Protein AF-X4ZHP5-F1 (afdb_monomer)

Foldseek 3Di:
DQQLCLFQCCVLVNDPDPLQKDADPALLVFVLRIAGPGPVSALQVSLLVLLLVLLLLLLVLLVVLVVVLVVVVVVVVVVVVVVPPPDDDDDDDDDDDDDDDDDDDDDDDDDDDDDDDDDDDDDDDPDDDDPDDPPDDPPVSSLVSQLSNLSSLLNNLRSLHPLSVVLLVVLCVVLCVVPVSSPLSSLLSNLLSLLLSLVLVVVSVVDPPDNPPNPVSSVVSSVRSSVSSVVLSCQCSPPDDPSNVVSNVSSVVSVVSNVVSSVVSVPSSPPPCRLQNQLLVQLLVLLVVQLVVVAAFALAALQQLQFVLLRRPFADDDSDSQAQLSNQCNHGHPNRSVVVVVLLVVLLVLCSVQPSSSSSSSSSLVSSNGHGHNCPPCVSVCVSVVSSVVSVVNRVVVVVVVVVVVVVVPDDPDDDDDDDDDDDDDPDDDDDDDDDDDDDDDDDDDDDDDDDDDDDDDDDDDDDDDDDDDDDDDDDDDDDDDDDDDDDDPPPDVPPVVVVVVVVVVVVVVVVVVVVVVVVVVLLVVLLVQLVVLQVVLVVDPDLVSNLVSLVVSCVSPVQDLSSLLSNLVSDDLVVSLVSLVSNCVNSVLRLSSLLSNLVSCLVPNALVSNLVSLVSSCSSNVQDQVSLLVSLVSLQVSLVVCVVVVNLVSNLVSLVSSLVSLVVLQVVQVVSVVPPDNNPPVRHHDPSSVVSNVSSVVSNCVSVVVPDDDPDDPPPDPDDD

Mean predicted aligned error: 15.91 Å

Secondary structure (DSSP, 8-state):
-HHHHHHHHHHTTSS--TTSEEE-S-TTT-SSSEEE-GGGT-HHHHHHHHHHHHHHHHHHHHHHHHHHHHHHHHHHHHHHHTTSSS----------------------------------------------------HHHHHHHHTTHHHHHHHHHHTT-HHHHHHHHHHHHHHGGGGGGGHHHHHHHHHHHHHHHHHHHHHHHHS-S-SSSHHHHHHHHHHHHHHHHHHHHHHHHH--THHHHHHHHHHHHHHHHHHHHHHHHHHTT-SSS-HHHHHHHHHHHHHHHHHTTSTTT-S-TTHHHHHHHHH-SS----SS-S-HHHHHHHHHHHHHHHHHHHHHHHHHHHHHHH-GGGHHHHHHHHHHTTTT--S-SHHHHHHHHHHHHHHHHHHHHHHHHHHHHHHHHT--------------SS-SS----------------------------------------------------------------TTTHHHHHHHHHHHHHHHHHHHHHHHHHHHHHHHHHHHHHHHHHHHT-SSHHHHHHHHHHHHHH-TT-HHHHHHHGGGS-HHHHHHHHHHHHHH-TT-HHHHHHHHHHHHHHS-HHHHHHHHHHHHHHSTT-HHHHHHHHHHHHHHHHHHHHTT-HHHHHHHHHHHHHHHHHHHHHHHHHHHS-S--TT-----HHHHHHHHHHHHHHHHHTT--S---S---------

Radius of gyration: 41.98 Å; Cα contacts (8 Å, |Δi|>4): 783; chains: 1; bounding box: 131×73×132 Å

Solvent-accessible surface area (backbone atoms only — not comparable to full-atom values): 41228 Å² total; per-residue (Å²): 106,70,62,51,47,46,19,55,32,30,74,49,67,76,38,92,51,88,55,11,53,49,73,37,93,45,40,79,81,25,70,82,34,53,24,30,8,11,85,70,51,35,24,52,63,33,6,40,54,25,37,26,56,29,41,38,34,44,40,54,36,11,47,52,57,50,55,60,51,52,58,54,53,53,58,50,50,57,65,53,55,75,72,75,78,84,83,81,85,85,85,89,85,82,92,86,89,87,82,89,84,85,86,88,79,84,90,82,90,84,82,85,88,84,88,84,88,90,86,82,90,84,87,81,87,78,78,75,86,73,79,79,74,82,76,88,68,69,62,67,63,57,47,71,34,49,62,59,38,26,58,23,37,33,45,25,57,47,12,68,23,64,55,24,53,50,20,39,52,52,16,45,62,65,40,41,79,82,41,61,86,35,53,66,36,36,42,25,50,44,9,33,16,33,25,36,24,30,49,48,56,53,48,60,76,70,50,73,99,63,84,69,66,56,62,62,50,52,52,51,39,44,54,48,18,45,54,47,19,53,51,32,36,49,29,52,73,70,40,64,70,69,54,21,52,54,31,50,51,54,17,50,52,16,46,48,47,26,51,51,44,53,48,52,60,49,47,61,40,51,83,64,86,43,72,70,57,55,42,43,54,53,52,52,52,38,48,53,62,52,24,67,77,31,48,59,57,24,77,33,83,65,38,56,58,54,33,43,56,46,52,56,91,55,35,62,82,69,69,60,81,30,15,28,60,59,50,37,26,31,23,28,1,52,56,46,37,47,55,50,51,53,51,50,51,50,36,51,48,44,10,59,74,42,28,55,58,50,40,27,26,50,35,24,59,60,51,28,22,58,67,65,35,51,61,80,56,63,68,54,55,50,48,63,56,44,52,31,51,49,13,50,51,54,38,56,52,52,51,55,52,51,55,54,50,54,61,61,75,68,65,79,92,73,90,83,81,95,77,90,82,82,96,81,90,86,86,87,86,87,87,86,89,77,90,84,90,90,83,86,87,88,84,88,80,84,87,88,83,88,80,86,78,90,86,86,90,90,89,83,89,87,89,90,88,79,90,88,87,88,82,90,81,87,85,82,93,86,81,89,82,89,83,89,79,79,90,76,85,78,93,78,57,96,77,53,56,63,58,52,51,50,52,52,48,52,51,48,52,52,49,51,50,50,51,51,51,52,49,52,51,51,51,51,53,47,30,48,49,54,13,55,52,28,39,51,50,25,76,68,47,93,45,70,72,58,22,48,56,26,21,55,53,14,33,74,50,30,71,79,40,56,68,37,31,53,62,40,37,78,79,46,58,70,73,63,21,50,55,43,34,51,55,27,35,74,74,41,77,60,30,39,62,51,38,35,53,44,17,52,48,31,45,74,74,50,53,70,69,58,16,49,52,30,37,54,50,19,42,59,17,35,65,64,40,53,62,63,52,37,48,49,25,48,48,27,38,55,48,12,54,50,28,44,75,74,65,38,30,68,59,10,25,48,19,15,55,53,19,46,51,47,44,52,55,44,49,51,52,24,50,55,54,61,72,49,88,62,72,52,75,57,67,52,47,74,50,73,67,46,53,53,47,49,58,52,28,52,51,47,31,34,57,36,69,65,61,81,80,85,73,98,65,92,76,77,78,77,82,72,90,124

Organism: NCBI:txid1268072

Sequence (722 aa):
MVLCWSGLLAFFGALPIPYAVLHSASPEVSTSGARLGGLLQYPNAFGAAMAVFLLERLFAAAQGYTDSSTERFGRKSEAGGAVLSSRRGEGLARKARAGEGLPSGRTGSGRPGFSGRGGETLPTHLAPVGRGTPANRPLRGELLRLAPLFPYAAALLLSESRGAWLAAACAAAAALPLQRRLALPLLAAGAAPLAAAALLCRGLAALPAAPWPGLPLLAGLWAGALAAGLWLGRRAQYAAGRGRAAALVLAALGWTACGAAVLALASARGMGPSSTVAARGLMYRDALRFAAKAPWLGQGGETWRSAWLAIQSRPYVGSQVHSGYLDLLLNTGVIGTAAAAVSLAAAGWLISAHSRRLLSPFLVIVLHGAVDFDWSYSLFGLLLFWLPALARADAVTAYGHSCRRLSALTRPAAVFPAKLLPAKLLHAWRRSRTLSTTKPQPANHLRGKSLASNLLPMKYLPGKSFISKHRLGDSLPAEYLASEYLTVEHVSAGRKDGCHNLYLLVRKLAATGICVLMLALTLLSFRAYRSEALYRAASSALQAPEAISLLERSLAWNPLSPKSALALSTFVEPEEREEILAAGLRYSPINPALTWAMAEAVSEVGTPEEALYWLVRGQRLDVFNSVKRTEAASLMLVKGERYLAEGDAKNALRCAEMGEELLRQYVWLAGETAGNAGHNDRNFRFTAGARALYEQTEALKREASGLKGNGRGEGAYAFRRR

pLDDT: mean 75.21, std 25.74, range [23.16, 97.75]

Structure (mmCIF, N/CA/C/O backbone):
data_AF-X4ZHP5-F1
#
_entry.id   AF-X4ZHP5-F1
#
loop_
_atom_site.group_PDB
_atom_site.id
_atom_site.type_symbol
_atom_site.label_atom_id
_atom_site.label_alt_id
_atom_site.label_comp_id
_atom_site.label_asym_id
_atom_site.label_entity_id
_atom_site.label_seq_id
_atom_site.pdbx_PDB_ins_code
_atom_site.Cartn_x
_atom_site.Cartn_y
_atom_site.Cartn_z
_atom_site.occupancy
_atom_site.B_iso_or_equiv
_atom_site.auth_seq_id
_atom_site.auth_comp_id
_atom_site.auth_asym_id
_atom_site.auth_atom_id
_atom_site.pdbx_PDB_model_num
ATOM 1 N N . MET A 1 1 ? 12.453 10.658 -17.748 1.00 90.56 1 MET 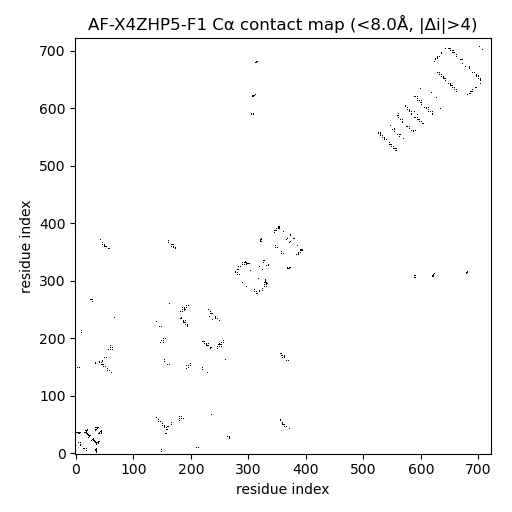A N 1
ATOM 2 C CA . MET A 1 1 ? 13.227 11.857 -17.359 1.00 90.56 1 MET A CA 1
ATOM 3 C C . MET A 1 1 ? 12.474 12.737 -16.370 1.00 90.56 1 MET A C 1
ATOM 5 O O . MET A 1 1 ? 12.991 12.863 -15.276 1.00 90.56 1 MET A O 1
ATOM 9 N N . VAL A 1 2 ? 11.276 13.269 -16.672 1.00 92.50 2 VAL A N 1
ATOM 10 C CA . VAL A 1 2 ? 10.516 14.164 -15.756 1.00 92.50 2 VAL A CA 1
ATOM 11 C C . VAL A 1 2 ? 10.452 13.650 -14.308 1.00 92.50 2 VAL A C 1
ATOM 13 O O . VAL A 1 2 ? 10.915 14.341 -13.410 1.00 92.50 2 VAL A O 1
ATOM 16 N N . LEU A 1 3 ? 9.992 12.409 -14.088 1.00 93.38 3 LEU A N 1
ATOM 17 C CA . LEU A 1 3 ? 9.949 11.800 -12.747 1.00 93.38 3 LEU A CA 1
ATOM 18 C C . LEU A 1 3 ? 11.321 11.825 -12.045 1.00 93.38 3 LEU A C 1
ATOM 20 O O . LEU A 1 3 ? 11.429 12.316 -10.929 1.00 93.38 3 LEU A O 1
ATOM 24 N N . CYS A 1 4 ? 12.383 11.378 -12.718 1.00 96.06 4 CYS A N 1
ATOM 25 C CA . CYS A 1 4 ? 13.747 11.377 -12.176 1.00 96.06 4 CYS A CA 1
ATOM 26 C C . CYS A 1 4 ? 14.229 12.778 -11.769 1.00 96.06 4 CYS A C 1
ATOM 28 O O . CYS A 1 4 ? 14.784 12.942 -10.684 1.00 96.06 4 CYS A O 1
ATOM 30 N N . TRP A 1 5 ? 14.002 13.785 -12.618 1.00 95.19 5 TRP A N 1
ATOM 31 C CA . TRP A 1 5 ? 14.404 15.163 -12.330 1.00 95.19 5 TRP A CA 1
ATOM 32 C C . TRP A 1 5 ? 13.574 15.798 -11.218 1.00 95.19 5 TRP A C 1
ATOM 34 O O . TRP A 1 5 ? 14.145 16.516 -10.408 1.00 95.19 5 TRP A O 1
ATOM 44 N N . SER A 1 6 ? 12.281 15.470 -11.103 1.00 94.62 6 SER A N 1
ATOM 45 C CA . SER A 1 6 ? 11.459 15.918 -9.969 1.00 94.62 6 SER A CA 1
ATOM 46 C C . SER A 1 6 ? 12.023 15.463 -8.622 1.00 94.62 6 SER A C 1
ATOM 48 O O . SER A 1 6 ? 11.935 16.186 -7.640 1.00 94.62 6 SER A O 1
ATOM 50 N N . GLY A 1 7 ? 12.657 14.288 -8.591 1.00 92.44 7 GLY A N 1
ATOM 51 C CA . GLY A 1 7 ? 13.444 13.863 -7.448 1.00 92.44 7 GLY A CA 1
ATOM 52 C C . GLY A 1 7 ? 14.733 14.675 -7.322 1.00 92.44 7 GLY A C 1
ATOM 53 O O . GLY A 1 7 ? 14.901 15.418 -6.360 1.00 92.44 7 GLY A O 1
ATOM 54 N N . LEU A 1 8 ? 15.662 14.507 -8.270 1.00 92.62 8 LEU A N 1
ATOM 55 C CA . LEU A 1 8 ? 17.032 15.025 -8.138 1.00 92.62 8 LEU A CA 1
ATOM 56 C C . LEU A 1 8 ? 17.076 16.543 -7.896 1.00 92.62 8 LEU A C 1
ATOM 58 O O . LEU A 1 8 ? 17.855 16.999 -7.066 1.00 92.62 8 LEU A O 1
ATOM 62 N N . LEU A 1 9 ? 16.223 17.322 -8.566 1.00 92.06 9 LEU A N 1
ATOM 63 C CA . LEU A 1 9 ? 16.163 18.774 -8.376 1.00 92.06 9 LEU A CA 1
ATOM 64 C C . LEU A 1 9 ? 15.587 19.163 -7.008 1.00 92.06 9 LEU A C 1
ATOM 66 O O . LEU A 1 9 ? 16.055 20.138 -6.430 1.00 92.06 9 LEU A O 1
ATOM 70 N N . ALA A 1 10 ? 14.636 18.400 -6.460 1.00 90.31 10 ALA A N 1
ATOM 71 C CA . ALA A 1 10 ? 14.120 18.637 -5.111 1.00 90.31 10 ALA A CA 1
ATOM 72 C C . ALA A 1 10 ? 15.152 18.282 -4.031 1.00 90.31 10 ALA A C 1
ATOM 74 O O . ALA A 1 10 ? 15.338 19.043 -3.087 1.00 90.31 10 ALA A O 1
ATOM 75 N N . PHE A 1 11 ? 15.887 17.178 -4.205 1.00 88.44 11 PHE A N 1
ATOM 76 C CA . PHE A 1 11 ? 16.965 16.770 -3.295 1.00 88.44 11 PHE A CA 1
ATOM 77 C C . PHE A 1 11 ? 18.112 17.788 -3.227 1.00 88.44 11 PHE A C 1
ATOM 79 O O . PHE A 1 11 ? 18.694 17.986 -2.167 1.00 88.44 11 PHE A O 1
ATOM 86 N N . PHE A 1 12 ? 18.404 18.472 -4.335 1.00 87.25 12 PHE A N 1
ATOM 87 C CA . PHE A 1 12 ? 19.397 19.550 -4.389 1.00 87.25 12 PHE A CA 1
ATOM 88 C C . PHE A 1 12 ? 18.813 20.961 -4.199 1.00 87.25 12 PHE A C 1
ATOM 90 O O . PHE A 1 12 ? 19.473 21.935 -4.550 1.00 87.25 12 PHE A O 1
ATOM 97 N N . GLY A 1 13 ? 17.578 21.096 -3.699 1.00 84.75 13 GLY A N 1
ATOM 98 C CA . GLY A 1 13 ? 16.948 22.395 -3.414 1.00 84.75 13 GLY A CA 1
ATOM 99 C C . GLY A 1 13 ? 16.632 23.273 -4.637 1.00 84.75 13 GLY A C 1
ATOM 100 O O . GLY A 1 13 ? 16.126 24.379 -4.481 1.00 84.75 13 GLY A O 1
ATOM 101 N N . ALA A 1 14 ? 16.886 22.790 -5.856 1.00 87.75 14 ALA A N 1
ATOM 102 C CA . ALA A 1 14 ? 16.690 23.522 -7.108 1.00 87.75 14 ALA A CA 1
ATOM 103 C C . ALA A 1 14 ? 15.215 23.650 -7.520 1.00 87.75 14 ALA A C 1
ATOM 105 O O . ALA A 1 14 ? 14.864 24.526 -8.308 1.00 87.75 14 ALA A O 1
ATOM 106 N N . LEU A 1 15 ? 14.363 22.739 -7.043 1.00 88.00 15 LEU A N 1
ATOM 107 C CA . LEU A 1 15 ? 12.932 22.725 -7.332 1.00 88.00 15 LEU A CA 1
ATOM 108 C C . LEU A 1 15 ? 12.157 22.282 -6.080 1.00 88.00 15 LEU A C 1
ATOM 110 O O . LEU A 1 15 ? 12.123 21.083 -5.797 1.00 88.00 15 LEU A O 1
ATOM 114 N N . PRO A 1 16 ? 11.537 23.201 -5.320 1.00 86.69 16 PRO A N 1
ATOM 115 C CA . PRO A 1 16 ? 10.804 22.845 -4.111 1.00 86.69 16 PRO A CA 1
ATOM 116 C C . PRO A 1 16 ? 9.522 22.080 -4.470 1.00 86.69 16 PRO A C 1
ATOM 118 O O . PRO A 1 16 ? 8.539 22.659 -4.926 1.00 86.69 16 PRO A O 1
ATOM 121 N N . ILE A 1 17 ? 9.531 20.762 -4.256 1.00 90.94 17 ILE A N 1
ATOM 122 C CA . ILE A 1 17 ? 8.350 19.900 -4.386 1.00 90.94 17 ILE A CA 1
ATOM 123 C C . ILE A 1 17 ? 8.018 19.332 -2.998 1.00 90.94 17 ILE A C 1
ATOM 125 O O . ILE A 1 17 ? 8.829 18.574 -2.454 1.00 90.94 17 ILE A O 1
ATOM 129 N N . PRO A 1 18 ? 6.841 19.646 -2.421 1.00 88.81 18 PRO A N 1
ATOM 130 C CA . PRO A 1 18 ? 6.417 19.094 -1.139 1.00 88.81 18 PRO A CA 1
ATOM 131 C C . PRO A 1 18 ? 6.483 17.563 -1.119 1.00 88.81 18 PRO A C 1
ATOM 133 O O . PRO A 1 18 ? 6.026 16.894 -2.051 1.00 88.81 18 PRO A O 1
ATOM 136 N N . TYR A 1 19 ? 7.067 17.017 -0.050 1.00 90.12 19 TYR A N 1
ATOM 137 C CA . TYR A 1 19 ? 7.230 15.576 0.201 1.00 90.12 19 TYR A CA 1
ATOM 138 C C . TYR A 1 19 ? 8.032 14.790 -0.862 1.00 90.12 19 TYR A C 1
ATOM 140 O O . TYR A 1 19 ? 8.076 13.562 -0.818 1.00 90.12 19 TYR A O 1
ATOM 148 N N . ALA A 1 20 ? 8.719 15.459 -1.798 1.00 92.12 20 ALA A N 1
ATOM 149 C CA . ALA A 1 20 ? 9.578 14.784 -2.779 1.00 92.12 20 ALA A CA 1
ATOM 150 C C . ALA A 1 20 ? 10.866 14.198 -2.174 1.00 92.12 20 ALA A C 1
ATOM 152 O O . ALA A 1 20 ? 11.500 13.336 -2.794 1.00 92.12 20 ALA A O 1
ATOM 153 N N . VAL A 1 21 ? 11.237 14.639 -0.970 1.00 91.88 21 VAL A N 1
ATOM 154 C CA . VAL A 1 21 ? 12.335 14.099 -0.166 1.00 91.88 21 VAL A CA 1
ATOM 155 C C . VAL A 1 21 ? 11.785 13.734 1.211 1.00 91.88 21 VAL A C 1
ATOM 157 O O . VAL A 1 21 ? 11.214 14.573 1.904 1.00 91.88 21 VAL A O 1
ATOM 160 N N . LEU A 1 22 ? 11.941 12.470 1.599 1.00 89.88 22 LEU A N 1
ATOM 161 C CA . LEU A 1 22 ? 11.606 11.971 2.928 1.00 89.88 22 LEU A CA 1
ATOM 162 C C . LEU A 1 22 ? 12.828 12.128 3.832 1.00 89.88 22 LEU A C 1
ATOM 164 O O . LEU A 1 22 ? 13.822 11.429 3.635 1.00 89.88 22 LEU A O 1
ATOM 168 N N . HIS A 1 23 ? 12.739 13.004 4.827 1.00 88.62 23 HIS A N 1
ATOM 169 C CA . HIS A 1 23 ? 13.774 13.173 5.844 1.00 88.62 23 HIS A CA 1
ATOM 170 C C . HIS A 1 23 ? 13.490 12.285 7.061 1.00 88.62 23 HIS A C 1
ATOM 172 O O . HIS A 1 23 ? 12.345 12.177 7.502 1.00 88.62 23 HIS A O 1
ATOM 178 N N . SER A 1 24 ? 14.517 11.635 7.608 1.00 83.81 24 SER A N 1
ATOM 179 C CA . SER A 1 24 ? 14.400 10.846 8.840 1.00 83.81 24 SER A CA 1
ATOM 180 C C . SER A 1 24 ? 15.748 10.702 9.534 1.00 83.81 24 SER A C 1
ATOM 182 O O . SER A 1 24 ? 16.726 10.325 8.899 1.00 83.81 24 SER A O 1
ATOM 184 N N . ALA A 1 25 ? 15.782 10.933 10.847 1.00 81.75 25 ALA A N 1
ATOM 185 C CA . ALA A 1 25 ? 16.965 10.691 11.675 1.00 81.75 25 ALA A CA 1
ATOM 186 C C . ALA A 1 25 ? 17.173 9.203 12.032 1.00 81.75 25 ALA A C 1
ATOM 188 O O . ALA A 1 25 ? 18.194 8.855 12.617 1.00 81.75 25 ALA A O 1
ATOM 189 N N . SER A 1 26 ? 16.217 8.317 11.713 1.00 79.81 26 SER A N 1
ATOM 190 C CA . SER A 1 26 ? 16.344 6.887 12.011 1.00 79.81 26 SER A CA 1
ATOM 191 C C . SER A 1 26 ? 17.167 6.167 10.933 1.00 79.81 26 SER A C 1
ATOM 193 O O . SER A 1 26 ? 16.724 6.133 9.777 1.00 79.81 26 SER A O 1
ATOM 195 N N . PRO A 1 27 ? 18.295 5.513 11.282 1.00 74.88 27 PRO A N 1
ATOM 196 C CA . PRO A 1 27 ? 19.101 4.755 10.324 1.00 74.88 27 PRO A CA 1
ATOM 197 C C . PRO A 1 27 ? 18.346 3.551 9.737 1.00 74.88 27 PRO A C 1
ATOM 199 O O . PRO A 1 27 ? 18.616 3.147 8.607 1.00 74.88 27 PRO A O 1
ATOM 202 N N . GLU A 1 28 ? 17.338 3.013 10.437 1.00 73.19 28 GLU A N 1
ATOM 203 C CA . GLU A 1 28 ? 16.449 1.972 9.894 1.00 73.19 28 GLU A CA 1
ATOM 204 C C . GLU A 1 28 ? 15.580 2.485 8.731 1.00 73.19 28 GLU A C 1
ATOM 206 O O . GLU A 1 28 ? 15.186 1.714 7.850 1.00 73.19 28 GLU A O 1
ATOM 211 N N . VAL A 1 29 ? 15.289 3.791 8.707 1.00 76.56 29 VAL A N 1
ATOM 212 C CA . VAL A 1 29 ? 14.413 4.436 7.718 1.00 76.56 29 VAL A CA 1
ATOM 213 C C . VAL A 1 29 ? 15.214 5.095 6.598 1.00 76.56 29 VAL A C 1
ATOM 215 O O . VAL A 1 29 ? 14.797 4.984 5.439 1.00 76.56 29 VAL A O 1
ATOM 218 N N . SER A 1 30 ? 16.346 5.744 6.910 1.00 83.75 30 SER A N 1
ATOM 219 C CA . SER A 1 30 ? 17.257 6.384 5.950 1.00 83.75 30 SER A CA 1
ATOM 220 C C . SER A 1 30 ? 18.718 6.384 6.412 1.00 83.75 30 SER A C 1
ATOM 222 O O . SER A 1 30 ? 19.006 6.752 7.541 1.00 83.75 30 SER A O 1
ATOM 224 N N . THR A 1 31 ? 19.652 6.027 5.523 1.00 81.44 31 THR A N 1
ATOM 225 C CA . THR A 1 31 ? 21.096 6.006 5.836 1.00 81.44 31 THR A CA 1
ATOM 226 C C . THR A 1 31 ? 21.773 7.359 5.677 1.00 81.44 31 THR A C 1
ATOM 228 O O . THR A 1 31 ? 22.663 7.691 6.448 1.00 81.44 31 THR A O 1
ATOM 231 N N . SER A 1 32 ? 21.347 8.148 4.692 1.00 77.94 32 SER A N 1
ATOM 232 C CA . SER A 1 32 ? 21.833 9.513 4.445 1.00 77.94 32 SER A CA 1
ATOM 233 C C . SER A 1 32 ? 20.983 10.593 5.128 1.00 77.94 32 SER A C 1
ATOM 235 O O . SER A 1 32 ? 21.207 11.782 4.923 1.00 77.94 32 SER A O 1
ATOM 237 N N . GLY A 1 33 ? 19.970 10.194 5.903 1.00 82.69 33 GLY A N 1
ATOM 238 C CA . GLY A 1 33 ? 18.992 11.089 6.524 1.00 82.69 33 GLY A CA 1
ATOM 239 C C . GLY A 1 33 ? 17.930 11.659 5.569 1.00 82.69 33 GLY A C 1
ATOM 240 O O . GLY A 1 33 ? 16.974 12.283 6.035 1.00 82.69 33 GLY A O 1
ATOM 241 N N . ALA A 1 34 ? 18.058 11.444 4.254 1.00 87.50 34 ALA A N 1
ATOM 242 C CA . ALA A 1 34 ? 17.159 11.961 3.224 1.00 87.50 34 ALA A CA 1
ATOM 243 C C . ALA A 1 34 ? 16.972 10.963 2.064 1.00 87.50 34 ALA A C 1
ATOM 245 O O . ALA A 1 34 ? 17.938 10.469 1.490 1.00 87.50 34 ALA A O 1
ATOM 246 N N . ARG A 1 35 ? 15.724 10.690 1.661 1.00 90.38 35 ARG A N 1
ATOM 247 C CA . ARG A 1 35 ? 15.398 9.727 0.589 1.00 90.38 35 ARG A CA 1
ATOM 248 C C . ARG A 1 35 ? 14.525 10.332 -0.489 1.00 90.38 35 ARG A C 1
ATOM 250 O O . ARG A 1 35 ? 13.497 10.934 -0.192 1.00 90.38 35 ARG A O 1
ATOM 257 N N . LEU A 1 36 ? 14.859 10.084 -1.748 1.00 93.06 36 LEU A N 1
ATOM 258 C CA . LEU A 1 36 ? 14.066 10.579 -2.873 1.00 93.06 36 LEU A CA 1
ATOM 259 C C . LEU A 1 36 ? 12.773 9.798 -3.110 1.00 93.06 36 LEU A C 1
ATOM 261 O O . LEU A 1 36 ? 12.821 8.610 -3.424 1.00 93.06 36 LEU A O 1
ATOM 265 N N . GLY A 1 37 ? 11.642 10.507 -3.060 1.00 92.50 37 GLY A N 1
ATOM 266 C CA . GLY A 1 37 ? 10.332 10.084 -3.571 1.00 92.50 37 GLY A CA 1
ATOM 267 C C . GLY A 1 37 ? 9.891 10.813 -4.853 1.00 92.50 37 GLY A C 1
ATOM 268 O O . GLY A 1 37 ? 9.064 10.287 -5.603 1.00 92.50 37 GLY A O 1
ATOM 269 N N . GLY A 1 38 ? 10.433 12.005 -5.138 1.00 94.31 38 GLY A N 1
ATOM 270 C CA . GLY A 1 38 ? 10.036 12.832 -6.288 1.00 94.31 38 GLY A CA 1
ATOM 271 C C . GLY A 1 38 ? 8.525 13.100 -6.327 1.00 94.31 38 GLY A C 1
ATOM 272 O O . GLY A 1 38 ? 7.859 13.104 -5.295 1.00 94.31 38 GLY A O 1
ATOM 273 N N . LEU A 1 39 ? 7.954 13.232 -7.528 1.00 94.19 39 LEU A N 1
ATOM 274 C CA . LEU A 1 39 ? 6.496 13.341 -7.727 1.00 94.19 39 LEU A CA 1
ATOM 275 C C . LEU A 1 39 ? 5.675 12.134 -7.232 1.00 94.19 39 LEU A C 1
ATOM 277 O O . LEU A 1 39 ? 4.457 12.244 -7.149 1.00 94.19 39 LEU A O 1
ATOM 281 N N . LEU A 1 40 ? 6.295 10.987 -6.926 1.00 92.25 40 LEU A N 1
ATOM 282 C CA . LEU A 1 40 ? 5.577 9.857 -6.321 1.00 92.25 40 LEU A CA 1
ATOM 283 C C . LEU A 1 40 ? 5.490 9.972 -4.793 1.00 92.25 40 LEU A C 1
ATOM 285 O O . LEU A 1 40 ? 4.730 9.219 -4.192 1.00 92.25 40 LEU A O 1
ATOM 289 N N . GLN A 1 41 ? 6.270 10.869 -4.172 1.00 93.38 41 GLN A N 1
ATOM 290 C CA . GLN A 1 41 ? 6.326 11.150 -2.725 1.00 93.38 41 GLN A CA 1
ATOM 291 C C . GLN A 1 41 ? 6.622 9.931 -1.821 1.00 93.38 41 GLN A C 1
ATOM 293 O O . GLN A 1 41 ? 6.692 10.049 -0.602 1.00 93.38 41 GLN A O 1
ATOM 298 N N . TYR A 1 42 ? 6.876 8.759 -2.411 1.00 90.88 42 TYR A N 1
ATOM 299 C CA . TYR A 1 42 ? 7.163 7.511 -1.716 1.00 90.88 42 TYR A CA 1
ATOM 300 C C . TYR A 1 42 ? 8.452 6.883 -2.268 1.00 90.88 42 TYR A C 1
ATOM 302 O O . TYR A 1 42 ? 8.460 6.392 -3.405 1.00 90.88 42 TYR A O 1
ATOM 310 N N . PRO A 1 43 ? 9.558 6.876 -1.494 1.00 92.12 43 PRO A N 1
ATOM 311 C CA . PRO A 1 43 ? 10.866 6.483 -2.012 1.00 92.12 43 PRO A CA 1
ATOM 312 C C . PRO A 1 43 ? 10.965 5.065 -2.576 1.00 92.12 43 PRO A C 1
ATOM 314 O O . PRO A 1 43 ? 11.730 4.830 -3.509 1.00 92.12 43 PRO A O 1
ATOM 317 N N . ASN A 1 44 ? 10.176 4.113 -2.073 1.00 91.19 44 ASN A N 1
ATOM 318 C CA . ASN A 1 44 ? 10.207 2.743 -2.585 1.00 91.19 44 ASN A CA 1
ATOM 319 C C . ASN A 1 44 ? 9.575 2.639 -3.984 1.00 91.19 44 ASN A C 1
ATOM 321 O O . ASN A 1 44 ? 10.189 2.063 -4.881 1.00 91.19 44 ASN A O 1
ATOM 325 N N . ALA A 1 45 ? 8.412 3.264 -4.213 1.00 92.44 45 ALA A N 1
ATOM 326 C CA . ALA A 1 45 ? 7.811 3.351 -5.548 1.00 92.44 45 ALA A CA 1
ATOM 327 C C . ALA A 1 45 ? 8.679 4.178 -6.512 1.00 92.44 45 ALA A C 1
ATOM 329 O O . ALA A 1 45 ? 8.851 3.808 -7.674 1.00 92.44 45 ALA A O 1
ATOM 330 N N . PHE A 1 46 ? 9.283 5.269 -6.034 1.00 95.00 46 PHE A N 1
ATOM 331 C CA . PHE A 1 46 ? 10.228 6.051 -6.828 1.00 95.00 46 PHE A CA 1
ATOM 332 C C . PHE A 1 46 ? 11.436 5.218 -7.271 1.00 95.00 46 PHE A C 1
ATOM 334 O O . PHE A 1 46 ? 11.733 5.168 -8.466 1.00 95.00 46 PHE A O 1
ATOM 341 N N . GLY A 1 47 ? 12.061 4.485 -6.345 1.00 94.94 47 GLY A N 1
ATOM 342 C CA . GLY A 1 47 ? 13.118 3.522 -6.645 1.00 94.94 47 GLY A CA 1
ATOM 343 C C . GLY A 1 47 ? 12.675 2.478 -7.672 1.00 94.94 47 GLY A C 1
ATOM 344 O O . GLY A 1 47 ? 13.340 2.308 -8.692 1.00 94.94 47 GLY A O 1
ATOM 345 N N . ALA A 1 48 ? 11.515 1.842 -7.481 1.00 95.06 48 ALA A N 1
ATOM 346 C CA . ALA A 1 48 ? 10.970 0.871 -8.434 1.00 95.06 48 ALA A CA 1
ATOM 347 C C . ALA A 1 48 ? 10.837 1.459 -9.852 1.00 95.06 48 ALA A C 1
ATOM 349 O O . ALA A 1 48 ? 11.289 0.851 -10.824 1.00 95.06 48 ALA A O 1
ATOM 350 N N . ALA A 1 49 ? 10.288 2.670 -9.982 1.00 96.25 49 ALA A N 1
ATOM 351 C CA . ALA A 1 49 ? 10.169 3.359 -11.265 1.00 96.25 49 ALA A CA 1
ATOM 352 C C . ALA A 1 49 ? 11.543 3.692 -11.881 1.00 96.25 49 ALA A C 1
ATOM 354 O O . ALA A 1 49 ? 11.739 3.500 -13.084 1.00 96.25 49 ALA A O 1
ATOM 355 N N . MET A 1 50 ? 12.519 4.143 -11.082 1.00 97.50 50 MET A N 1
ATOM 356 C CA . MET A 1 50 ? 13.881 4.395 -11.573 1.00 97.50 50 MET A CA 1
ATOM 357 C C . MET A 1 50 ? 14.564 3.105 -12.041 1.00 97.50 50 MET A C 1
ATOM 359 O O . MET A 1 50 ? 15.201 3.118 -13.091 1.00 97.50 50 MET A O 1
ATOM 363 N N . ALA A 1 51 ? 14.378 1.983 -11.340 1.00 97.00 51 ALA A N 1
ATOM 364 C CA . ALA A 1 51 ? 14.887 0.672 -11.745 1.00 97.00 51 ALA A CA 1
ATOM 365 C C . ALA A 1 51 ? 14.289 0.195 -13.084 1.00 97.00 51 ALA A C 1
ATOM 367 O O . ALA A 1 51 ? 15.033 -0.257 -13.958 1.00 97.00 51 ALA A O 1
ATOM 368 N N . VAL A 1 52 ? 12.976 0.365 -13.288 1.00 97.06 52 VAL A N 1
ATOM 369 C CA . VAL A 1 52 ? 12.301 0.087 -14.571 1.00 97.06 52 VAL A CA 1
ATOM 370 C C . VAL A 1 52 ? 12.925 0.913 -15.702 1.00 97.06 52 VAL A C 1
ATOM 372 O O . VAL A 1 52 ? 13.352 0.354 -16.715 1.00 97.06 52 VAL A O 1
ATOM 375 N N . PHE A 1 53 ? 13.031 2.236 -15.546 1.00 96.81 53 PHE A N 1
ATOM 376 C CA . PHE A 1 53 ? 13.570 3.093 -16.610 1.00 96.81 53 PHE A CA 1
ATOM 377 C C . PHE A 1 53 ? 15.078 2.905 -16.837 1.00 96.81 53 PHE A C 1
ATOM 379 O O . PHE A 1 53 ? 15.535 2.996 -17.980 1.00 96.81 53 PHE A O 1
ATOM 386 N N . LEU A 1 54 ? 15.848 2.613 -15.784 1.00 97.00 54 LEU A N 1
ATOM 387 C CA . LEU A 1 54 ? 17.273 2.295 -15.869 1.00 97.00 54 LEU A CA 1
ATOM 388 C C . LEU A 1 54 ? 17.496 1.030 -16.697 1.00 97.00 54 LEU A C 1
ATOM 390 O O . LEU A 1 54 ? 18.267 1.065 -17.654 1.00 97.00 54 LEU A O 1
ATOM 394 N N . LEU A 1 55 ? 16.804 -0.067 -16.374 1.00 96.06 55 LEU A N 1
ATOM 395 C CA . LEU A 1 55 ? 16.970 -1.335 -17.083 1.00 96.06 55 LEU A CA 1
ATOM 396 C C . LEU A 1 55 ? 16.460 -1.257 -18.525 1.00 96.06 55 LEU A C 1
ATOM 398 O O . LEU A 1 55 ? 17.141 -1.740 -19.429 1.00 96.06 55 LEU A O 1
ATOM 402 N N . GLU A 1 56 ? 15.337 -0.583 -18.784 1.00 95.12 56 GLU A N 1
ATOM 403 C CA . GLU A 1 56 ? 14.847 -0.398 -20.155 1.00 95.12 56 GLU A CA 1
ATOM 404 C C . GLU A 1 56 ? 15.862 0.362 -21.031 1.00 95.12 56 GLU A C 1
ATOM 406 O O . GLU A 1 56 ? 16.190 -0.092 -22.133 1.00 95.12 56 GLU A O 1
ATOM 411 N N . ARG A 1 57 ? 16.438 1.462 -20.525 1.00 94.62 57 ARG A N 1
ATOM 412 C CA . ARG A 1 57 ? 17.481 2.219 -21.240 1.00 94.62 57 ARG A CA 1
ATOM 413 C C . ARG A 1 57 ? 18.796 1.452 -21.354 1.00 94.62 57 ARG A C 1
ATOM 415 O O . ARG A 1 57 ? 19.428 1.506 -22.408 1.00 94.62 57 ARG A O 1
ATOM 422 N N . LEU A 1 58 ? 19.204 0.720 -20.317 1.00 94.19 58 LEU A N 1
ATOM 423 C CA . LEU A 1 58 ? 20.459 -0.035 -20.293 1.00 94.19 58 LEU A CA 1
ATOM 424 C C . LEU A 1 58 ? 20.448 -1.166 -21.332 1.00 94.19 58 LEU A C 1
ATOM 426 O O . LEU A 1 58 ? 21.393 -1.301 -22.113 1.00 94.19 58 LEU A O 1
ATOM 430 N N . PHE A 1 59 ? 19.349 -1.920 -21.416 1.00 93.25 59 PHE A N 1
ATOM 431 C CA . PHE A 1 59 ? 19.171 -2.947 -22.444 1.00 93.25 59 PHE A CA 1
ATOM 432 C C . PHE A 1 59 ? 19.025 -2.339 -23.852 1.00 93.25 59 PHE A C 1
ATOM 434 O O . PHE A 1 59 ? 19.584 -2.884 -24.808 1.00 93.25 59 PHE A O 1
ATOM 441 N N . ALA A 1 60 ? 18.378 -1.175 -24.000 1.00 91.06 60 ALA A N 1
ATOM 442 C CA . ALA A 1 60 ? 18.332 -0.453 -25.277 1.00 91.06 60 ALA A CA 1
ATOM 443 C C . ALA A 1 60 ? 19.721 0.044 -25.739 1.00 91.06 60 ALA A C 1
ATOM 445 O O . ALA A 1 60 ? 20.035 -0.012 -26.933 1.00 91.06 60 ALA A O 1
ATOM 446 N N . ALA A 1 61 ? 20.578 0.505 -24.821 1.00 90.69 61 ALA A N 1
ATOM 447 C CA . ALA A 1 61 ? 21.965 0.879 -25.112 1.00 90.69 61 ALA A CA 1
ATOM 448 C C . ALA A 1 61 ? 22.799 -0.341 -25.542 1.00 90.69 61 ALA A C 1
ATOM 450 O O . ALA A 1 61 ? 23.448 -0.311 -26.590 1.00 90.69 61 ALA A O 1
ATOM 451 N N . ALA A 1 62 ? 22.705 -1.442 -24.792 1.00 90.19 62 ALA A N 1
ATOM 452 C CA . ALA A 1 62 ? 23.395 -2.697 -25.084 1.00 90.19 62 ALA A CA 1
ATOM 453 C C . ALA A 1 62 ? 23.038 -3.285 -26.463 1.00 90.19 62 ALA A C 1
ATOM 455 O O . ALA A 1 62 ? 23.920 -3.750 -27.192 1.00 90.19 62 ALA A O 1
ATOM 456 N N . GLN A 1 63 ? 21.764 -3.221 -26.864 1.00 87.75 63 GLN A N 1
ATOM 457 C CA . GLN A 1 63 ? 21.354 -3.615 -28.214 1.00 87.75 63 GLN A CA 1
ATOM 458 C C . GLN A 1 63 ? 21.960 -2.716 -29.296 1.00 87.75 63 GLN A C 1
ATOM 460 O O . GLN A 1 63 ? 22.499 -3.235 -30.265 1.00 87.75 63 GLN A O 1
ATOM 465 N N . GLY A 1 64 ? 22.000 -1.392 -29.100 1.00 84.00 64 GLY A N 1
ATOM 466 C CA . GLY A 1 64 ? 22.593 -0.470 -30.082 1.00 84.00 64 GLY A CA 1
ATOM 467 C C . GLY A 1 64 ? 24.073 -0.751 -30.366 1.00 84.00 64 GLY A C 1
ATOM 468 O O . GLY A 1 64 ? 24.517 -0.681 -31.516 1.00 84.00 64 GLY A O 1
ATOM 469 N N . TYR A 1 65 ? 24.833 -1.148 -29.344 1.00 81.19 65 TYR A N 1
ATOM 470 C CA . TYR A 1 65 ? 26.209 -1.623 -29.522 1.00 81.19 65 TYR A CA 1
ATOM 471 C C . TYR A 1 65 ? 26.296 -2.962 -30.271 1.00 81.19 65 TYR A C 1
ATOM 473 O O . TYR A 1 65 ? 27.248 -3.190 -31.014 1.00 81.19 65 TYR A O 1
ATOM 481 N N . THR A 1 66 ? 25.294 -3.830 -30.126 1.00 80.25 66 THR A N 1
ATOM 482 C CA . THR A 1 66 ? 25.227 -5.114 -30.840 1.00 80.25 66 THR A CA 1
ATOM 483 C C . THR A 1 66 ? 24.891 -4.909 -32.320 1.00 80.25 66 THR A C 1
ATOM 485 O O . THR A 1 66 ? 25.624 -5.398 -33.179 1.00 80.25 66 THR A O 1
ATOM 488 N N . ASP A 1 67 ? 23.862 -4.120 -32.629 1.00 77.81 67 ASP A N 1
ATOM 489 C CA . ASP A 1 67 ? 23.389 -3.862 -33.999 1.00 77.81 67 ASP A CA 1
ATOM 490 C C . ASP A 1 67 ? 24.440 -3.114 -34.840 1.00 77.81 67 ASP A C 1
ATOM 492 O O . ASP A 1 67 ? 24.702 -3.430 -36.003 1.00 77.81 67 ASP A O 1
ATOM 496 N N . SER A 1 68 ? 25.122 -2.141 -34.228 1.00 71.19 68 SER A N 1
ATOM 497 C CA . SER A 1 68 ? 26.203 -1.402 -34.889 1.00 71.19 68 SER A CA 1
ATOM 498 C C . SER A 1 68 ? 27.426 -2.278 -35.199 1.00 71.19 68 SER A C 1
ATOM 500 O O . SER A 1 68 ? 28.130 -2.007 -36.183 1.00 71.19 68 SER A O 1
ATOM 502 N N . SER A 1 69 ? 27.662 -3.344 -34.424 1.00 64.12 69 SER A N 1
ATOM 503 C CA . SER A 1 69 ? 28.733 -4.316 -34.674 1.00 64.12 69 SER A CA 1
ATOM 504 C C . SER A 1 69 ? 28.425 -5.230 -35.871 1.00 64.12 69 SER A C 1
ATOM 506 O O . SER A 1 69 ? 29.295 -5.431 -36.725 1.00 64.12 69 SER A O 1
ATOM 508 N N . THR A 1 70 ? 27.184 -5.713 -35.998 1.00 62.28 70 THR A N 1
ATOM 509 C CA . THR A 1 70 ? 26.767 -6.662 -37.045 1.00 62.28 70 THR A CA 1
ATOM 510 C C . THR A 1 70 ? 26.680 -6.010 -38.421 1.00 62.28 70 THR A C 1
ATOM 512 O O . THR A 1 70 ? 27.242 -6.549 -39.376 1.00 62.28 70 THR A O 1
ATOM 515 N N . GLU A 1 71 ? 26.101 -4.810 -38.530 1.00 60.19 71 GLU A N 1
ATOM 516 C CA . GLU A 1 71 ? 26.097 -4.041 -39.789 1.00 60.19 71 GLU A CA 1
ATOM 517 C C . GLU A 1 71 ? 27.514 -3.820 -40.355 1.00 60.19 71 GLU A C 1
ATOM 519 O O . GLU A 1 71 ? 27.715 -3.812 -41.570 1.00 60.19 71 GLU A O 1
ATOM 524 N N . ARG A 1 72 ? 28.520 -3.642 -39.484 1.00 55.84 72 ARG A N 1
ATOM 525 C CA . ARG A 1 72 ? 29.910 -3.408 -39.911 1.00 55.84 72 ARG A CA 1
ATOM 526 C C . ARG A 1 72 ? 30.558 -4.669 -40.486 1.00 55.84 72 ARG A C 1
ATOM 528 O O . ARG A 1 72 ? 31.397 -4.559 -41.378 1.00 55.84 72 ARG A O 1
ATOM 535 N N . PHE A 1 73 ? 30.183 -5.844 -39.981 1.00 54.34 73 PHE A N 1
ATOM 536 C CA . PHE A 1 73 ? 30.677 -7.125 -40.484 1.00 54.34 73 PHE A CA 1
ATOM 537 C C . PHE A 1 73 ? 30.071 -7.447 -41.858 1.00 54.34 73 PHE A C 1
ATOM 539 O O . PHE A 1 73 ? 30.810 -7.794 -42.776 1.00 54.34 73 PHE A O 1
ATOM 546 N N . GLY A 1 74 ? 28.763 -7.209 -42.036 1.00 48.66 74 GLY A N 1
ATOM 547 C CA . GLY A 1 74 ? 28.090 -7.340 -43.336 1.00 48.66 74 GLY A CA 1
ATOM 548 C C . GLY A 1 74 ? 28.730 -6.465 -44.419 1.00 48.66 74 GLY A C 1
ATOM 549 O O . GLY A 1 74 ? 29.149 -6.973 -45.456 1.00 48.66 74 GLY A O 1
ATOM 550 N N . ARG A 1 75 ? 28.946 -5.175 -44.127 1.00 50.19 75 ARG A N 1
ATOM 551 C CA . ARG A 1 75 ? 29.549 -4.226 -45.084 1.00 50.19 75 ARG A CA 1
ATOM 552 C C . ARG A 1 75 ? 31.000 -4.559 -45.464 1.00 50.19 75 ARG A C 1
ATOM 554 O O . ARG A 1 75 ? 31.443 -4.213 -46.554 1.00 50.19 75 ARG A O 1
ATOM 561 N N . LYS A 1 76 ? 31.751 -5.235 -44.581 1.00 47.41 76 LYS A N 1
ATOM 562 C CA . LYS A 1 76 ? 33.081 -5.786 -44.906 1.00 47.41 76 LYS A CA 1
ATOM 563 C C . LYS A 1 76 ? 32.997 -7.026 -45.801 1.00 47.41 76 LYS A C 1
ATOM 565 O O . LYS A 1 76 ? 33.873 -7.203 -46.639 1.00 47.41 76 LYS A O 1
ATOM 570 N N . SER A 1 77 ? 31.966 -7.855 -45.634 1.00 41.44 77 SER A N 1
ATOM 571 C CA . SER A 1 77 ? 31.720 -9.032 -46.476 1.00 41.44 77 SER A CA 1
ATOM 572 C C . SER A 1 77 ? 31.373 -8.629 -47.913 1.00 41.44 77 SER A C 1
ATOM 574 O O . SER A 1 77 ? 31.953 -9.159 -48.854 1.00 41.44 77 SER A O 1
ATOM 576 N N . GLU A 1 78 ? 30.505 -7.628 -48.090 1.00 43.97 78 GLU A N 1
ATOM 577 C CA . GLU A 1 78 ? 30.148 -7.084 -49.413 1.00 43.97 78 GLU A CA 1
ATOM 578 C C . GLU A 1 78 ? 31.360 -6.451 -50.120 1.00 43.97 78 GLU A C 1
ATOM 580 O O . GLU A 1 78 ? 31.619 -6.741 -51.287 1.00 43.97 78 GLU A O 1
ATOM 585 N N . ALA A 1 79 ? 32.162 -5.659 -49.396 1.00 41.78 79 ALA A N 1
ATOM 586 C CA . ALA A 1 79 ? 33.387 -5.065 -49.936 1.00 41.78 79 ALA A CA 1
ATOM 587 C C . ALA A 1 79 ? 34.482 -6.102 -50.271 1.00 41.78 79 ALA A C 1
ATOM 589 O O . ALA A 1 79 ? 35.295 -5.858 -51.158 1.00 41.78 79 ALA A O 1
ATOM 590 N N . GLY A 1 80 ? 34.509 -7.251 -49.585 1.00 38.38 80 GLY A N 1
ATOM 591 C CA . GLY A 1 80 ? 35.410 -8.365 -49.902 1.00 38.38 80 GLY A CA 1
ATOM 592 C C . GLY A 1 80 ? 34.926 -9.226 -51.074 1.00 38.38 80 GLY A C 1
ATOM 593 O O . GLY A 1 80 ? 35.736 -9.673 -51.884 1.00 38.38 80 GLY A O 1
ATOM 594 N N . GLY A 1 81 ? 33.610 -9.425 -51.205 1.00 33.28 81 GLY A N 1
ATOM 595 C CA . GLY A 1 81 ? 33.008 -10.215 -52.285 1.00 33.28 81 GLY A CA 1
ATOM 596 C C . GLY A 1 81 ? 33.184 -9.594 -53.674 1.00 33.28 81 GLY A C 1
ATOM 597 O O . GLY A 1 81 ? 33.355 -10.319 -54.651 1.00 33.28 81 GLY A O 1
ATOM 598 N N . ALA A 1 82 ? 33.231 -8.261 -53.762 1.00 34.00 82 ALA A N 1
ATOM 599 C CA . ALA A 1 82 ? 33.423 -7.532 -55.019 1.00 34.00 82 ALA A CA 1
ATOM 600 C C . ALA A 1 82 ? 34.827 -7.687 -55.653 1.00 34.00 82 ALA A C 1
ATOM 602 O O . ALA A 1 82 ? 35.028 -7.256 -56.784 1.00 34.00 82 ALA A O 1
ATOM 603 N N . VAL A 1 83 ? 35.796 -8.292 -54.952 1.00 36.81 83 VAL A N 1
ATOM 604 C CA . VAL A 1 83 ? 37.190 -8.447 -55.423 1.00 36.81 83 VAL A CA 1
ATOM 605 C C . VAL A 1 83 ? 37.481 -9.865 -55.955 1.00 36.81 83 VAL A C 1
ATOM 607 O O . VAL A 1 83 ? 38.528 -10.096 -56.552 1.00 36.81 83 VAL A O 1
ATOM 610 N N . LEU A 1 84 ? 36.553 -10.821 -55.800 1.00 35.66 84 LEU A N 1
ATOM 611 C CA . LEU A 1 84 ? 36.768 -12.242 -56.136 1.00 35.66 84 LEU A CA 1
ATOM 612 C C . LEU A 1 84 ? 35.890 -12.794 -57.277 1.00 35.66 84 LEU A C 1
ATOM 614 O O . LEU A 1 84 ? 35.892 -13.999 -57.517 1.00 35.66 84 LEU A O 1
ATOM 618 N N . SER A 1 85 ? 35.177 -11.937 -58.017 1.00 31.28 85 SER A N 1
ATOM 619 C CA . SER A 1 85 ? 34.328 -12.340 -59.155 1.00 31.28 85 SER A CA 1
ATOM 620 C C . SER A 1 85 ? 34.897 -12.022 -60.547 1.00 31.28 85 SER A C 1
ATOM 622 O O . SER A 1 85 ? 34.255 -12.353 -61.540 1.00 31.28 85 SER A O 1
ATOM 624 N N . SER A 1 86 ? 36.101 -11.442 -60.657 1.00 33.84 86 SER A N 1
ATOM 625 C CA . SER A 1 86 ? 36.746 -11.144 -61.949 1.00 33.84 86 SER A CA 1
ATOM 626 C C . SER A 1 86 ? 38.128 -11.792 -62.083 1.00 33.84 86 SER A C 1
ATOM 628 O O . SER A 1 86 ? 39.157 -11.151 -61.870 1.00 33.84 86 SER A O 1
ATOM 630 N N . ARG A 1 87 ? 38.125 -13.093 -62.414 1.00 34.88 87 ARG A N 1
ATOM 631 C CA . ARG A 1 87 ? 39.103 -13.798 -63.277 1.00 34.88 87 ARG A CA 1
ATOM 632 C C . ARG A 1 87 ? 38.760 -15.292 -63.347 1.00 34.88 87 ARG A C 1
ATOM 634 O O . ARG A 1 87 ? 39.177 -16.083 -62.503 1.00 34.88 87 ARG A O 1
ATOM 641 N N . ARG A 1 88 ? 38.014 -15.686 -64.382 1.00 30.06 88 ARG A N 1
ATOM 642 C CA . ARG A 1 88 ? 37.892 -17.080 -64.835 1.00 30.06 88 ARG A CA 1
ATOM 643 C C . ARG A 1 88 ? 37.792 -17.105 -66.360 1.00 30.06 88 ARG A C 1
ATOM 645 O O . ARG A 1 88 ? 37.032 -16.325 -66.919 1.00 30.06 88 ARG A O 1
ATOM 652 N N . GLY A 1 89 ? 38.554 -18.013 -66.968 1.00 28.58 89 GLY A N 1
ATOM 653 C CA . GLY A 1 89 ? 38.813 -18.090 -68.409 1.00 28.58 89 GLY A CA 1
ATOM 654 C C . GLY A 1 89 ? 39.961 -17.167 -68.843 1.00 28.58 89 GLY A C 1
ATOM 655 O O . GLY A 1 89 ? 40.096 -16.069 -68.311 1.00 28.58 89 GLY A O 1
ATOM 656 N N . GLU A 1 90 ? 40.863 -17.556 -69.743 1.00 30.41 90 GLU A N 1
ATOM 657 C CA . GLU A 1 90 ? 41.131 -18.850 -70.405 1.00 30.41 90 GLU A CA 1
ATOM 658 C C . GLU A 1 90 ? 42.600 -18.814 -70.896 1.00 30.41 90 GLU A C 1
ATOM 660 O O . GLU A 1 90 ? 43.145 -17.722 -71.059 1.00 30.41 90 GLU A O 1
ATOM 665 N N . GLY A 1 91 ? 43.272 -19.954 -71.121 1.00 27.62 91 GLY A N 1
ATOM 666 C CA . GLY A 1 91 ? 44.626 -19.935 -71.716 1.00 27.62 91 GLY A CA 1
ATOM 667 C C . GLY A 1 91 ? 45.534 -21.126 -71.393 1.00 27.62 91 GLY A C 1
ATOM 668 O O . GLY A 1 91 ? 46.123 -21.205 -70.318 1.00 27.62 91 GLY A O 1
ATOM 669 N N . LEU A 1 92 ? 45.681 -22.033 -72.361 1.00 29.34 92 LEU A N 1
ATOM 670 C CA . LEU A 1 92 ? 46.622 -23.161 -72.360 1.00 29.34 92 LEU A CA 1
ATOM 671 C C . LEU A 1 92 ? 48.100 -22.722 -72.448 1.00 29.34 92 LEU A C 1
ATOM 673 O O . LEU A 1 92 ? 48.397 -21.832 -73.235 1.00 29.34 92 LEU A O 1
ATOM 677 N N . ALA A 1 93 ? 49.027 -23.451 -71.799 1.00 29.11 93 ALA A N 1
ATOM 678 C CA . ALA A 1 93 ? 50.359 -23.791 -72.353 1.00 29.11 93 ALA A CA 1
ATOM 679 C C . ALA A 1 93 ? 51.138 -24.825 -71.498 1.00 29.11 93 ALA A C 1
ATOM 681 O O . ALA A 1 93 ? 50.890 -25.000 -70.306 1.00 29.11 93 ALA A O 1
ATOM 682 N N . ARG A 1 94 ? 52.097 -25.527 -72.125 1.00 29.72 94 ARG A N 1
ATOM 683 C CA . ARG A 1 94 ? 52.901 -26.645 -71.578 1.00 29.72 94 ARG A CA 1
ATOM 684 C C . ARG A 1 94 ? 54.284 -26.219 -71.027 1.00 29.72 94 ARG A C 1
ATOM 686 O O . ARG A 1 94 ? 55.069 -25.631 -71.751 1.00 29.72 94 ARG A O 1
ATOM 693 N N . LYS A 1 95 ? 54.622 -26.712 -69.826 1.00 29.67 95 LYS A N 1
ATOM 694 C CA . LYS A 1 95 ? 55.779 -27.598 -69.498 1.00 29.67 95 LYS A CA 1
ATOM 695 C C . LYS A 1 95 ? 57.189 -27.334 -70.112 1.00 29.67 95 LYS A C 1
ATOM 697 O O . LYS A 1 95 ? 57.464 -27.843 -71.192 1.00 29.67 95 LYS A O 1
ATOM 702 N N . ALA A 1 96 ? 58.124 -26.796 -69.307 1.00 28.58 96 ALA A N 1
ATOM 703 C CA . ALA A 1 96 ? 59.569 -27.156 -69.176 1.00 28.58 96 ALA A CA 1
ATOM 704 C C . ALA A 1 96 ? 60.160 -26.359 -67.974 1.00 28.58 96 ALA A C 1
ATOM 706 O O . ALA A 1 96 ? 59.844 -25.183 -67.859 1.00 28.58 96 ALA A O 1
ATOM 707 N N . ARG A 1 97 ? 60.757 -26.904 -66.896 1.00 29.08 97 ARG A N 1
ATOM 708 C CA . ARG A 1 97 ? 61.999 -27.689 -66.632 1.00 29.08 97 ARG A CA 1
ATOM 709 C C . ARG A 1 97 ? 63.346 -26.909 -66.630 1.00 29.08 97 ARG A C 1
ATOM 711 O O . ARG A 1 97 ? 63.903 -26.682 -67.690 1.00 29.08 97 ARG A O 1
ATOM 718 N N . ALA A 1 98 ? 63.894 -26.767 -65.407 1.00 29.36 98 ALA A N 1
ATOM 719 C CA . ALA A 1 98 ? 65.312 -26.885 -64.981 1.00 29.36 98 ALA A CA 1
ATOM 720 C C . ALA A 1 98 ? 66.344 -25.742 -65.211 1.00 29.36 98 ALA A C 1
ATOM 722 O O . ALA A 1 98 ? 66.224 -24.962 -66.146 1.00 29.36 98 ALA A O 1
ATOM 723 N N . GLY A 1 99 ? 67.375 -25.718 -64.336 1.00 29.31 99 GLY A N 1
ATOM 724 C CA . GLY A 1 99 ? 68.515 -24.771 -64.274 1.00 29.31 99 GLY A CA 1
ATOM 725 C C . GLY A 1 99 ? 68.273 -23.639 -63.260 1.00 29.31 99 GLY A C 1
ATOM 726 O O . GLY A 1 99 ? 67.461 -22.765 -63.532 1.00 29.31 99 GLY A O 1
ATOM 727 N N . GLU A 1 100 ? 68.755 -23.637 -62.010 1.00 29.22 100 GLU A N 1
ATOM 728 C CA . GLU A 1 100 ? 70.139 -23.722 -61.484 1.00 29.22 100 GLU A CA 1
ATOM 729 C C . GLU A 1 100 ? 71.101 -22.641 -62.014 1.00 29.22 100 GLU A C 1
ATOM 731 O O . GLU A 1 100 ? 71.334 -22.532 -63.213 1.00 29.22 100 GLU A O 1
ATOM 736 N N . GLY A 1 101 ? 71.667 -21.851 -61.090 1.00 29.38 101 GLY A N 1
ATOM 737 C CA . GLY A 1 101 ? 72.605 -20.754 -61.359 1.00 29.38 101 GLY A CA 1
ATOM 738 C C . GLY A 1 101 ? 72.816 -19.880 -60.114 1.00 29.38 101 GLY A C 1
ATOM 739 O O . GLY A 1 101 ? 71.936 -19.108 -59.743 1.00 29.38 101 GLY A O 1
ATOM 740 N N . LEU A 1 102 ? 73.955 -20.057 -59.433 1.00 29.97 102 LEU A N 1
ATOM 741 C CA . LEU A 1 102 ? 74.322 -19.384 -58.171 1.00 29.97 102 LEU A CA 1
ATOM 742 C C . LEU A 1 102 ? 75.043 -18.016 -58.447 1.00 29.97 102 LEU A C 1
ATOM 744 O O . LEU A 1 102 ? 74.944 -17.538 -59.574 1.00 29.97 102 LEU A O 1
ATOM 748 N N . PRO A 1 103 ? 75.645 -17.276 -57.481 1.00 50.06 103 PRO A N 1
ATOM 749 C CA . PRO A 1 103 ? 75.318 -15.861 -57.274 1.00 50.06 103 PRO A CA 1
ATOM 750 C C . PRO A 1 103 ? 76.557 -14.933 -57.400 1.00 50.06 103 PRO A C 1
ATOM 752 O O . PRO A 1 103 ? 77.496 -15.251 -58.120 1.00 50.06 103 PRO A O 1
ATOM 755 N N . SER A 1 104 ? 76.597 -13.848 -56.603 1.00 29.02 104 SER A N 1
ATOM 756 C CA . SER A 1 104 ? 77.652 -12.812 -56.491 1.00 29.02 104 SER A CA 1
ATOM 757 C C . SER A 1 104 ? 77.493 -11.636 -57.472 1.00 29.02 104 SER A C 1
ATOM 759 O O . SER A 1 104 ? 77.198 -11.841 -58.639 1.00 29.02 104 SER A O 1
ATOM 761 N N . GLY A 1 105 ? 77.665 -10.371 -57.069 1.00 28.95 105 GLY A N 1
ATOM 762 C CA . GLY A 1 105 ? 77.919 -9.834 -55.725 1.00 28.95 105 GLY A CA 1
ATOM 763 C C . GLY A 1 105 ? 78.335 -8.352 -55.758 1.00 28.95 105 GLY A C 1
ATOM 764 O O . GLY A 1 105 ? 78.578 -7.817 -56.829 1.00 28.95 105 GLY A O 1
ATOM 765 N N . ARG A 1 106 ? 78.460 -7.731 -54.570 1.00 28.56 106 ARG A N 1
ATOM 766 C CA . ARG A 1 106 ? 79.190 -6.468 -54.269 1.00 28.56 106 ARG A CA 1
ATOM 767 C C . ARG A 1 106 ? 78.800 -5.180 -55.039 1.00 28.56 106 ARG A C 1
ATOM 769 O O . ARG A 1 106 ? 79.014 -5.043 -56.228 1.00 28.56 106 ARG A O 1
ATOM 776 N N . THR A 1 107 ? 78.122 -4.227 -54.385 1.00 28.39 107 THR A N 1
ATOM 777 C CA . THR A 1 107 ? 78.676 -3.058 -53.633 1.00 28.39 107 THR A CA 1
ATOM 778 C C . THR A 1 107 ? 79.364 -1.974 -54.475 1.00 28.39 107 THR A C 1
ATOM 780 O O . THR A 1 107 ? 80.367 -2.246 -55.120 1.00 28.39 107 THR A O 1
ATOM 783 N N . GLY A 1 108 ? 78.907 -0.724 -54.317 1.00 29.44 108 GLY A N 1
ATOM 784 C CA . GLY A 1 108 ? 79.538 0.497 -54.846 1.00 29.44 108 GLY A CA 1
ATOM 785 C C . GLY A 1 108 ? 78.474 1.511 -55.290 1.00 29.44 108 GLY A C 1
ATOM 786 O O . GLY A 1 108 ? 77.956 1.407 -56.390 1.00 29.44 108 GLY A O 1
ATOM 787 N N . SER A 1 109 ? 77.893 2.344 -54.419 1.00 30.05 109 SER A N 1
ATOM 788 C CA . SER A 1 109 ? 78.429 3.635 -53.939 1.00 30.05 109 SER A CA 1
ATOM 789 C C . SER A 1 109 ? 78.905 4.574 -55.062 1.00 30.05 109 SER A C 1
ATOM 791 O O . SER A 1 109 ? 80.036 4.463 -55.522 1.00 30.05 109 SER A O 1
ATOM 793 N N . GLY A 1 110 ? 78.059 5.536 -55.454 1.00 29.48 110 GLY A N 1
ATOM 794 C CA . GLY A 1 110 ? 78.403 6.553 -56.454 1.00 29.48 110 GLY A CA 1
ATOM 795 C C . GLY A 1 110 ? 77.295 7.588 -56.691 1.00 29.48 110 GLY A C 1
ATOM 796 O O . GLY A 1 110 ? 76.481 7.438 -57.593 1.00 29.48 110 GLY A O 1
ATOM 797 N N . ARG A 1 111 ? 77.274 8.656 -55.884 1.00 32.22 111 ARG A N 1
ATOM 798 C CA . ARG A 1 111 ? 76.778 9.992 -56.286 1.00 32.22 111 ARG A CA 1
ATOM 799 C C . ARG A 1 111 ? 78.031 10.839 -56.558 1.00 32.22 111 ARG A C 1
ATOM 801 O O . ARG A 1 111 ? 78.997 10.666 -55.815 1.00 32.22 111 ARG A O 1
ATOM 808 N N . PRO A 1 112 ? 78.062 11.680 -57.604 1.00 41.03 112 PRO A N 1
ATOM 809 C CA . PRO A 1 112 ? 77.315 12.947 -57.669 1.00 41.03 112 PRO A CA 1
ATOM 810 C C . PRO A 1 112 ? 76.401 13.012 -58.917 1.00 41.03 112 PRO A C 1
ATOM 812 O O . PRO A 1 112 ? 76.421 12.113 -59.742 1.00 41.03 112 PRO A O 1
ATOM 815 N N . GLY A 1 113 ? 75.522 13.994 -59.125 1.00 29.83 113 GLY A N 1
ATOM 816 C CA . GLY A 1 113 ? 75.410 15.302 -58.481 1.00 29.83 113 GLY A CA 1
ATOM 817 C C . GLY A 1 113 ? 75.829 16.431 -59.428 1.00 29.83 113 GLY A C 1
ATOM 818 O O . GLY A 1 113 ? 76.880 17.024 -59.222 1.00 29.83 113 GLY A O 1
ATOM 819 N N . PHE A 1 114 ? 75.004 16.746 -60.433 1.00 27.34 114 PHE A N 1
ATOM 820 C CA . PHE A 1 114 ? 75.070 18.037 -61.126 1.00 27.34 114 PHE A CA 1
ATOM 821 C C . PHE A 1 114 ? 73.688 18.512 -61.591 1.00 27.34 114 PHE A C 1
ATOM 823 O O . PHE A 1 114 ? 72.759 17.716 -61.737 1.00 27.34 114 PHE A O 1
ATOM 830 N N . SER A 1 115 ? 73.552 19.825 -61.750 1.00 27.95 115 SER A N 1
ATOM 831 C CA . SER A 1 115 ? 72.307 20.549 -62.008 1.00 27.95 115 SER A CA 1
ATOM 832 C C . SER A 1 115 ? 72.164 20.968 -63.477 1.00 27.95 115 SER A C 1
ATOM 834 O O . SER A 1 115 ? 73.146 21.201 -64.173 1.00 27.95 115 SER A O 1
ATOM 836 N N . GLY A 1 116 ? 70.920 21.121 -63.938 1.00 28.39 116 GLY A N 1
ATOM 837 C CA . GLY A 1 116 ? 70.587 21.660 -65.259 1.00 28.39 116 GLY A CA 1
ATOM 838 C C . GLY A 1 116 ? 69.090 21.960 -65.347 1.00 28.39 116 GLY A C 1
ATOM 839 O O . GLY A 1 116 ? 68.274 21.114 -64.992 1.00 28.39 116 GLY A O 1
ATOM 840 N N . ARG A 1 117 ? 68.722 23.187 -65.733 1.00 29.02 117 ARG A N 1
ATOM 841 C CA . ARG A 1 117 ? 67.325 23.662 -65.812 1.00 29.02 117 ARG A CA 1
ATOM 842 C C . ARG A 1 117 ? 66.693 23.367 -67.177 1.00 29.02 117 ARG A C 1
ATOM 844 O O . ARG A 1 117 ? 67.385 23.443 -68.183 1.00 29.02 117 ARG A O 1
ATOM 851 N N . GLY A 1 118 ? 65.360 23.277 -67.193 1.00 28.08 118 GLY A N 1
ATOM 852 C CA . GLY A 1 118 ? 64.527 23.675 -68.339 1.00 28.08 118 GLY A CA 1
ATOM 853 C C . GLY A 1 118 ? 63.644 22.562 -68.906 1.00 28.08 118 GLY A C 1
ATOM 854 O O . GLY A 1 118 ? 64.146 21.502 -69.255 1.00 28.08 118 GLY A O 1
ATOM 855 N N . GLY A 1 119 ? 62.337 22.823 -69.021 1.00 27.94 119 GLY A N 1
ATOM 856 C CA . GLY A 1 119 ? 61.361 21.918 -69.644 1.00 27.94 119 GLY A CA 1
ATOM 857 C C . GLY A 1 119 ? 60.045 21.852 -68.866 1.00 27.94 119 GLY A C 1
ATOM 858 O O . GLY A 1 119 ? 60.026 21.444 -67.707 1.00 27.94 119 GLY A O 1
ATOM 859 N N . GLU A 1 120 ? 58.953 22.290 -69.488 1.00 29.12 120 GLU A N 1
ATOM 860 C CA . GLU A 1 120 ? 57.645 22.478 -68.848 1.00 29.12 120 GLU A CA 1
ATOM 861 C C . GLU A 1 120 ? 56.717 21.248 -68.937 1.00 29.12 120 GLU A C 1
ATOM 863 O O . GLU A 1 120 ? 56.852 20.399 -69.812 1.00 29.12 120 GLU A O 1
ATOM 868 N N . THR A 1 121 ? 55.713 21.221 -68.046 1.00 28.70 121 THR A N 1
ATOM 869 C CA . THR A 1 121 ? 54.407 20.526 -68.175 1.00 28.70 121 THR A CA 1
ATOM 870 C C . THR A 1 121 ? 54.368 19.024 -68.518 1.00 28.70 121 THR A C 1
ATOM 872 O O . THR A 1 121 ? 54.468 18.650 -69.678 1.00 28.70 121 THR A O 1
ATOM 875 N N . LEU A 1 122 ? 54.028 18.172 -67.532 1.00 27.67 122 LEU A N 1
ATOM 876 C CA . LEU A 1 122 ? 52.684 17.560 -67.345 1.00 27.67 122 LEU A CA 1
ATOM 877 C C . LEU A 1 122 ? 52.733 16.472 -66.231 1.00 27.67 122 LEU A C 1
ATOM 879 O O . LEU A 1 122 ? 53.430 15.474 -66.404 1.00 27.67 122 LEU A O 1
ATOM 883 N N . PRO A 1 123 ? 52.011 16.586 -65.094 1.00 31.91 123 PRO A N 1
ATOM 884 C CA . PRO A 1 123 ? 52.000 15.536 -64.070 1.00 31.91 123 PRO A CA 1
ATOM 885 C C . PRO A 1 123 ? 50.861 14.517 -64.250 1.00 31.91 123 PRO A C 1
ATOM 887 O O . PRO A 1 123 ? 49.679 14.829 -64.102 1.00 31.91 123 PRO A O 1
ATOM 890 N N . THR A 1 124 ? 51.222 13.257 -64.493 1.00 30.11 124 THR A N 1
ATOM 891 C CA . THR A 1 124 ? 50.307 12.108 -64.467 1.00 30.11 124 THR A CA 1
ATOM 892 C C . THR A 1 124 ? 49.763 11.865 -63.054 1.00 30.11 124 THR A C 1
ATOM 894 O O . THR A 1 124 ? 50.515 11.614 -62.113 1.00 30.11 124 THR A O 1
ATOM 897 N N . HIS A 1 125 ? 48.436 11.883 -62.895 1.00 27.89 125 HIS A N 1
ATOM 898 C CA . HIS A 1 125 ? 47.775 11.603 -61.616 1.00 27.89 125 HIS A CA 1
ATOM 899 C C . HIS A 1 125 ? 47.903 10.123 -61.203 1.00 27.89 125 HIS A C 1
ATOM 901 O O . HIS A 1 125 ? 47.088 9.282 -61.581 1.00 27.89 125 HIS A O 1
ATOM 907 N N . LEU A 1 126 ? 48.866 9.817 -60.330 1.00 30.53 126 LEU A N 1
ATOM 908 C CA . LEU A 1 126 ? 48.828 8.629 -59.472 1.00 30.53 126 LEU A CA 1
ATOM 909 C C . LEU A 1 126 ? 48.145 8.995 -58.149 1.00 30.53 126 LEU A C 1
ATOM 911 O O . LEU A 1 126 ? 48.724 9.657 -57.290 1.00 30.53 126 LEU A O 1
ATOM 915 N N . ALA A 1 127 ? 46.883 8.589 -57.996 1.00 27.17 127 ALA A N 1
ATOM 916 C CA . ALA A 1 127 ? 46.112 8.866 -56.788 1.00 27.17 127 ALA A CA 1
ATOM 917 C C . ALA A 1 127 ? 46.661 8.072 -55.580 1.00 27.17 127 ALA A C 1
ATOM 919 O O . ALA A 1 127 ? 46.831 6.853 -55.679 1.00 27.17 127 ALA A O 1
ATOM 920 N N . PRO A 1 128 ? 46.908 8.712 -54.421 1.00 30.61 128 PRO A N 1
ATOM 921 C CA . PRO A 1 128 ? 47.367 8.008 -53.232 1.00 30.61 128 PRO A CA 1
ATOM 922 C C . PRO A 1 128 ? 46.255 7.132 -52.641 1.00 30.61 128 PRO A C 1
ATOM 924 O O . PRO A 1 128 ? 45.087 7.520 -52.590 1.00 30.61 128 PRO A O 1
ATOM 927 N N . VAL A 1 129 ? 46.643 5.959 -52.132 1.00 31.09 129 VAL A N 1
ATOM 928 C CA . VAL A 1 129 ? 45.753 5.009 -51.448 1.00 31.09 129 VAL A CA 1
ATOM 929 C C . VAL A 1 129 ? 45.048 5.698 -50.277 1.00 31.09 129 VAL A C 1
ATOM 931 O O . VAL A 1 129 ? 45.644 5.971 -49.233 1.00 31.09 129 VAL A O 1
ATOM 934 N N . GLY A 1 130 ? 43.754 5.969 -50.447 1.00 25.19 130 GLY A N 1
ATOM 935 C CA . GLY A 1 130 ? 42.947 6.639 -49.439 1.00 25.19 130 GLY A CA 1
ATOM 936 C C . GLY A 1 130 ? 42.841 5.813 -48.158 1.00 25.19 130 GLY A C 1
ATOM 937 O O . GLY A 1 130 ? 42.233 4.741 -48.145 1.00 25.19 130 GLY A O 1
ATOM 938 N N . ARG A 1 131 ? 43.358 6.345 -47.041 1.00 30.02 131 ARG A N 1
ATOM 939 C CA . ARG A 1 131 ? 42.946 5.894 -45.704 1.00 30.02 131 ARG A CA 1
ATOM 940 C C . ARG A 1 131 ? 41.439 6.103 -45.593 1.00 30.02 131 ARG A C 1
ATOM 942 O O . ARG A 1 131 ? 40.992 7.237 -45.453 1.00 30.02 131 ARG A O 1
ATOM 949 N N . GLY A 1 132 ? 40.672 5.014 -45.650 1.00 26.44 132 GLY A N 1
ATOM 950 C CA . GLY A 1 132 ? 39.217 5.061 -45.543 1.00 26.44 132 GLY A CA 1
ATOM 951 C C . GLY A 1 132 ? 38.785 5.811 -44.285 1.00 26.44 132 GLY A C 1
ATOM 952 O O . GLY A 1 132 ? 38.997 5.337 -43.165 1.00 26.44 132 GLY A O 1
ATOM 953 N N . THR A 1 133 ? 38.184 6.984 -44.473 1.00 26.73 133 THR A N 1
ATOM 954 C CA . THR A 1 133 ? 37.614 7.780 -43.391 1.00 26.73 133 THR A CA 1
ATOM 955 C C . THR A 1 133 ? 36.533 6.956 -42.681 1.00 26.73 133 THR A C 1
ATOM 957 O O . THR A 1 133 ? 35.696 6.327 -43.338 1.00 26.73 133 THR A O 1
ATOM 960 N N . PRO A 1 134 ? 36.526 6.893 -41.336 1.00 33.78 134 PRO A N 1
ATOM 961 C CA . PRO A 1 134 ? 35.483 6.177 -40.621 1.00 33.78 134 PRO A CA 1
ATOM 962 C C . PRO A 1 134 ? 34.158 6.915 -40.833 1.00 33.78 134 PRO A C 1
ATOM 964 O O . PRO A 1 134 ? 33.954 7.998 -40.293 1.00 33.78 134 PRO A O 1
ATOM 967 N N . ALA A 1 135 ? 33.272 6.326 -41.640 1.00 34.62 135 ALA A N 1
ATOM 968 C CA . ALA A 1 135 ? 31.988 6.920 -41.992 1.00 34.62 135 ALA A CA 1
ATOM 969 C C . ALA A 1 135 ? 31.224 7.397 -40.744 1.00 34.62 135 ALA A C 1
ATOM 971 O O . ALA A 1 135 ? 30.979 6.609 -39.824 1.00 34.62 135 ALA A O 1
ATOM 972 N N . ASN A 1 136 ? 30.837 8.677 -40.742 1.00 38.72 136 ASN A N 1
ATOM 973 C CA . ASN A 1 136 ? 30.091 9.325 -39.665 1.00 38.72 136 ASN A CA 1
ATOM 974 C C . ASN A 1 136 ? 28.773 8.581 -39.392 1.00 38.72 136 ASN A C 1
ATOM 976 O O . ASN A 1 136 ? 27.765 8.792 -40.066 1.00 38.72 136 ASN A O 1
ATOM 980 N N . ARG A 1 137 ? 28.764 7.716 -38.372 1.00 52.72 137 ARG A N 1
ATOM 981 C CA . ARG A 1 137 ? 27.531 7.204 -37.764 1.00 52.72 137 ARG A CA 1
ATOM 982 C C . ARG A 1 137 ? 27.006 8.223 -36.747 1.00 52.72 137 ARG A C 1
ATOM 984 O O . ARG A 1 137 ? 27.804 8.907 -36.105 1.00 52.72 137 ARG A O 1
ATOM 991 N N . PRO A 1 138 ? 25.679 8.345 -36.573 1.00 54.56 138 PRO A N 1
ATOM 992 C CA . PRO A 1 138 ? 25.098 9.429 -35.793 1.00 54.56 138 PRO A CA 1
ATOM 993 C C . PRO A 1 138 ? 25.365 9.253 -34.292 1.00 54.56 138 PRO A C 1
ATOM 995 O O . PRO A 1 138 ? 24.618 8.570 -33.594 1.00 54.56 138 PRO A O 1
ATOM 998 N N . LEU A 1 139 ? 26.378 9.967 -33.787 1.00 64.94 139 LEU A N 1
ATOM 999 C CA . LEU A 1 139 ? 26.700 10.144 -32.359 1.00 64.94 139 LEU A CA 1
ATOM 1000 C C . LEU A 1 139 ? 25.452 10.416 -31.497 1.00 64.94 139 LEU A C 1
ATOM 1002 O O . LEU A 1 139 ? 25.339 9.923 -30.376 1.00 64.94 139 LEU A O 1
ATOM 1006 N N . ARG A 1 140 ? 24.485 11.151 -32.066 1.00 73.19 140 ARG A N 1
ATOM 1007 C CA . ARG A 1 140 ? 23.170 11.455 -31.480 1.00 73.19 140 ARG A CA 1
ATOM 1008 C C . ARG A 1 140 ? 22.433 10.199 -30.982 1.00 73.19 140 ARG A C 1
ATOM 1010 O O . ARG A 1 140 ? 21.818 10.245 -29.923 1.00 73.19 140 ARG A O 1
ATOM 1017 N N . GLY A 1 141 ? 22.514 9.077 -31.701 1.00 77.75 141 GLY A N 1
ATOM 1018 C CA . GLY A 1 141 ? 21.815 7.836 -31.346 1.00 77.75 141 GLY A CA 1
ATOM 1019 C C . GLY A 1 141 ? 22.404 7.103 -30.136 1.00 77.75 141 GLY A C 1
ATOM 1020 O O . GLY A 1 141 ? 21.646 6.535 -29.351 1.00 77.75 141 GLY A O 1
ATOM 1021 N N . GLU A 1 142 ? 23.730 7.132 -29.957 1.00 81.69 142 GLU A N 1
ATOM 1022 C CA . GLU A 1 142 ? 24.398 6.584 -28.763 1.00 81.69 142 GLU A CA 1
ATOM 1023 C C . GLU A 1 142 ? 24.126 7.481 -27.543 1.00 81.69 142 GLU A C 1
ATOM 1025 O O . GLU A 1 142 ? 23.705 6.995 -26.491 1.00 81.69 142 GLU A O 1
ATOM 1030 N N . LEU A 1 143 ? 24.272 8.801 -27.715 1.00 84.94 143 LEU A N 1
ATOM 1031 C CA . LEU A 1 143 ? 24.015 9.810 -26.679 1.00 84.94 143 LEU A CA 1
ATOM 1032 C C . LEU A 1 143 ? 22.600 9.699 -26.092 1.00 84.94 143 LEU A C 1
ATOM 1034 O O . LEU A 1 143 ? 22.451 9.639 -24.874 1.00 84.94 143 LEU A O 1
ATOM 1038 N N . LEU A 1 144 ? 21.566 9.594 -26.935 1.00 86.69 144 LEU A N 1
ATOM 1039 C CA . LEU A 1 144 ? 20.168 9.471 -26.491 1.00 86.69 144 LEU A CA 1
ATOM 1040 C C . LEU A 1 144 ? 19.877 8.191 -25.682 1.00 86.69 144 LEU A C 1
ATOM 1042 O O . LEU A 1 144 ? 18.921 8.166 -24.904 1.00 86.69 144 LEU A O 1
ATOM 1046 N N . ARG A 1 145 ? 20.677 7.129 -25.850 1.00 88.88 145 ARG A N 1
ATOM 1047 C CA . ARG A 1 145 ? 20.535 5.874 -25.089 1.00 88.88 145 ARG A CA 1
ATOM 1048 C C . ARG A 1 145 ? 21.297 5.913 -23.762 1.00 88.88 145 ARG A C 1
ATOM 1050 O O . ARG A 1 145 ? 20.799 5.374 -22.780 1.00 88.88 145 ARG A O 1
ATOM 1057 N N . LEU A 1 146 ? 22.467 6.558 -23.725 1.00 91.31 146 LEU A N 1
ATOM 1058 C CA . LEU A 1 146 ? 23.319 6.632 -22.531 1.00 91.31 146 LEU A CA 1
ATOM 1059 C C . LEU A 1 146 ? 22.946 7.770 -21.571 1.00 91.31 146 LEU A C 1
ATOM 1061 O O . LEU A 1 146 ? 23.049 7.587 -20.360 1.00 91.31 146 LEU A O 1
ATOM 1065 N N . ALA A 1 147 ? 22.504 8.927 -22.076 1.00 93.56 147 ALA A N 1
ATOM 1066 C CA . ALA A 1 147 ? 22.232 10.108 -21.248 1.00 93.56 147 ALA A CA 1
ATOM 1067 C C . ALA A 1 147 ? 21.270 9.856 -20.070 1.00 93.56 147 ALA A C 1
ATOM 1069 O O . ALA A 1 147 ? 21.533 10.391 -18.995 1.00 93.56 147 ALA A O 1
ATOM 1070 N N . PRO A 1 148 ? 20.213 9.027 -20.187 1.00 95.62 148 PRO A N 1
ATOM 1071 C CA . PRO A 1 148 ? 19.336 8.734 -19.054 1.00 95.62 148 PRO A CA 1
ATOM 1072 C C . PRO A 1 148 ? 19.935 7.822 -17.972 1.00 95.62 148 PRO A C 1
ATOM 1074 O O . PRO A 1 148 ? 19.388 7.770 -16.873 1.00 95.62 148 PRO A O 1
ATOM 1077 N N . LEU A 1 149 ? 21.021 7.088 -18.252 1.00 95.81 149 LEU A N 1
ATOM 1078 C CA . LEU A 1 149 ? 21.511 6.031 -17.357 1.00 95.81 149 LEU A CA 1
ATOM 1079 C C . LEU A 1 149 ? 22.028 6.579 -16.023 1.00 95.81 149 LEU A C 1
ATOM 1081 O O . LEU A 1 149 ? 21.689 6.030 -14.980 1.00 95.81 149 LEU A O 1
ATOM 1085 N N . PHE A 1 150 ? 22.817 7.659 -16.043 1.00 96.50 150 PHE A N 1
ATOM 1086 C CA . PHE A 1 150 ? 23.362 8.241 -14.810 1.00 96.50 150 PHE A CA 1
ATOM 1087 C C . PHE A 1 150 ? 22.266 8.853 -13.923 1.00 96.50 150 PHE A C 1
ATOM 1089 O O . PHE A 1 150 ? 22.205 8.465 -12.758 1.00 96.50 150 PHE A O 1
ATOM 1096 N N . PRO A 1 151 ? 21.351 9.713 -14.428 1.00 96.69 151 PRO A N 1
ATOM 1097 C CA . PRO A 1 151 ? 20.267 10.244 -13.607 1.00 96.69 151 PRO A CA 1
ATOM 1098 C C . PRO A 1 151 ? 19.402 9.143 -12.983 1.00 96.69 151 PRO A C 1
ATOM 1100 O O . PRO A 1 151 ? 19.142 9.196 -11.784 1.00 96.69 151 PRO A O 1
ATOM 1103 N N . TYR A 1 152 ? 19.020 8.105 -13.742 1.00 97.56 152 TYR A N 1
ATOM 1104 C CA . TYR A 1 152 ? 18.234 6.997 -13.186 1.00 97.56 152 TYR A CA 1
ATOM 1105 C C . TYR A 1 152 ? 19.015 6.168 -12.155 1.00 97.56 152 TYR A C 1
ATOM 1107 O O . TYR A 1 152 ? 18.437 5.780 -11.145 1.00 97.56 152 TYR A O 1
ATOM 1115 N N . ALA A 1 153 ? 20.315 5.928 -12.357 1.00 96.62 153 ALA A N 1
ATOM 1116 C CA . ALA A 1 153 ? 21.162 5.246 -11.376 1.00 96.62 153 ALA A CA 1
ATOM 1117 C C . ALA A 1 153 ? 21.331 6.058 -10.078 1.00 96.62 153 ALA A C 1
ATOM 1119 O O . ALA A 1 153 ? 21.186 5.507 -8.988 1.00 96.62 153 ALA A O 1
ATOM 1120 N N . ALA A 1 154 ? 21.583 7.365 -10.188 1.00 95.38 154 ALA A N 1
ATOM 1121 C CA . ALA A 1 154 ? 21.700 8.278 -9.052 1.00 95.38 154 ALA A CA 1
ATOM 1122 C C . ALA A 1 154 ? 20.385 8.366 -8.263 1.00 95.38 154 ALA A C 1
ATOM 1124 O O . ALA A 1 154 ? 20.373 8.177 -7.048 1.00 95.38 154 ALA A O 1
ATOM 1125 N N . ALA A 1 155 ? 19.264 8.571 -8.958 1.00 96.00 155 ALA A N 1
ATOM 1126 C CA . ALA A 1 155 ? 17.936 8.619 -8.356 1.00 96.00 155 ALA A CA 1
ATOM 1127 C C . ALA A 1 155 ? 17.533 7.281 -7.705 1.00 96.00 155 ALA A C 1
ATOM 1129 O O . ALA A 1 155 ? 16.887 7.278 -6.660 1.00 96.00 155 ALA A O 1
ATOM 1130 N N . LEU A 1 156 ? 17.946 6.143 -8.279 1.00 95.75 156 LEU A N 1
ATOM 1131 C CA . LEU A 1 156 ? 17.730 4.819 -7.697 1.00 95.75 156 LEU A CA 1
ATOM 1132 C C . LEU A 1 156 ? 18.573 4.594 -6.428 1.00 95.75 156 LEU A C 1
ATOM 1134 O O . LEU A 1 156 ? 18.021 4.128 -5.432 1.00 95.75 156 LEU A O 1
ATOM 1138 N N . LEU A 1 157 ? 19.867 4.945 -6.417 1.00 93.19 157 LEU A N 1
ATOM 1139 C CA . LEU A 1 157 ? 20.700 4.858 -5.205 1.00 93.19 157 LEU A CA 1
ATOM 1140 C C . LEU A 1 157 ? 20.132 5.724 -4.074 1.00 93.19 157 LEU A C 1
ATOM 1142 O O . LEU A 1 157 ? 19.868 5.217 -2.988 1.00 93.19 157 LEU A O 1
ATOM 1146 N N . LEU A 1 158 ? 19.871 7.002 -4.355 1.00 92.38 158 LEU A N 1
ATOM 1147 C CA . LEU A 1 158 ? 19.425 7.986 -3.366 1.00 92.38 158 LEU A CA 1
ATOM 1148 C C . LEU A 1 158 ? 17.928 7.845 -2.978 1.00 92.38 158 LEU A C 1
ATOM 1150 O O . LEU A 1 158 ? 17.451 8.492 -2.048 1.00 92.38 158 LEU A O 1
ATOM 1154 N N . SER A 1 159 ? 17.162 6.964 -3.637 1.00 93.25 159 SER A N 1
ATOM 1155 C CA . SER A 1 159 ? 15.868 6.481 -3.105 1.00 93.25 159 SER A CA 1
ATOM 1156 C C . SER A 1 159 ? 16.044 5.571 -1.876 1.00 93.25 159 SER A C 1
ATOM 1158 O O . SER A 1 159 ? 15.113 5.362 -1.084 1.00 93.25 159 SER A O 1
ATOM 1160 N N . GLU A 1 160 ? 17.243 4.992 -1.738 1.00 90.69 160 GLU A N 1
ATOM 1161 C CA . GLU A 1 160 ? 17.626 3.976 -0.761 1.00 90.69 160 GLU A CA 1
ATOM 1162 C C . GLU A 1 160 ? 16.623 2.794 -0.692 1.00 90.69 160 GLU A C 1
ATOM 1164 O O . GLU A 1 160 ? 16.392 2.203 0.371 1.00 90.69 160 GLU A O 1
ATOM 1169 N N . SER A 1 161 ? 15.974 2.455 -1.816 1.00 90.56 161 SER A N 1
ATOM 1170 C CA . SER A 1 161 ? 15.057 1.312 -1.907 1.00 90.56 161 SER A CA 1
ATOM 1171 C C . SER A 1 161 ? 15.821 0.001 -2.120 1.00 90.56 161 SER A C 1
ATOM 1173 O O . SER A 1 161 ? 16.274 -0.320 -3.223 1.00 90.56 161 SER A O 1
ATOM 1175 N N . ARG A 1 162 ? 15.932 -0.791 -1.045 1.00 86.75 162 ARG A N 1
ATOM 1176 C CA . ARG A 1 162 ? 16.514 -2.147 -1.078 1.00 86.75 162 ARG A CA 1
ATOM 1177 C C . ARG A 1 162 ? 15.704 -3.082 -1.989 1.00 86.75 162 ARG A C 1
ATOM 1179 O O . ARG A 1 162 ? 16.292 -3.862 -2.734 1.00 86.75 162 ARG A O 1
ATOM 1186 N N . GLY A 1 163 ? 14.372 -2.953 -1.975 1.00 87.19 163 GLY A N 1
ATOM 1187 C CA . GLY A 1 163 ? 13.464 -3.705 -2.846 1.00 87.19 163 GLY A CA 1
ATOM 1188 C C . GLY A 1 163 ? 13.717 -3.434 -4.329 1.00 87.19 163 GLY A C 1
ATOM 1189 O O . GLY A 1 163 ? 13.790 -4.377 -5.115 1.00 87.19 163 GLY A O 1
ATOM 1190 N N . ALA A 1 164 ? 13.957 -2.174 -4.706 1.00 92.38 164 ALA A N 1
ATOM 1191 C CA . ALA A 1 164 ? 14.228 -1.800 -6.091 1.00 92.38 164 ALA A CA 1
ATOM 1192 C C . ALA A 1 164 ? 15.561 -2.345 -6.608 1.00 92.38 164 ALA A C 1
ATOM 1194 O O . ALA A 1 164 ? 15.606 -2.872 -7.720 1.00 92.38 164 ALA A O 1
ATOM 1195 N N . TRP A 1 165 ? 16.623 -2.290 -5.801 1.00 92.06 165 TRP A N 1
ATOM 1196 C CA . TRP A 1 165 ? 17.912 -2.885 -6.165 1.00 92.06 165 TRP A CA 1
ATOM 1197 C C . TRP A 1 165 ? 17.848 -4.407 -6.285 1.00 92.06 165 TRP A C 1
ATOM 1199 O O . TRP A 1 165 ? 18.348 -4.955 -7.269 1.00 92.06 165 TRP A O 1
ATOM 1209 N N . LEU A 1 166 ? 17.191 -5.089 -5.342 1.00 91.25 166 LEU A N 1
ATOM 1210 C CA . LEU A 1 166 ? 17.029 -6.542 -5.389 1.00 91.25 166 LEU A CA 1
ATOM 1211 C C . LE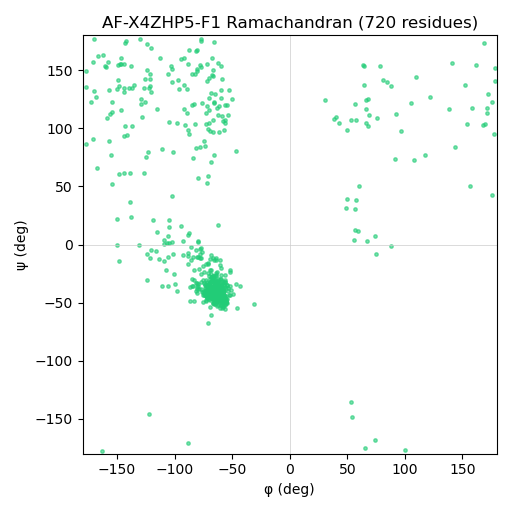U A 1 166 ? 16.183 -6.973 -6.597 1.00 91.25 166 LEU A C 1
ATOM 1213 O O . LEU A 1 166 ? 16.606 -7.833 -7.367 1.00 91.25 166 LEU A O 1
ATOM 1217 N N . ALA A 1 167 ? 15.036 -6.326 -6.824 1.00 93.62 167 ALA A N 1
ATOM 1218 C CA . ALA A 1 167 ? 14.181 -6.601 -7.977 1.00 93.62 167 ALA A CA 1
ATOM 1219 C C . ALA A 1 167 ? 14.902 -6.330 -9.307 1.00 93.62 167 ALA A C 1
ATOM 1221 O O . ALA A 1 167 ? 14.782 -7.133 -10.230 1.00 93.62 167 ALA A O 1
ATOM 1222 N N . ALA A 1 168 ? 15.697 -5.257 -9.405 1.00 94.75 168 ALA A N 1
ATOM 1223 C CA . ALA A 1 168 ? 16.515 -4.963 -10.582 1.00 94.75 168 ALA A CA 1
ATOM 1224 C C . ALA A 1 168 ? 17.591 -6.030 -10.833 1.00 94.75 168 ALA A C 1
ATOM 1226 O O . ALA A 1 168 ? 17.758 -6.476 -11.971 1.00 94.75 168 ALA A O 1
ATOM 1227 N N . ALA A 1 169 ? 18.294 -6.470 -9.785 1.00 92.88 169 ALA A N 1
ATOM 1228 C CA . ALA A 1 169 ? 19.307 -7.517 -9.882 1.00 92.88 169 ALA A CA 1
ATOM 1229 C C . ALA A 1 169 ? 18.694 -8.856 -10.324 1.00 92.88 169 ALA A C 1
ATOM 1231 O O . ALA A 1 169 ? 19.166 -9.458 -11.289 1.00 92.88 169 ALA A O 1
ATOM 1232 N N . CYS A 1 170 ? 17.598 -9.286 -9.691 1.00 94.31 170 CYS A N 1
ATOM 1233 C CA . CYS A 1 170 ? 16.875 -10.506 -10.053 1.00 94.31 170 CYS A CA 1
ATOM 1234 C C . CYS A 1 170 ? 16.289 -10.439 -11.476 1.00 94.31 170 CYS A C 1
ATOM 1236 O O . CYS A 1 170 ? 16.429 -11.393 -12.241 1.00 94.31 170 CYS A O 1
ATOM 1238 N N . ALA A 1 171 ? 15.694 -9.310 -11.870 1.00 94.94 171 ALA A N 1
ATOM 1239 C CA . ALA A 1 171 ? 15.151 -9.106 -13.214 1.00 94.94 171 ALA A CA 1
ATOM 1240 C C . ALA A 1 171 ? 16.236 -9.143 -14.306 1.00 94.94 171 ALA A C 1
ATOM 1242 O O . ALA A 1 171 ? 16.052 -9.776 -15.350 1.00 94.94 171 ALA A O 1
ATOM 1243 N N . ALA A 1 172 ? 17.391 -8.519 -14.057 1.00 91.38 172 ALA A N 1
ATOM 1244 C CA . ALA A 1 172 ? 18.537 -8.588 -14.957 1.00 91.38 172 ALA A CA 1
ATOM 1245 C C . ALA A 1 172 ? 19.105 -10.016 -15.037 1.00 91.38 172 ALA A C 1
ATOM 1247 O O . ALA A 1 172 ? 19.337 -10.515 -16.140 1.00 91.38 172 ALA A O 1
ATOM 1248 N N . ALA A 1 173 ? 19.266 -10.697 -13.898 1.00 91.62 173 ALA A N 1
ATOM 1249 C CA . ALA A 1 173 ? 19.745 -12.078 -13.828 1.00 91.62 173 ALA A CA 1
ATOM 1250 C C . ALA A 1 173 ? 18.817 -13.067 -14.557 1.00 91.62 173 ALA A C 1
ATOM 1252 O O . ALA A 1 173 ? 19.309 -13.971 -15.227 1.00 91.62 173 ALA A O 1
ATOM 1253 N N . ALA A 1 174 ? 17.497 -12.869 -14.505 1.00 90.81 174 ALA A N 1
ATOM 1254 C CA . ALA A 1 174 ? 16.526 -13.680 -15.242 1.00 90.81 174 ALA A CA 1
ATOM 1255 C C . ALA A 1 174 ? 16.537 -13.407 -16.763 1.00 90.81 174 ALA A C 1
ATOM 1257 O O . ALA A 1 174 ? 16.372 -14.328 -17.565 1.00 90.81 174 ALA A O 1
ATOM 1258 N N . ALA A 1 175 ? 16.759 -12.157 -17.187 1.00 88.06 175 ALA A N 1
ATOM 1259 C CA . ALA A 1 175 ? 16.779 -11.784 -18.606 1.00 88.06 175 ALA A CA 1
ATOM 1260 C C . ALA A 1 175 ? 18.103 -12.133 -19.323 1.00 88.06 175 ALA A C 1
ATOM 1262 O O . ALA A 1 175 ? 18.097 -12.487 -20.506 1.00 88.06 175 ALA A O 1
ATOM 1263 N N . LEU A 1 176 ? 19.242 -12.061 -18.625 1.00 86.62 176 LEU A N 1
ATOM 1264 C CA . LEU A 1 176 ? 20.584 -12.273 -19.190 1.00 86.62 176 LEU A CA 1
ATOM 1265 C C . LEU A 1 176 ? 20.780 -13.640 -19.891 1.00 86.62 176 LEU A C 1
ATOM 1267 O O . LEU A 1 176 ? 21.290 -13.644 -21.017 1.00 86.62 176 LEU A O 1
ATOM 1271 N N . PRO A 1 177 ? 20.353 -14.795 -19.333 1.00 88.62 177 PRO A N 1
ATOM 1272 C CA . PRO A 1 177 ? 20.461 -16.099 -19.994 1.00 88.62 177 PRO A CA 1
ATOM 1273 C C . PRO A 1 177 ? 19.732 -16.178 -21.340 1.00 88.62 177 PRO A C 1
ATOM 1275 O O . PRO A 1 177 ? 20.200 -16.874 -22.242 1.00 88.62 177 PRO A O 1
ATOM 1278 N N . LEU A 1 178 ? 18.631 -15.433 -21.498 1.00 86.19 178 LEU A N 1
ATOM 1279 C CA . LEU A 1 178 ? 17.834 -15.351 -22.729 1.00 86.19 178 LEU A CA 1
ATOM 1280 C C . LEU A 1 178 ? 18.440 -14.397 -23.774 1.00 86.19 178 LEU A C 1
ATOM 1282 O O . LEU A 1 178 ? 17.981 -14.370 -24.922 1.00 86.19 178 LEU A O 1
ATOM 1286 N N . GLN A 1 179 ? 19.447 -13.610 -23.379 1.00 86.25 179 GLN A N 1
ATOM 1287 C CA . GLN A 1 179 ? 20.070 -12.548 -24.169 1.00 86.25 179 GLN A CA 1
ATOM 1288 C C . GLN A 1 179 ? 21.605 -12.517 -24.022 1.00 86.25 179 GLN A C 1
ATOM 1290 O O . GLN A 1 179 ? 22.201 -11.444 -24.059 1.00 86.25 179 GLN A O 1
ATOM 1295 N N . ARG A 1 180 ? 22.272 -13.679 -23.908 1.00 84.50 180 ARG A N 1
ATOM 1296 C CA . ARG A 1 180 ? 23.726 -13.799 -23.615 1.00 84.50 180 ARG A CA 1
ATOM 1297 C C . ARG A 1 180 ? 24.638 -12.877 -24.443 1.00 84.50 180 ARG A C 1
ATOM 1299 O O . ARG A 1 180 ? 25.635 -12.380 -23.929 1.00 84.50 180 ARG A O 1
ATOM 1306 N N . ARG A 1 181 ? 24.283 -12.604 -25.707 1.00 85.25 181 ARG A N 1
ATOM 1307 C CA . ARG A 1 181 ? 25.015 -11.686 -26.609 1.00 85.25 181 ARG A CA 1
ATOM 1308 C C . ARG A 1 181 ? 25.105 -10.244 -26.079 1.00 85.25 181 ARG A C 1
ATOM 1310 O O . ARG A 1 181 ? 26.055 -9.544 -26.412 1.00 85.25 181 ARG A O 1
ATOM 1317 N N . LEU A 1 182 ? 24.157 -9.817 -25.242 1.00 86.12 182 LEU A N 1
ATOM 1318 C CA . LEU A 1 182 ? 24.112 -8.483 -24.643 1.00 86.12 182 LEU A CA 1
ATOM 1319 C C . LEU A 1 182 ? 24.972 -8.344 -23.380 1.00 86.12 182 LEU A C 1
ATOM 1321 O O . LEU A 1 182 ? 25.186 -7.217 -22.954 1.00 86.12 182 LEU A O 1
ATOM 1325 N N . ALA A 1 183 ? 25.501 -9.426 -22.792 1.00 85.31 183 ALA A N 1
ATOM 1326 C CA . ALA A 1 183 ? 26.206 -9.363 -21.505 1.00 85.31 183 ALA A CA 1
ATOM 1327 C C . ALA A 1 183 ? 27.401 -8.384 -21.510 1.00 85.31 183 ALA A C 1
ATOM 1329 O O . ALA A 1 183 ? 27.485 -7.503 -20.658 1.00 85.31 183 ALA A O 1
ATOM 1330 N N . LEU A 1 184 ? 28.291 -8.474 -22.507 1.00 84.75 184 LEU A N 1
ATOM 1331 C CA . LEU A 1 184 ? 29.427 -7.550 -22.641 1.00 84.75 184 LEU A CA 1
ATOM 1332 C C . LEU A 1 184 ? 28.984 -6.105 -22.981 1.00 84.75 184 LEU A C 1
ATOM 1334 O O . LEU A 1 184 ? 29.461 -5.181 -22.320 1.00 84.75 184 LEU A O 1
ATOM 1338 N N . PRO A 1 185 ? 28.059 -5.869 -23.941 1.00 87.44 185 PRO A N 1
ATOM 1339 C CA . PRO A 1 185 ? 27.445 -4.554 -24.136 1.00 87.44 185 PRO A CA 1
ATOM 1340 C C . PRO A 1 185 ? 26.794 -3.939 -22.884 1.00 87.44 185 PRO A C 1
ATOM 1342 O O . PRO A 1 185 ? 26.945 -2.739 -22.674 1.00 87.44 185 PRO A O 1
ATOM 1345 N N . LEU A 1 186 ? 26.098 -4.728 -22.056 1.00 88.75 186 LEU A N 1
ATOM 1346 C CA . LEU A 1 186 ? 25.458 -4.282 -20.808 1.00 88.75 186 LEU A CA 1
ATOM 1347 C C . LEU A 1 186 ? 26.499 -3.850 -19.772 1.00 88.75 186 LEU A C 1
ATOM 1349 O O . LEU A 1 186 ? 26.374 -2.765 -19.201 1.00 88.75 186 LEU A O 1
ATOM 1353 N N . LEU A 1 187 ? 27.551 -4.655 -19.579 1.00 87.31 187 LEU A N 1
ATOM 1354 C CA . LEU A 1 187 ? 28.655 -4.312 -18.681 1.00 87.31 187 LEU A CA 1
ATOM 1355 C C . LEU A 1 187 ? 29.293 -2.976 -19.085 1.00 87.31 187 LEU A C 1
ATOM 1357 O O . LEU A 1 187 ? 29.404 -2.076 -18.253 1.00 87.31 187 LEU A O 1
ATOM 1361 N N . ALA A 1 188 ? 29.630 -2.811 -20.369 1.00 87.56 188 ALA A N 1
ATOM 1362 C CA . ALA A 1 188 ? 30.245 -1.589 -20.887 1.00 87.56 188 ALA A CA 1
ATOM 1363 C C . ALA A 1 188 ? 29.310 -0.363 -20.862 1.00 87.56 188 ALA A C 1
ATOM 1365 O O . ALA A 1 188 ? 29.774 0.745 -20.605 1.00 87.56 188 ALA A O 1
ATOM 1366 N N . ALA A 1 189 ? 28.007 -0.535 -21.113 1.00 89.38 189 ALA A N 1
ATOM 1367 C CA . ALA A 1 189 ? 27.035 0.562 -21.090 1.00 89.38 189 ALA A CA 1
ATOM 1368 C C . ALA A 1 189 ? 26.744 1.071 -19.668 1.00 89.38 189 ALA A C 1
ATOM 1370 O O . ALA A 1 189 ? 26.592 2.275 -19.470 1.00 89.38 189 ALA A O 1
ATOM 1371 N N . GLY A 1 190 ? 26.651 0.164 -18.690 1.00 90.88 190 GLY A N 1
ATOM 1372 C CA . GLY A 1 190 ? 26.259 0.500 -17.319 1.00 90.88 190 GLY A CA 1
ATOM 1373 C C . GLY A 1 190 ? 27.395 1.022 -16.443 1.00 90.88 190 GLY A C 1
ATOM 1374 O O . GLY A 1 190 ? 27.144 1.850 -15.572 1.00 90.88 190 GLY A O 1
ATOM 1375 N N . ALA A 1 191 ? 28.636 0.582 -16.674 1.00 93.00 191 ALA A N 1
ATOM 1376 C CA . ALA A 1 191 ? 29.729 0.781 -15.721 1.00 93.00 191 ALA A CA 1
ATOM 1377 C C . ALA A 1 191 ? 30.012 2.252 -15.374 1.00 93.00 191 ALA A C 1
ATOM 1379 O O . ALA A 1 191 ? 30.060 2.590 -14.197 1.00 93.00 191 ALA A O 1
ATOM 1380 N N . ALA A 1 192 ? 30.172 3.135 -16.367 1.00 94.06 192 ALA A N 1
ATOM 1381 C CA . ALA A 1 192 ? 30.467 4.546 -16.102 1.00 94.06 192 ALA A CA 1
ATOM 1382 C C . ALA A 1 192 ? 29.288 5.301 -15.438 1.00 94.06 192 ALA A C 1
ATOM 1384 O O . ALA A 1 192 ? 29.525 5.961 -14.426 1.00 94.06 192 ALA A O 1
ATOM 1385 N N . PRO A 1 193 ? 28.026 5.175 -15.906 1.00 94.75 193 PRO A N 1
ATOM 1386 C CA . PRO A 1 193 ? 26.858 5.705 -15.195 1.00 94.75 193 PRO A CA 1
ATOM 1387 C C . PRO A 1 193 ? 26.706 5.226 -13.748 1.00 94.75 193 PRO A C 1
ATOM 1389 O O . PRO A 1 193 ? 26.429 6.035 -12.865 1.00 94.75 193 PRO A O 1
ATOM 1392 N N . LEU A 1 194 ? 26.900 3.930 -13.495 1.00 94.69 194 LEU A N 1
ATOM 1393 C CA . LEU A 1 194 ? 26.734 3.333 -12.167 1.00 94.69 194 LEU A CA 1
ATOM 1394 C C . LEU A 1 194 ? 27.886 3.707 -11.222 1.00 94.69 194 LEU A C 1
ATOM 1396 O O . LEU A 1 194 ? 27.641 4.035 -10.063 1.00 94.69 194 LEU A O 1
ATOM 1400 N N . ALA A 1 195 ? 29.124 3.754 -11.721 1.00 94.44 195 ALA A N 1
ATOM 1401 C CA . ALA A 1 195 ? 30.272 4.246 -10.961 1.00 94.44 195 ALA A CA 1
ATOM 1402 C C . ALA A 1 195 ? 30.117 5.729 -10.595 1.00 94.44 195 ALA A C 1
ATOM 1404 O O . ALA A 1 195 ? 30.348 6.108 -9.451 1.00 94.44 195 ALA A O 1
ATOM 1405 N N . ALA A 1 196 ? 29.669 6.568 -11.534 1.00 94.69 196 ALA A N 1
ATOM 1406 C CA . ALA A 1 196 ? 29.411 7.980 -11.267 1.00 94.69 196 ALA A CA 1
ATOM 1407 C C . ALA A 1 196 ? 28.278 8.179 -10.244 1.00 94.69 196 ALA A C 1
ATOM 1409 O O . ALA A 1 196 ? 28.380 9.049 -9.383 1.00 94.69 196 ALA A O 1
ATOM 1410 N N . ALA A 1 197 ? 27.227 7.354 -10.281 1.00 93.69 197 ALA A N 1
ATOM 1411 C CA . ALA A 1 197 ? 26.166 7.376 -9.274 1.00 93.69 197 ALA A CA 1
ATOM 1412 C C . ALA A 1 197 ? 26.681 6.962 -7.877 1.00 93.69 197 ALA A C 1
ATOM 1414 O O . ALA A 1 197 ? 26.333 7.592 -6.877 1.00 93.69 197 ALA A O 1
ATOM 1415 N N . ALA A 1 198 ? 27.561 5.959 -7.801 1.00 91.88 198 ALA A N 1
ATOM 1416 C CA . ALA A 1 198 ? 28.227 5.560 -6.559 1.00 91.88 198 ALA A CA 1
ATOM 1417 C C . ALA A 1 198 ? 29.147 6.666 -6.006 1.00 91.88 198 ALA A C 1
ATOM 1419 O O . ALA A 1 198 ? 29.135 6.939 -4.804 1.00 91.88 198 ALA A O 1
ATOM 1420 N N . LEU A 1 199 ? 29.896 7.346 -6.883 1.00 91.06 199 LEU A N 1
ATOM 1421 C CA . LEU A 1 199 ? 30.715 8.509 -6.528 1.00 91.06 199 LEU A CA 1
ATOM 1422 C C . LEU A 1 199 ? 29.866 9.685 -6.036 1.00 91.06 199 LEU A C 1
ATOM 1424 O O . LEU A 1 199 ? 30.268 10.331 -5.074 1.00 91.06 199 LEU A O 1
ATOM 1428 N N . LEU A 1 200 ? 28.690 9.931 -6.627 1.00 89.75 200 LEU A N 1
ATOM 1429 C CA . LEU A 1 200 ? 27.752 10.941 -6.129 1.00 89.75 200 LEU A CA 1
ATOM 1430 C C . LEU A 1 200 ? 27.336 10.625 -4.688 1.00 89.75 200 LEU A C 1
ATOM 1432 O O . LEU A 1 200 ? 27.480 11.475 -3.819 1.00 89.75 200 LEU A O 1
ATOM 1436 N N . CYS A 1 201 ? 26.888 9.397 -4.411 1.00 85.62 201 CYS A N 1
ATOM 1437 C CA . CYS A 1 201 ? 26.456 9.004 -3.064 1.00 85.62 201 CYS A CA 1
ATOM 1438 C C . CYS A 1 201 ? 27.592 9.117 -2.036 1.00 85.62 201 CYS A C 1
ATOM 1440 O O . CYS A 1 201 ? 27.384 9.636 -0.942 1.00 85.62 201 CYS A O 1
ATOM 1442 N N . ARG A 1 202 ? 28.812 8.697 -2.400 1.00 83.62 202 ARG A N 1
ATOM 1443 C CA . ARG A 1 202 ? 29.995 8.845 -1.538 1.00 83.62 202 ARG A CA 1
ATOM 1444 C C . ARG A 1 202 ? 30.393 10.310 -1.335 1.00 83.62 202 ARG A C 1
ATOM 1446 O O . ARG A 1 202 ? 30.786 10.671 -0.234 1.00 83.62 202 ARG A O 1
ATOM 1453 N N . GLY A 1 203 ? 30.296 11.139 -2.374 1.00 80.88 203 GLY A N 1
ATOM 1454 C CA . GLY A 1 203 ? 30.566 12.574 -2.295 1.00 80.88 203 GLY A CA 1
ATOM 1455 C C . GLY A 1 203 ? 29.585 13.285 -1.366 1.00 80.88 203 GLY A C 1
ATOM 1456 O O . GLY A 1 203 ? 30.009 14.057 -0.516 1.00 80.88 203 GLY A O 1
ATOM 1457 N N . LEU A 1 204 ? 28.294 12.960 -1.454 1.00 78.12 204 LEU A N 1
ATOM 1458 C CA . LEU A 1 204 ? 27.262 13.513 -0.571 1.00 78.12 204 LEU A CA 1
ATOM 1459 C C . LEU A 1 204 ? 27.452 13.102 0.894 1.00 78.12 204 LEU A C 1
ATOM 1461 O O . LEU A 1 204 ? 27.231 13.921 1.773 1.00 78.12 204 LEU A O 1
ATOM 1465 N N . ALA A 1 205 ? 27.929 11.883 1.159 1.00 73.12 205 ALA A N 1
ATOM 1466 C CA . ALA A 1 205 ? 28.281 11.445 2.512 1.00 73.12 205 ALA A CA 1
ATOM 1467 C C . ALA A 1 205 ? 29.559 12.109 3.075 1.00 73.12 205 ALA A C 1
ATOM 1469 O O . ALA A 1 205 ? 29.804 12.029 4.275 1.00 73.12 205 ALA A O 1
ATOM 1470 N N . ALA A 1 206 ? 30.387 12.727 2.224 1.00 68.88 206 ALA A N 1
ATOM 1471 C CA . ALA A 1 206 ? 31.654 13.360 2.603 1.00 68.88 206 ALA A CA 1
ATOM 1472 C C . ALA A 1 206 ? 31.603 14.901 2.618 1.00 68.88 206 ALA A C 1
ATOM 1474 O O . ALA A 1 206 ? 32.548 15.539 3.081 1.00 68.88 206 ALA A O 1
ATOM 1475 N N . LEU A 1 207 ? 30.534 15.506 2.095 1.00 62.56 207 LEU A N 1
ATOM 1476 C CA . LEU A 1 207 ? 30.341 16.954 2.088 1.00 62.56 207 LEU A CA 1
ATOM 1477 C C . LEU A 1 207 ? 29.625 17.397 3.377 1.00 62.56 207 LEU A C 1
ATOM 1479 O O . LEU A 1 207 ? 28.610 16.798 3.733 1.00 62.56 207 LEU A O 1
ATOM 1483 N N . PRO A 1 208 ? 30.087 18.461 4.063 1.00 53.22 208 PRO A N 1
ATOM 1484 C CA . PRO A 1 208 ? 29.296 19.089 5.117 1.00 53.22 208 PRO A CA 1
ATOM 1485 C C . PRO A 1 208 ? 27.991 19.651 4.530 1.00 53.22 208 PRO A C 1
ATOM 1487 O O . PRO A 1 208 ? 27.922 19.955 3.338 1.00 53.22 208 PRO A O 1
ATOM 1490 N N . ALA A 1 209 ? 26.967 19.811 5.374 1.00 53.56 209 ALA A N 1
ATOM 1491 C CA . ALA A 1 209 ? 25.590 20.151 4.993 1.00 53.56 209 ALA A CA 1
ATOM 1492 C C . ALA A 1 209 ? 25.389 21.610 4.506 1.00 53.56 209 ALA A C 1
ATOM 1494 O O . ALA A 1 209 ? 24.527 22.334 5.000 1.00 53.56 209 ALA A O 1
ATOM 1495 N N . ALA A 1 210 ? 26.185 22.052 3.530 1.00 49.84 210 ALA A N 1
ATOM 1496 C CA . ALA A 1 210 ? 26.068 23.342 2.858 1.00 49.84 210 ALA A CA 1
ATOM 1497 C C . ALA A 1 210 ? 25.283 23.202 1.530 1.00 49.84 210 ALA A C 1
ATOM 1499 O O . ALA A 1 210 ? 25.487 22.219 0.813 1.00 49.84 210 ALA A O 1
ATOM 1500 N N . PRO A 1 211 ? 24.416 24.159 1.134 1.00 53.28 211 PRO A N 1
ATOM 1501 C CA . PRO A 1 211 ? 23.318 23.840 0.207 1.00 53.28 211 PRO A CA 1
ATOM 1502 C C . PRO A 1 211 ? 23.659 23.788 -1.295 1.00 53.28 211 PRO A C 1
ATOM 1504 O O . PRO A 1 211 ? 22.785 23.475 -2.096 1.00 53.28 211 PRO A O 1
ATOM 1507 N N . TRP A 1 212 ? 24.892 24.114 -1.710 1.00 54.75 212 TRP A N 1
ATOM 1508 C CA . TRP A 1 212 ? 25.181 24.511 -3.103 1.00 54.75 212 TRP A CA 1
ATOM 1509 C C . TRP A 1 212 ? 26.210 23.704 -3.942 1.00 54.75 212 TRP A C 1
ATOM 1511 O O . TRP A 1 212 ? 26.199 23.883 -5.161 1.00 54.75 212 TRP A O 1
ATOM 1521 N N . PRO A 1 213 ? 27.053 22.775 -3.429 1.00 62.75 213 PRO A N 1
ATOM 1522 C CA . PRO A 1 213 ? 27.986 22.023 -4.288 1.00 62.75 213 PRO A CA 1
ATOM 1523 C C . PRO A 1 213 ? 27.322 20.880 -5.087 1.00 62.75 213 PRO A C 1
ATOM 1525 O O . PRO A 1 213 ? 27.935 20.320 -5.998 1.00 62.75 213 PRO A O 1
ATOM 1528 N N . GLY A 1 214 ? 26.074 20.518 -4.766 1.00 75.25 214 GLY A N 1
ATOM 1529 C CA . GLY A 1 214 ? 25.408 19.319 -5.288 1.00 75.25 214 GLY A CA 1
ATOM 1530 C C . GLY A 1 214 ? 25.063 19.350 -6.782 1.00 75.25 214 GLY A C 1
ATOM 1531 O O . GLY A 1 214 ? 25.323 18.374 -7.485 1.00 75.25 214 GLY A O 1
ATOM 1532 N N . LEU A 1 215 ? 24.523 20.461 -7.301 1.00 83.69 215 LEU A N 1
ATOM 1533 C CA . LEU A 1 215 ? 24.144 20.567 -8.721 1.00 83.69 215 LEU A CA 1
ATOM 1534 C C . LEU A 1 215 ? 25.359 20.576 -9.670 1.00 83.69 215 LEU A C 1
ATOM 1536 O O . LEU A 1 215 ? 25.322 19.828 -10.652 1.00 83.69 215 LEU A O 1
ATOM 1540 N N . PRO A 1 216 ? 26.451 21.331 -9.406 1.00 87.50 216 PRO A N 1
ATOM 1541 C CA . PRO A 1 216 ? 27.666 21.240 -10.217 1.00 87.50 216 PRO A CA 1
ATOM 1542 C C . PRO A 1 216 ? 28.288 19.840 -10.184 1.00 87.50 216 PRO A C 1
ATOM 1544 O O . PRO A 1 216 ? 28.686 19.327 -11.231 1.00 87.50 216 PRO A O 1
ATOM 1547 N N . LEU A 1 217 ? 28.310 19.184 -9.015 1.00 87.56 217 LEU A N 1
ATOM 1548 C CA . LEU A 1 217 ? 28.788 17.805 -8.876 1.00 87.56 217 LEU A CA 1
ATOM 1549 C C . LEU A 1 217 ? 27.938 16.828 -9.704 1.00 87.56 217 LEU A C 1
ATOM 1551 O O . LEU A 1 217 ? 28.488 16.012 -10.445 1.00 87.56 217 LEU A O 1
ATOM 1555 N N . LEU A 1 218 ? 26.608 16.938 -9.635 1.00 90.19 218 LEU A N 1
ATOM 1556 C CA . LEU A 1 218 ? 25.677 16.132 -10.426 1.00 90.19 218 LEU A CA 1
ATOM 1557 C C . LEU A 1 218 ? 25.895 16.332 -11.935 1.00 90.19 218 LEU A C 1
ATOM 1559 O O . LEU A 1 218 ? 25.964 15.352 -12.677 1.00 90.19 218 LEU A O 1
ATOM 1563 N N . ALA A 1 219 ? 26.034 17.579 -12.392 1.00 91.50 219 ALA A N 1
ATOM 1564 C CA . ALA A 1 219 ? 26.259 17.906 -13.800 1.00 91.50 219 ALA A CA 1
ATOM 1565 C C . ALA A 1 219 ? 27.627 17.409 -14.305 1.00 91.50 219 ALA A C 1
ATOM 1567 O O . ALA A 1 219 ? 27.706 16.799 -15.375 1.00 91.50 219 ALA A O 1
ATOM 1568 N N . GLY A 1 220 ? 28.690 17.603 -13.519 1.00 93.25 220 GLY A N 1
ATOM 1569 C CA . GLY A 1 220 ? 30.039 17.126 -13.831 1.00 93.25 220 GLY A CA 1
ATOM 1570 C C . GLY A 1 220 ? 30.117 15.599 -13.897 1.00 93.25 220 GLY A C 1
ATOM 1571 O O . GLY A 1 220 ? 30.634 15.048 -14.871 1.00 93.25 220 GLY A O 1
ATOM 1572 N N . LEU A 1 221 ? 29.526 14.902 -12.920 1.00 94.00 221 LEU A N 1
ATOM 1573 C CA . LEU A 1 221 ? 29.423 13.439 -12.928 1.00 94.00 221 LEU A CA 1
ATOM 1574 C C . LEU A 1 221 ? 28.566 12.928 -14.092 1.00 94.00 221 LEU A C 1
ATOM 1576 O O . LEU A 1 221 ? 28.911 11.906 -14.683 1.00 94.00 221 LEU A O 1
ATOM 1580 N N . TRP A 1 222 ? 27.506 13.642 -14.487 1.00 94.88 222 TRP A N 1
ATOM 1581 C CA . TRP A 1 222 ? 26.693 13.272 -15.649 1.00 94.88 222 TRP A CA 1
ATOM 1582 C C . TRP A 1 222 ? 27.473 13.378 -16.965 1.00 94.88 222 TRP A C 1
ATOM 1584 O O . TRP A 1 222 ? 27.481 12.429 -17.756 1.00 94.88 222 TRP A O 1
ATOM 1594 N N . ALA A 1 223 ? 28.165 14.499 -17.186 1.00 94.56 223 ALA A N 1
ATOM 1595 C CA . ALA A 1 223 ? 29.003 14.714 -18.364 1.00 94.56 223 ALA A CA 1
ATOM 1596 C C . ALA A 1 223 ? 30.171 13.711 -18.419 1.00 94.56 223 ALA A C 1
ATOM 1598 O O . ALA A 1 223 ? 30.419 13.101 -19.464 1.00 94.56 223 ALA A O 1
ATOM 1599 N N . GLY A 1 224 ? 30.828 13.468 -17.280 1.00 94.19 224 GLY A N 1
ATOM 1600 C CA . GLY A 1 224 ? 31.878 12.460 -17.135 1.00 94.19 224 GLY A CA 1
ATOM 1601 C C . GLY A 1 224 ? 31.378 11.042 -17.425 1.00 94.19 224 GLY A C 1
ATOM 1602 O O . GLY A 1 224 ? 31.990 10.327 -18.218 1.00 94.19 224 GLY A O 1
ATOM 1603 N N . ALA A 1 225 ? 30.229 10.649 -16.865 1.00 94.38 225 ALA A N 1
ATOM 1604 C CA . ALA A 1 225 ? 29.605 9.347 -17.111 1.00 94.38 225 ALA A CA 1
ATOM 1605 C C . ALA A 1 225 ? 29.235 9.137 -18.586 1.00 94.38 225 ALA A C 1
ATOM 1607 O O . ALA A 1 225 ? 29.409 8.038 -19.117 1.00 94.38 225 ALA A O 1
ATOM 1608 N N . LEU A 1 226 ? 28.755 10.186 -19.258 1.00 93.06 226 LEU A N 1
ATOM 1609 C CA . LEU A 1 226 ? 28.457 10.179 -20.689 1.00 93.06 226 LEU A CA 1
ATOM 1610 C C . LEU A 1 226 ? 29.718 9.987 -21.539 1.00 93.06 226 LEU A C 1
ATOM 1612 O O . LEU A 1 226 ? 29.757 9.089 -22.385 1.00 93.06 226 LEU A O 1
ATOM 1616 N N . ALA A 1 227 ? 30.755 10.792 -21.303 1.00 92.62 227 ALA A N 1
ATOM 1617 C CA . ALA A 1 227 ? 32.015 10.710 -22.038 1.00 92.62 227 ALA A CA 1
ATOM 1618 C C . ALA A 1 227 ? 32.714 9.356 -21.820 1.00 92.62 227 ALA A C 1
ATOM 1620 O O . ALA A 1 227 ? 33.082 8.678 -22.785 1.00 92.62 227 ALA A O 1
ATOM 1621 N N . ALA A 1 228 ? 32.824 8.919 -20.563 1.00 91.31 228 ALA A N 1
ATOM 1622 C CA . ALA A 1 228 ? 33.412 7.635 -20.200 1.00 91.31 228 ALA A CA 1
ATOM 1623 C C . ALA A 1 228 ? 32.582 6.451 -20.722 1.00 91.31 228 ALA A C 1
ATOM 1625 O O . ALA A 1 228 ? 33.157 5.499 -21.241 1.00 91.31 228 ALA A O 1
ATOM 1626 N N . GLY A 1 229 ? 31.246 6.512 -20.671 1.00 90.56 229 GLY A N 1
ATOM 1627 C CA . GLY A 1 229 ? 30.359 5.467 -21.193 1.00 90.56 229 GLY A CA 1
ATOM 1628 C C . GLY A 1 229 ? 30.455 5.292 -22.713 1.00 90.56 229 GLY A C 1
ATOM 1629 O O . GLY A 1 229 ? 30.520 4.162 -23.200 1.00 90.56 229 GLY A O 1
ATOM 1630 N N . LEU A 1 230 ? 30.545 6.394 -23.469 1.00 88.81 230 LEU A N 1
ATOM 1631 C CA . LEU A 1 230 ? 30.808 6.362 -24.915 1.00 88.81 230 LEU A CA 1
ATOM 1632 C C . LEU A 1 230 ? 32.195 5.787 -25.229 1.00 88.81 230 LEU A C 1
ATOM 1634 O O . LEU A 1 230 ? 32.337 4.952 -26.127 1.00 88.81 230 LEU A O 1
ATOM 1638 N N . TRP A 1 231 ? 33.224 6.217 -24.495 1.00 89.12 231 TRP A N 1
ATOM 1639 C CA . TRP A 1 231 ? 34.591 5.722 -24.664 1.00 89.12 231 TRP A CA 1
ATOM 1640 C C . TRP A 1 231 ? 34.690 4.222 -24.364 1.00 89.12 231 TRP A C 1
ATOM 1642 O O . TRP A 1 231 ? 35.238 3.465 -25.171 1.00 89.12 231 TRP A O 1
ATOM 1652 N N . LEU A 1 232 ? 34.104 3.780 -23.249 1.00 87.50 232 LEU A N 1
ATOM 1653 C CA . LEU A 1 232 ? 34.121 2.395 -22.786 1.00 87.50 232 LEU A CA 1
ATOM 1654 C C . LEU A 1 232 ? 33.321 1.488 -23.723 1.00 87.50 232 LEU A C 1
ATOM 1656 O O . LEU A 1 232 ? 33.814 0.428 -24.103 1.00 87.50 232 LEU A O 1
ATOM 1660 N N . GLY A 1 233 ? 32.146 1.936 -24.178 1.00 83.38 233 GLY A N 1
ATOM 1661 C CA . GLY A 1 233 ? 31.358 1.252 -25.202 1.00 83.38 233 GLY A CA 1
ATOM 1662 C C . GLY A 1 233 ? 32.154 1.039 -26.489 1.00 83.38 233 GLY A C 1
ATOM 1663 O O . GLY A 1 233 ? 32.294 -0.093 -26.955 1.00 83.38 233 GLY A O 1
ATOM 1664 N N . ARG A 1 234 ? 32.777 2.095 -27.028 1.00 82.69 234 ARG A N 1
ATOM 1665 C CA . ARG A 1 234 ? 33.616 1.989 -28.237 1.00 82.69 234 ARG A CA 1
ATOM 1666 C C . ARG A 1 234 ? 34.834 1.096 -28.033 1.00 82.69 234 ARG A C 1
ATOM 1668 O O . ARG A 1 234 ? 35.130 0.283 -28.906 1.00 82.69 234 ARG A O 1
ATOM 1675 N N . ARG A 1 235 ? 35.535 1.209 -26.902 1.00 83.06 235 ARG A N 1
ATOM 1676 C CA . ARG A 1 235 ? 36.690 0.354 -26.583 1.00 83.06 235 ARG A CA 1
ATOM 1677 C C . ARG A 1 235 ? 36.281 -1.113 -26.449 1.00 83.06 235 ARG A C 1
ATOM 1679 O O . ARG A 1 235 ? 36.928 -1.962 -27.053 1.00 83.06 235 ARG A O 1
ATOM 1686 N N . ALA A 1 236 ? 35.190 -1.415 -25.747 1.00 79.75 236 ALA A N 1
ATOM 1687 C CA . ALA A 1 236 ? 34.691 -2.779 -25.590 1.00 79.75 236 ALA A CA 1
ATOM 1688 C C . ALA A 1 236 ? 34.278 -3.413 -26.932 1.00 79.75 236 ALA A C 1
ATOM 1690 O O . ALA A 1 236 ? 34.576 -4.586 -27.160 1.00 79.75 236 ALA A O 1
ATOM 1691 N N . GLN A 1 237 ? 33.643 -2.652 -27.835 1.00 74.19 237 GLN A N 1
ATOM 1692 C CA . GLN A 1 237 ? 33.200 -3.162 -29.142 1.00 74.19 237 GLN A CA 1
ATOM 1693 C C . GLN A 1 237 ? 34.307 -3.231 -30.204 1.00 74.19 237 GLN A C 1
ATOM 1695 O O . GLN A 1 237 ? 34.321 -4.171 -30.997 1.00 74.19 237 GLN A O 1
ATOM 1700 N N . TYR A 1 238 ? 35.216 -2.252 -30.254 1.00 73.00 238 TYR A N 1
ATOM 1701 C CA . TYR A 1 238 ? 36.122 -2.066 -31.398 1.00 73.00 238 TYR A CA 1
ATOM 1702 C C . TYR A 1 238 ? 37.609 -2.298 -31.108 1.00 73.00 238 TYR A C 1
ATOM 1704 O O . TYR A 1 238 ? 38.383 -2.384 -32.062 1.00 73.00 238 TYR A O 1
ATOM 1712 N N . ALA A 1 239 ? 38.037 -2.399 -29.845 1.00 73.62 239 ALA A N 1
ATOM 1713 C CA . ALA A 1 239 ? 39.422 -2.753 -29.535 1.00 73.62 239 ALA A CA 1
ATOM 1714 C C . ALA A 1 239 ? 39.654 -4.270 -29.638 1.00 73.62 239 ALA A C 1
ATOM 1716 O O . ALA A 1 239 ? 38.763 -5.077 -29.368 1.00 73.62 239 ALA A O 1
ATOM 1717 N N . ALA A 1 240 ? 40.888 -4.649 -29.968 1.00 73.50 240 ALA A N 1
ATOM 1718 C CA . ALA A 1 240 ? 41.382 -6.022 -29.914 1.00 73.50 240 ALA A CA 1
ATOM 1719 C C . ALA A 1 240 ? 42.461 -6.167 -28.823 1.00 73.50 240 ALA A C 1
ATOM 1721 O O . ALA A 1 240 ? 43.049 -5.177 -28.375 1.00 73.50 240 ALA A O 1
ATOM 1722 N N . GLY A 1 241 ? 42.712 -7.404 -28.383 1.00 78.69 241 GLY A N 1
ATOM 1723 C CA . GLY A 1 241 ? 43.752 -7.728 -27.400 1.00 78.69 241 GLY A CA 1
ATOM 1724 C C . GLY A 1 241 ? 43.657 -6.914 -26.101 1.00 78.69 241 GLY A C 1
ATOM 1725 O O . GLY A 1 241 ? 42.571 -6.712 -25.548 1.00 78.69 241 GLY A O 1
ATOM 1726 N N . ARG A 1 242 ? 44.810 -6.411 -25.632 1.00 80.25 242 ARG A N 1
ATOM 1727 C CA . ARG A 1 242 ? 44.963 -5.666 -24.364 1.00 80.25 242 ARG A CA 1
ATOM 1728 C C . ARG A 1 242 ? 43.979 -4.495 -24.218 1.00 80.25 242 ARG A C 1
ATOM 1730 O O . ARG A 1 242 ? 43.466 -4.266 -23.127 1.00 80.25 242 ARG A O 1
ATOM 1737 N N . GLY A 1 243 ? 43.653 -3.794 -25.309 1.00 79.94 243 GLY A N 1
ATOM 1738 C CA . GLY A 1 243 ? 42.736 -2.648 -25.282 1.00 79.94 243 GLY A CA 1
ATOM 1739 C C . GLY A 1 243 ? 41.282 -3.010 -24.953 1.00 79.94 243 GLY A C 1
ATOM 1740 O O . GLY A 1 243 ? 40.580 -2.200 -24.349 1.00 79.94 243 GLY A O 1
ATOM 1741 N N . ARG A 1 244 ? 40.842 -4.226 -25.309 1.00 81.88 244 ARG A N 1
ATOM 1742 C CA . ARG A 1 244 ? 39.522 -4.764 -24.940 1.00 81.88 244 ARG A CA 1
ATOM 1743 C C . ARG A 1 244 ? 39.531 -5.311 -23.517 1.00 81.88 244 ARG A C 1
ATOM 1745 O O . ARG A 1 244 ? 38.595 -5.046 -22.774 1.00 81.88 244 ARG A O 1
ATOM 1752 N N . ALA A 1 245 ? 40.597 -6.011 -23.125 1.00 84.31 245 ALA A N 1
ATOM 1753 C CA . ALA A 1 245 ? 40.762 -6.508 -21.759 1.00 84.31 245 ALA A CA 1
ATOM 1754 C C . ALA A 1 245 ? 40.711 -5.361 -20.732 1.00 84.31 245 ALA A C 1
ATOM 1756 O O . ALA A 1 245 ? 39.906 -5.411 -19.808 1.00 84.31 245 ALA A O 1
ATOM 1757 N N . ALA A 1 246 ? 41.463 -4.277 -20.957 1.00 85.75 246 ALA A N 1
ATOM 1758 C CA . ALA A 1 246 ? 41.437 -3.089 -20.099 1.00 85.75 246 ALA A CA 1
ATOM 1759 C C . ALA A 1 246 ? 40.035 -2.456 -19.993 1.00 85.75 246 ALA A C 1
ATOM 1761 O O . ALA A 1 246 ? 39.608 -2.079 -18.907 1.00 85.75 246 ALA A O 1
ATOM 1762 N N . ALA A 1 247 ? 39.285 -2.389 -21.099 1.00 84.50 247 ALA A N 1
ATOM 1763 C CA . ALA A 1 247 ? 37.911 -1.884 -21.093 1.00 84.50 247 ALA A CA 1
ATOM 1764 C C . ALA A 1 247 ? 36.952 -2.778 -20.288 1.00 84.50 247 ALA A C 1
ATOM 1766 O O . ALA A 1 247 ? 36.069 -2.270 -19.605 1.00 84.50 247 ALA A O 1
ATOM 1767 N N . LEU A 1 248 ? 37.129 -4.102 -20.328 1.00 86.12 248 LEU A N 1
ATOM 1768 C CA . LEU A 1 248 ? 36.317 -5.030 -19.537 1.00 86.12 248 LEU A CA 1
ATOM 1769 C C . LEU A 1 248 ? 36.684 -5.007 -18.047 1.00 86.12 248 LEU A C 1
ATOM 1771 O O . LEU A 1 248 ? 35.783 -5.082 -17.216 1.00 86.12 248 LEU A O 1
ATOM 1775 N N . VAL A 1 249 ? 37.962 -4.823 -17.700 1.00 88.75 249 VAL A N 1
ATOM 1776 C CA . VAL A 1 249 ? 38.399 -4.610 -16.308 1.00 88.75 249 VAL A CA 1
ATOM 1777 C C . VAL A 1 249 ? 37.821 -3.306 -15.754 1.00 88.75 249 VAL A C 1
ATOM 1779 O O . VAL A 1 249 ? 37.211 -3.319 -14.691 1.00 88.75 249 VAL A O 1
ATOM 1782 N N . LEU A 1 250 ? 37.916 -2.195 -16.495 1.00 88.31 250 LEU A N 1
ATOM 1783 C CA . LEU A 1 250 ? 37.292 -0.924 -16.103 1.00 88.31 250 LEU A CA 1
ATOM 1784 C C . LEU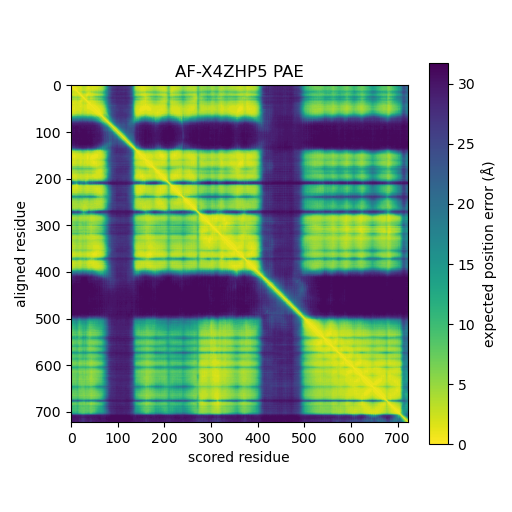 A 1 250 ? 35.764 -1.036 -15.991 1.00 88.31 250 LEU A C 1
ATOM 1786 O O . LEU A 1 250 ? 35.173 -0.453 -15.083 1.00 88.31 250 LEU A O 1
ATOM 1790 N N . ALA A 1 251 ? 35.121 -1.813 -16.869 1.00 89.00 251 ALA A N 1
ATOM 1791 C CA . ALA A 1 251 ? 33.694 -2.087 -16.755 1.00 89.00 251 ALA A CA 1
ATOM 1792 C C . ALA A 1 251 ? 33.368 -2.845 -15.458 1.00 89.00 251 ALA A C 1
ATOM 1794 O O . ALA A 1 251 ? 32.489 -2.421 -14.712 1.00 89.00 251 ALA A O 1
ATOM 1795 N N . ALA A 1 252 ? 34.103 -3.920 -15.156 1.00 89.19 252 ALA A N 1
ATOM 1796 C CA . ALA A 1 252 ? 33.934 -4.685 -13.924 1.00 89.19 252 ALA A CA 1
ATOM 1797 C C . ALA A 1 252 ? 34.131 -3.809 -12.675 1.00 89.19 252 ALA A C 1
ATOM 1799 O O . ALA A 1 252 ? 33.274 -3.827 -11.797 1.00 89.19 252 ALA A O 1
ATOM 1800 N N . LEU A 1 253 ? 35.181 -2.979 -12.638 1.00 89.25 253 LEU A N 1
ATOM 1801 C CA . LEU A 1 253 ? 35.446 -2.040 -11.539 1.00 89.25 253 LEU A CA 1
ATOM 1802 C C . LEU A 1 253 ? 34.320 -1.009 -11.345 1.00 89.25 253 LEU A C 1
ATOM 1804 O O . LEU A 1 253 ? 33.976 -0.675 -10.213 1.00 89.25 253 LEU A O 1
ATOM 1808 N N . GLY A 1 254 ? 33.704 -0.522 -12.427 1.00 88.50 254 GLY A N 1
ATOM 1809 C CA . GLY A 1 254 ? 32.558 0.386 -12.322 1.00 88.50 254 GLY A CA 1
ATOM 1810 C C . GLY A 1 254 ? 31.311 -0.284 -11.731 1.00 88.50 254 GLY A C 1
ATOM 1811 O O . GLY A 1 254 ? 30.609 0.311 -10.911 1.00 88.50 254 GLY A O 1
ATOM 1812 N N . TRP A 1 255 ? 31.064 -1.548 -12.089 1.00 90.62 255 TRP A N 1
ATOM 1813 C CA . TRP A 1 255 ? 29.981 -2.343 -11.502 1.00 90.62 255 TRP A CA 1
ATOM 1814 C C . TRP A 1 255 ? 30.257 -2.737 -10.046 1.00 90.62 255 TRP A C 1
ATOM 1816 O O . TRP A 1 255 ? 29.333 -2.667 -9.236 1.00 90.62 255 TRP A O 1
ATOM 1826 N N . THR A 1 256 ? 31.493 -3.092 -9.674 1.00 89.62 256 THR A N 1
ATOM 1827 C CA . THR A 1 256 ? 31.827 -3.394 -8.270 1.00 89.62 256 THR A CA 1
ATOM 1828 C C . THR A 1 256 ? 31.758 -2.152 -7.388 1.00 89.62 256 THR A C 1
ATOM 1830 O O . THR A 1 256 ? 31.249 -2.255 -6.277 1.00 89.62 256 THR A O 1
ATOM 1833 N N . ALA A 1 257 ? 32.157 -0.971 -7.877 1.00 88.00 257 ALA A N 1
ATOM 1834 C CA . ALA A 1 257 ? 31.982 0.291 -7.151 1.00 88.00 257 ALA A CA 1
ATOM 1835 C C . ALA A 1 257 ? 30.500 0.589 -6.850 1.00 88.00 257 ALA A C 1
ATOM 1837 O O . ALA A 1 257 ? 30.155 0.965 -5.730 1.00 88.00 257 ALA A O 1
ATOM 1838 N N . CYS A 1 258 ? 29.608 0.358 -7.819 1.00 87.94 258 CYS A N 1
ATOM 1839 C CA . CYS A 1 258 ? 28.166 0.482 -7.602 1.00 87.94 258 CYS A CA 1
ATOM 1840 C C . CYS A 1 258 ? 27.619 -0.590 -6.652 1.00 87.94 258 CYS A C 1
ATOM 1842 O O . CYS A 1 258 ? 26.854 -0.262 -5.749 1.00 87.94 258 CYS A O 1
ATOM 1844 N N . GLY A 1 259 ? 28.021 -1.853 -6.817 1.00 88.12 259 GLY A N 1
ATOM 1845 C CA . GLY A 1 259 ? 27.624 -2.940 -5.919 1.00 88.12 259 GLY A CA 1
ATOM 1846 C C . GLY A 1 259 ? 28.051 -2.680 -4.472 1.00 88.12 259 GLY A C 1
ATOM 1847 O O . GLY A 1 259 ? 27.246 -2.844 -3.561 1.00 88.12 259 GLY A O 1
ATOM 1848 N N . ALA A 1 260 ? 29.272 -2.184 -4.263 1.00 88.62 260 ALA A N 1
ATOM 1849 C CA . ALA A 1 260 ? 29.778 -1.784 -2.955 1.00 88.62 260 ALA A CA 1
ATOM 1850 C C . ALA A 1 260 ? 28.983 -0.614 -2.351 1.00 88.62 260 ALA A C 1
ATOM 1852 O O . ALA A 1 260 ? 28.672 -0.651 -1.165 1.00 88.62 260 ALA A O 1
ATOM 1853 N N . ALA A 1 261 ? 28.591 0.387 -3.150 1.00 85.81 261 ALA A N 1
ATOM 1854 C CA . ALA A 1 261 ? 27.737 1.480 -2.676 1.00 85.81 261 ALA A CA 1
ATOM 1855 C C . ALA A 1 261 ? 26.328 0.995 -2.281 1.00 85.81 261 ALA A C 1
ATOM 1857 O O . ALA A 1 261 ? 25.830 1.373 -1.223 1.00 85.81 261 ALA A O 1
ATOM 1858 N N . VAL A 1 262 ? 25.709 0.112 -3.075 1.00 85.69 262 VAL A N 1
ATOM 1859 C CA . VAL A 1 262 ? 24.415 -0.512 -2.731 1.00 85.69 262 VAL A CA 1
ATOM 1860 C C . VAL A 1 262 ? 24.531 -1.341 -1.451 1.00 85.69 262 VAL A C 1
ATOM 1862 O O . VAL A 1 262 ? 23.666 -1.239 -0.585 1.00 85.69 262 VAL A O 1
ATOM 1865 N N . LEU A 1 263 ? 25.601 -2.128 -1.302 1.00 86.12 263 LEU A N 1
ATOM 1866 C CA . LEU A 1 263 ? 25.849 -2.926 -0.099 1.00 86.12 263 LEU A CA 1
ATOM 1867 C C . LEU A 1 263 ? 26.098 -2.052 1.134 1.00 86.12 263 LEU A C 1
ATOM 1869 O O . LEU A 1 263 ? 25.553 -2.367 2.184 1.00 86.12 263 LEU A O 1
ATOM 1873 N N . ALA A 1 264 ? 26.839 -0.947 1.015 1.00 84.75 264 ALA A N 1
ATOM 1874 C CA . ALA A 1 264 ? 27.065 -0.004 2.113 1.00 84.75 264 ALA A CA 1
ATOM 1875 C C . ALA A 1 264 ? 25.764 0.681 2.574 1.00 84.75 264 ALA A C 1
ATOM 1877 O O . ALA A 1 264 ? 25.486 0.737 3.769 1.00 84.75 264 ALA A O 1
ATOM 1878 N N . LEU A 1 265 ? 24.922 1.131 1.634 1.00 80.62 265 LEU A N 1
ATOM 1879 C CA . LEU A 1 265 ? 23.589 1.670 1.941 1.00 80.62 265 LEU A CA 1
ATOM 1880 C C . LEU A 1 265 ? 22.652 0.595 2.526 1.00 80.62 265 LEU A C 1
ATOM 1882 O O . LEU A 1 265 ? 21.789 0.892 3.347 1.00 80.62 265 LEU A O 1
ATOM 1886 N N . ALA A 1 266 ? 22.801 -0.670 2.123 1.00 77.69 266 ALA A N 1
ATOM 1887 C CA . ALA A 1 266 ? 22.013 -1.767 2.678 1.00 77.69 266 ALA A CA 1
ATOM 1888 C C . ALA A 1 266 ? 22.465 -2.162 4.095 1.00 77.69 266 ALA A C 1
ATOM 1890 O O . ALA A 1 266 ? 21.605 -2.405 4.943 1.00 77.69 266 ALA A O 1
ATOM 1891 N N . SER A 1 267 ? 23.776 -2.209 4.357 1.00 76.94 267 SER A N 1
ATOM 1892 C CA . SER A 1 267 ? 24.357 -2.626 5.640 1.00 76.94 267 SER A CA 1
ATOM 1893 C C . SER A 1 267 ? 24.262 -1.550 6.720 1.00 76.94 267 SER A C 1
ATOM 1895 O O . SER A 1 267 ? 24.037 -1.890 7.880 1.00 76.94 267 SER A O 1
ATOM 1897 N N . ALA A 1 268 ? 24.327 -0.265 6.354 1.00 73.62 268 ALA A N 1
ATOM 1898 C CA . ALA A 1 268 ? 24.124 0.851 7.281 1.00 73.62 268 ALA A CA 1
ATOM 1899 C C . ALA A 1 268 ? 22.686 0.931 7.849 1.00 73.62 268 ALA A C 1
ATOM 1901 O O . ALA A 1 268 ? 22.468 1.591 8.859 1.00 73.62 268 ALA A O 1
ATOM 1902 N N . ARG A 1 269 ? 21.720 0.201 7.264 1.00 69.06 269 ARG A N 1
ATOM 1903 C CA . ARG A 1 269 ? 20.374 -0.033 7.837 1.00 69.06 269 ARG A CA 1
ATOM 1904 C C . ARG A 1 269 ? 20.271 -1.261 8.754 1.00 69.06 269 ARG A C 1
ATOM 1906 O O . ARG A 1 269 ? 19.164 -1.670 9.100 1.00 69.06 269 ARG A O 1
ATOM 1913 N N . GLY A 1 270 ? 21.397 -1.887 9.089 1.00 55.31 270 GLY A N 1
ATOM 1914 C CA . GLY A 1 270 ? 21.456 -3.145 9.829 1.00 55.31 270 GLY A CA 1
ATOM 1915 C C . GLY A 1 270 ? 21.215 -4.384 8.953 1.00 55.31 270 GLY A C 1
ATOM 1916 O O . GLY A 1 270 ? 20.372 -4.393 8.055 1.00 55.31 270 GLY A O 1
ATOM 1917 N N . MET A 1 271 ? 21.968 -5.451 9.245 1.00 43.91 271 MET A N 1
ATOM 1918 C CA . MET A 1 271 ? 21.886 -6.761 8.569 1.00 43.91 271 MET A CA 1
ATOM 1919 C C . MET A 1 271 ? 21.135 -7.835 9.375 1.00 43.91 271 MET A C 1
ATOM 1921 O O . MET A 1 271 ? 21.038 -8.975 8.928 1.00 43.91 271 MET A O 1
ATOM 1925 N N . GLY A 1 272 ? 20.597 -7.496 10.552 1.00 40.94 272 GLY A N 1
ATOM 1926 C CA . GLY A 1 272 ? 19.677 -8.384 11.269 1.00 40.94 272 GLY A CA 1
ATOM 1927 C C . GLY A 1 272 ? 18.356 -8.576 10.506 1.00 40.94 272 GLY A C 1
ATOM 1928 O O . GLY A 1 272 ? 18.115 -7.888 9.507 1.00 40.94 272 GLY A O 1
ATOM 1929 N N . PRO A 1 273 ? 17.454 -9.458 10.979 1.00 43.03 273 PRO A N 1
ATOM 1930 C CA . PRO A 1 273 ? 16.075 -9.474 10.507 1.00 43.03 273 PRO A CA 1
ATOM 1931 C C . PRO A 1 273 ? 15.470 -8.117 10.870 1.00 43.03 273 PRO A C 1
ATOM 1933 O O . PRO A 1 273 ? 15.102 -7.889 12.018 1.00 43.03 273 PRO A O 1
ATOM 1936 N N . SER A 1 274 ? 15.456 -7.175 9.922 1.00 50.03 274 SER A N 1
ATOM 1937 C CA . SER A 1 274 ? 15.010 -5.818 10.235 1.00 50.03 274 SER A CA 1
ATOM 1938 C C . SER A 1 274 ? 13.577 -5.869 10.754 1.00 50.03 274 SER A C 1
ATOM 1940 O O . SER A 1 274 ? 12.778 -6.643 10.217 1.00 50.03 274 SER A O 1
ATOM 1942 N N . SER A 1 275 ? 13.269 -5.026 11.742 1.00 54.75 275 SER A N 1
ATOM 1943 C CA . SER A 1 275 ? 11.925 -4.747 12.275 1.00 54.75 275 SER A CA 1
ATOM 1944 C C . SER A 1 275 ? 10.845 -4.876 11.188 1.00 54.75 275 SER A C 1
ATOM 1946 O O . SER A 1 275 ? 9.920 -5.677 11.287 1.00 54.75 275 SER A O 1
ATOM 1948 N N . THR A 1 276 ? 11.067 -4.198 10.061 1.00 63.19 276 THR A N 1
ATOM 1949 C CA . THR A 1 276 ? 10.218 -4.204 8.856 1.00 63.19 276 THR A CA 1
ATOM 1950 C C . THR A 1 276 ? 10.059 -5.545 8.116 1.00 63.19 276 THR A C 1
ATOM 1952 O O . THR A 1 276 ? 8.989 -5.794 7.568 1.00 63.19 276 THR A O 1
ATOM 1955 N N . VAL A 1 277 ? 11.066 -6.423 8.061 1.00 68.75 277 VAL A N 1
ATOM 1956 C CA . VAL A 1 277 ? 10.970 -7.742 7.389 1.00 68.75 277 VAL A CA 1
ATOM 1957 C C . VAL A 1 277 ? 10.293 -8.770 8.295 1.00 68.75 277 VAL A C 1
ATOM 1959 O O . VAL A 1 277 ? 9.444 -9.526 7.824 1.00 68.75 277 VAL A O 1
ATOM 1962 N N . ALA A 1 278 ? 10.607 -8.761 9.594 1.00 71.75 278 ALA A N 1
ATOM 1963 C CA . ALA A 1 278 ? 9.914 -9.591 10.578 1.00 71.75 278 ALA A CA 1
ATOM 1964 C C . ALA A 1 278 ? 8.424 -9.205 10.679 1.00 71.75 278 ALA A C 1
ATOM 1966 O O . ALA A 1 278 ? 7.558 -10.082 10.609 1.00 71.75 278 ALA A O 1
ATOM 1967 N N . ALA A 1 279 ? 8.122 -7.900 10.717 1.00 77.62 279 ALA A N 1
ATOM 1968 C CA . ALA A 1 279 ? 6.761 -7.370 10.629 1.00 77.62 279 ALA A CA 1
ATOM 1969 C C . ALA A 1 279 ? 6.039 -7.851 9.361 1.00 77.62 279 ALA A C 1
ATOM 1971 O O . ALA A 1 279 ? 4.955 -8.420 9.462 1.00 77.62 279 ALA A O 1
ATOM 1972 N N . ARG A 1 280 ? 6.652 -7.715 8.173 1.00 84.31 280 ARG A N 1
ATOM 1973 C CA . ARG A 1 280 ? 6.062 -8.198 6.907 1.00 84.31 280 ARG A CA 1
ATOM 1974 C C . ARG A 1 280 ? 5.759 -9.692 6.932 1.00 84.31 280 ARG A C 1
ATOM 1976 O O . ARG A 1 280 ? 4.700 -10.087 6.463 1.00 84.31 280 ARG A O 1
ATOM 1983 N N . GLY A 1 281 ? 6.626 -10.518 7.520 1.00 87.81 281 GLY A N 1
ATOM 1984 C CA . GLY A 1 281 ? 6.361 -11.950 7.694 1.00 87.81 281 GLY A CA 1
ATOM 1985 C C . GLY A 1 281 ? 5.106 -12.232 8.531 1.00 87.81 281 GLY A C 1
ATOM 1986 O O . GLY A 1 281 ? 4.290 -13.077 8.157 1.00 87.81 281 GLY A O 1
ATOM 1987 N N . LEU A 1 282 ? 4.910 -11.490 9.627 1.00 89.25 282 LEU A N 1
ATOM 1988 C CA . LEU A 1 282 ? 3.700 -11.569 10.458 1.00 89.25 282 LEU A CA 1
ATOM 1989 C C . LEU A 1 282 ? 2.460 -11.078 9.697 1.00 89.25 282 LEU A C 1
ATOM 1991 O O . LEU A 1 282 ? 1.453 -11.784 9.653 1.00 89.25 282 LEU A O 1
ATOM 1995 N N . MET A 1 283 ? 2.560 -9.928 9.026 1.00 90.94 283 MET A N 1
ATOM 1996 C CA . MET A 1 283 ? 1.483 -9.352 8.214 1.00 90.94 283 MET A CA 1
ATOM 1997 C C . MET A 1 283 ? 1.056 -10.297 7.083 1.00 90.94 283 MET A C 1
ATOM 1999 O O . MET A 1 283 ? -0.134 -10.520 6.888 1.00 90.94 283 MET A O 1
ATOM 2003 N N . TYR A 1 284 ? 2.006 -10.907 6.367 1.00 93.62 284 TYR A N 1
ATOM 2004 C CA . TYR A 1 284 ? 1.723 -11.856 5.284 1.00 93.62 284 TYR A CA 1
ATOM 2005 C C . TYR A 1 284 ? 1.058 -13.130 5.814 1.00 93.62 284 TYR A C 1
ATOM 2007 O O . TYR A 1 284 ? 0.124 -13.640 5.195 1.00 93.62 284 TYR A O 1
ATOM 2015 N N . ARG A 1 285 ? 1.495 -13.634 6.977 1.00 94.44 285 ARG A N 1
ATOM 2016 C CA . ARG A 1 285 ? 0.863 -14.784 7.639 1.00 94.44 285 ARG A CA 1
ATOM 2017 C C . ARG A 1 285 ? -0.593 -14.494 7.989 1.00 94.44 285 ARG A C 1
ATOM 2019 O O . ARG A 1 285 ? -1.458 -15.331 7.731 1.00 94.44 285 ARG A O 1
ATOM 2026 N N . ASP A 1 286 ? -0.865 -13.330 8.565 1.00 95.31 286 ASP A N 1
ATOM 2027 C CA . ASP A 1 286 ? -2.213 -12.964 8.996 1.00 95.31 286 ASP A CA 1
ATOM 2028 C C . ASP A 1 286 ? -3.107 -12.598 7.797 1.00 95.31 286 ASP A C 1
ATOM 2030 O O . ASP A 1 286 ? -4.274 -12.988 7.770 1.00 95.31 286 ASP A O 1
ATOM 2034 N N . ALA A 1 287 ? -2.545 -12.006 6.735 1.00 95.25 287 ALA A N 1
ATOM 2035 C CA . ALA A 1 287 ? -3.212 -11.822 5.444 1.00 95.25 287 ALA A CA 1
ATOM 2036 C C . ALA A 1 287 ? -3.634 -13.160 4.815 1.00 95.25 287 ALA A C 1
ATOM 2038 O O . ALA A 1 287 ? -4.791 -13.317 4.432 1.00 95.25 287 ALA A O 1
ATOM 2039 N N . LEU A 1 288 ? -2.741 -14.155 4.753 1.00 96.31 288 LEU A N 1
ATOM 2040 C CA . LEU A 1 288 ? -3.057 -15.484 4.210 1.00 96.31 288 LEU A CA 1
ATOM 2041 C C . LEU A 1 288 ? -4.111 -16.220 5.053 1.00 96.31 288 LEU A C 1
ATOM 2043 O O . LEU A 1 288 ? -5.047 -16.802 4.504 1.00 96.31 288 LEU A O 1
ATOM 2047 N N . ARG A 1 289 ? -4.010 -16.145 6.388 1.00 95.94 289 ARG A N 1
ATOM 2048 C CA . ARG A 1 289 ? -5.031 -16.673 7.312 1.00 95.94 289 ARG A CA 1
ATOM 2049 C C . ARG A 1 289 ? -6.389 -16.002 7.124 1.00 95.94 289 ARG A C 1
ATOM 2051 O O . ARG A 1 289 ? -7.416 -16.661 7.271 1.00 95.94 289 ARG A O 1
ATOM 2058 N N . PHE A 1 290 ? -6.413 -14.708 6.814 1.00 95.31 290 PHE A N 1
ATOM 2059 C CA . PHE A 1 290 ? -7.656 -13.978 6.598 1.00 95.31 290 PHE A CA 1
ATOM 2060 C C . PHE A 1 290 ? -8.255 -14.229 5.206 1.00 95.31 290 PHE A C 1
ATOM 2062 O O . PHE A 1 290 ? -9.462 -14.448 5.104 1.00 95.31 290 PHE A O 1
ATOM 2069 N N . ALA A 1 291 ? -7.426 -14.326 4.162 1.00 96.12 291 ALA A N 1
ATOM 2070 C CA . ALA A 1 291 ? -7.841 -14.724 2.815 1.00 96.12 291 ALA A CA 1
ATOM 2071 C C . ALA A 1 291 ? -8.538 -16.098 2.803 1.00 96.12 291 ALA A C 1
ATOM 2073 O O . ALA A 1 291 ? -9.535 -16.282 2.107 1.00 96.12 291 ALA A O 1
ATOM 2074 N N . ALA A 1 292 ? -8.085 -17.038 3.642 1.00 96.19 292 ALA A N 1
ATOM 2075 C CA . ALA A 1 292 ? -8.714 -18.350 3.801 1.00 96.19 292 ALA A CA 1
ATOM 2076 C C . ALA A 1 292 ? -10.182 -18.300 4.286 1.00 96.19 292 ALA A C 1
ATOM 2078 O O . ALA A 1 292 ? -10.900 -19.282 4.112 1.00 96.19 292 ALA A O 1
ATOM 2079 N N . LYS A 1 293 ? -10.660 -17.175 4.849 1.00 95.06 293 LYS A N 1
ATOM 2080 C CA . LYS A 1 293 ? -12.075 -16.994 5.232 1.00 95.06 293 LYS A CA 1
ATOM 2081 C C . LYS A 1 293 ? -12.996 -16.665 4.049 1.00 95.06 293 LYS A C 1
ATOM 2083 O O . LYS A 1 293 ? -14.200 -16.860 4.166 1.00 95.06 293 LYS A O 1
ATOM 2088 N N . ALA A 1 294 ? -12.459 -16.167 2.932 1.00 94.25 294 ALA A N 1
ATOM 2089 C CA . ALA A 1 294 ? -13.218 -15.861 1.713 1.00 94.25 294 ALA A CA 1
ATOM 2090 C C . ALA A 1 294 ? -12.382 -16.163 0.449 1.00 94.25 294 ALA A C 1
ATOM 2092 O O . ALA A 1 294 ? -12.076 -15.264 -0.337 1.00 94.25 294 ALA A O 1
ATOM 2093 N N . PRO A 1 295 ? -11.982 -17.431 0.231 1.00 95.50 295 PRO A N 1
ATOM 2094 C CA . PRO A 1 295 ? -10.900 -17.766 -0.694 1.00 95.50 295 PRO A CA 1
ATOM 2095 C C . PRO A 1 295 ? -11.235 -17.515 -2.169 1.00 95.50 295 PRO A C 1
ATOM 2097 O O . PRO A 1 295 ? -10.331 -17.264 -2.958 1.00 95.50 295 PRO A O 1
ATOM 2100 N N . TRP A 1 296 ? -12.507 -17.579 -2.571 1.00 96.06 296 TRP A N 1
ATOM 2101 C CA . TRP A 1 296 ? -12.892 -17.519 -3.987 1.00 96.06 296 TRP A CA 1
ATOM 2102 C C . TRP A 1 296 ? -13.001 -16.098 -4.541 1.00 96.06 296 TRP A C 1
ATOM 2104 O O . TRP A 1 296 ? -12.444 -15.825 -5.603 1.00 96.06 296 TRP A O 1
ATOM 2114 N N . LEU A 1 297 ? -13.698 -15.215 -3.816 1.00 94.88 297 LEU A N 1
ATOM 2115 C CA . LEU A 1 297 ? -14.048 -13.854 -4.247 1.00 94.88 297 LEU A CA 1
ATOM 2116 C C . LEU A 1 297 ? -13.409 -12.746 -3.391 1.00 94.88 297 LEU A C 1
ATOM 2118 O O . LEU A 1 297 ? -13.535 -11.575 -3.737 1.00 94.88 297 LEU A O 1
ATOM 2122 N N . GLY A 1 298 ? -12.708 -13.092 -2.306 1.00 94.56 298 GLY A N 1
ATOM 2123 C CA . GLY A 1 298 ? -12.140 -12.119 -1.375 1.00 94.56 298 GLY A CA 1
ATOM 2124 C C . GLY A 1 298 ? -13.196 -11.458 -0.485 1.00 94.56 298 GLY A C 1
ATOM 2125 O O . GLY A 1 298 ? -14.340 -11.907 -0.411 1.00 94.56 298 GLY A O 1
ATOM 2126 N N . GLN A 1 299 ? -12.791 -10.396 0.208 1.00 90.25 299 GLN A N 1
ATOM 2127 C CA . GLN A 1 299 ? -13.625 -9.614 1.132 1.00 90.25 299 GLN A CA 1
ATOM 2128 C C . GLN A 1 299 ? -14.019 -8.229 0.561 1.00 90.25 299 GLN A C 1
ATOM 2130 O O . GLN A 1 299 ? -14.712 -7.468 1.231 1.00 90.25 299 GLN A O 1
ATOM 2135 N N . GLY A 1 300 ? -13.615 -7.894 -0.675 1.00 87.00 300 GLY A N 1
ATOM 2136 C CA . GLY A 1 300 ? -13.891 -6.603 -1.326 1.00 87.00 300 GLY A CA 1
ATOM 2137 C C . GLY A 1 300 ? -12.719 -5.611 -1.294 1.00 87.00 300 GLY A C 1
ATOM 2138 O O . GLY A 1 300 ? -11.622 -5.929 -0.859 1.00 87.00 300 GLY A O 1
ATOM 2139 N N . GLY A 1 301 ? -12.904 -4.392 -1.806 1.00 84.50 301 GLY A N 1
ATOM 2140 C CA . GLY A 1 301 ? -11.816 -3.402 -1.888 1.00 84.50 301 GLY A CA 1
ATOM 2141 C C . GLY A 1 301 ? -11.318 -2.901 -0.521 1.00 84.50 301 GLY A C 1
ATOM 2142 O O . GLY A 1 301 ? -12.096 -2.803 0.423 1.00 84.50 301 GLY A O 1
ATOM 2143 N N . GLU A 1 302 ? -10.032 -2.535 -0.427 1.00 84.62 302 GLU A N 1
ATOM 2144 C CA . GLU A 1 302 ? -9.383 -2.025 0.801 1.00 84.62 302 GLU A CA 1
ATOM 2145 C C . GLU A 1 302 ? -9.491 -2.994 2.009 1.00 84.62 302 GLU A C 1
ATOM 2147 O O . GLU A 1 302 ? -9.513 -2.565 3.172 1.00 84.62 302 GLU A O 1
ATOM 2152 N N . THR A 1 303 ? -9.536 -4.311 1.758 1.00 91.25 303 THR A N 1
ATOM 2153 C CA . THR A 1 303 ? -9.723 -5.350 2.789 1.00 91.25 303 THR A CA 1
ATOM 2154 C C . THR A 1 303 ? -8.686 -5.245 3.903 1.00 91.25 303 THR A C 1
ATOM 2156 O O . THR A 1 303 ? -9.034 -5.222 5.082 1.00 91.25 303 THR A O 1
ATOM 2159 N N . TRP A 1 304 ? -7.396 -5.152 3.564 1.00 92.31 304 TRP A N 1
ATOM 2160 C CA . TRP A 1 304 ? -6.357 -5.063 4.593 1.00 92.31 304 TRP A CA 1
ATOM 2161 C C . TRP A 1 304 ? -6.487 -3.787 5.427 1.00 92.31 304 TRP A C 1
ATOM 2163 O O . TRP A 1 304 ? -6.475 -3.837 6.654 1.00 92.31 304 TRP A O 1
ATOM 2173 N N . ARG A 1 305 ? -6.674 -2.638 4.772 1.00 88.50 305 ARG A N 1
ATOM 2174 C CA . ARG A 1 305 ? -6.767 -1.333 5.438 1.00 88.50 305 ARG A CA 1
ATOM 2175 C C . ARG A 1 305 ? -7.914 -1.266 6.448 1.00 88.50 305 ARG A C 1
ATOM 2177 O O . ARG A 1 305 ? -7.771 -0.608 7.476 1.00 88.50 305 ARG A O 1
ATOM 2184 N N . SER A 1 306 ? -9.026 -1.936 6.154 1.00 87.25 306 SER A N 1
ATOM 2185 C CA . SER A 1 306 ? -10.214 -1.999 7.012 1.00 87.25 306 SER A CA 1
ATOM 2186 C C . SER A 1 306 ? -10.141 -3.083 8.096 1.00 87.25 306 SER A C 1
ATOM 2188 O O . SER A 1 306 ? -10.711 -2.884 9.168 1.00 87.25 306 SER A O 1
ATOM 2190 N N . ALA A 1 307 ? -9.427 -4.190 7.855 1.00 90.94 307 ALA A N 1
ATOM 2191 C CA . ALA A 1 307 ? -9.436 -5.368 8.728 1.00 90.94 307 ALA A CA 1
ATOM 2192 C C . ALA A 1 307 ? -8.144 -5.630 9.526 1.00 90.94 307 ALA A C 1
ATOM 2194 O O . ALA A 1 307 ? -8.194 -6.432 10.456 1.00 90.94 307 ALA A O 1
ATOM 2195 N N . TRP A 1 308 ? -6.996 -5.008 9.215 1.00 92.56 308 TRP A N 1
ATOM 2196 C CA . TRP A 1 308 ? -5.692 -5.408 9.787 1.00 92.56 308 TRP A CA 1
ATOM 2197 C C . TRP A 1 308 ? -5.655 -5.415 11.328 1.00 92.56 308 TRP A C 1
ATOM 2199 O O . TRP A 1 308 ? -5.081 -6.324 11.925 1.00 92.56 308 TRP A O 1
ATOM 2209 N N . LEU A 1 309 ? -6.330 -4.456 11.972 1.00 93.75 309 LEU A N 1
ATOM 2210 C CA . LEU A 1 309 ? -6.475 -4.367 13.433 1.00 93.75 309 LEU A CA 1
ATOM 2211 C C . LEU A 1 309 ? -7.240 -5.556 14.044 1.00 93.75 309 LEU A C 1
ATOM 2213 O O . LEU A 1 309 ? -6.943 -5.967 15.165 1.00 93.75 309 LEU A O 1
ATOM 2217 N N . ALA A 1 310 ? -8.188 -6.121 13.295 1.00 93.00 310 ALA A N 1
ATOM 2218 C CA . ALA A 1 310 ? -9.057 -7.217 13.718 1.00 93.00 310 ALA A CA 1
ATOM 2219 C C . ALA A 1 310 ? -8.463 -8.610 13.445 1.00 93.00 310 ALA A C 1
ATOM 2221 O O . ALA A 1 310 ? -9.045 -9.620 13.841 1.00 93.00 310 ALA A O 1
ATOM 2222 N N . ILE A 1 311 ? -7.327 -8.679 12.740 1.00 93.12 311 ILE A N 1
ATOM 2223 C CA . ILE A 1 311 ? -6.661 -9.936 12.352 1.00 93.12 311 ILE A CA 1
ATOM 2224 C C . ILE A 1 311 ? -5.203 -10.032 12.821 1.00 93.12 311 ILE A C 1
ATOM 2226 O O . ILE A 1 311 ? -4.605 -11.099 12.689 1.00 93.12 311 ILE A O 1
ATOM 2230 N N . GLN A 1 312 ? -4.637 -8.948 13.366 1.00 91.81 312 GLN A N 1
ATOM 2231 C CA . GLN A 1 312 ? -3.267 -8.900 13.883 1.00 91.81 312 GLN A CA 1
ATOM 2232 C C . GLN A 1 312 ? -3.031 -9.979 14.955 1.00 91.81 312 GLN A C 1
ATOM 2234 O O . GLN A 1 312 ? -3.667 -9.998 16.007 1.00 91.81 312 GLN A O 1
ATOM 2239 N N . SER A 1 313 ? -2.077 -10.876 14.709 1.00 91.25 313 SER A N 1
ATOM 2240 C CA . SER A 1 313 ? -1.648 -11.897 15.681 1.00 91.25 313 SER A CA 1
ATOM 2241 C C . SER A 1 313 ? -0.528 -11.426 16.612 1.00 91.25 313 SER A C 1
ATOM 2243 O O . SER A 1 313 ? -0.171 -12.124 17.562 1.00 91.25 313 SER A O 1
ATOM 2245 N N . ARG A 1 314 ? 0.061 -10.262 16.320 1.00 90.56 314 ARG A N 1
ATOM 2246 C CA . ARG A 1 314 ? 1.081 -9.571 17.115 1.00 90.56 314 ARG A CA 1
ATOM 2247 C C . ARG A 1 314 ? 0.919 -8.053 16.950 1.00 90.56 314 ARG A C 1
ATOM 2249 O O . ARG A 1 314 ? 0.413 -7.634 15.911 1.00 90.56 314 ARG A O 1
ATOM 2256 N N . PRO A 1 315 ? 1.378 -7.236 17.913 1.00 90.50 315 PRO A N 1
ATOM 2257 C CA . PRO A 1 315 ? 1.301 -5.774 17.855 1.00 90.50 315 PRO A CA 1
ATOM 2258 C C . PRO A 1 315 ? 2.249 -5.111 16.829 1.00 90.50 315 PRO A C 1
ATOM 2260 O O . PRO A 1 315 ? 3.079 -4.278 17.186 1.00 90.50 315 PRO A O 1
ATOM 2263 N N . TYR A 1 316 ? 2.128 -5.451 15.543 1.00 89.19 316 TYR A N 1
ATOM 2264 C CA . TYR A 1 316 ? 2.762 -4.711 14.441 1.00 89.19 316 TYR A CA 1
ATOM 2265 C C . TYR A 1 316 ? 1.955 -3.459 14.057 1.00 89.19 316 TYR A C 1
ATOM 2267 O O . TYR A 1 316 ? 0.793 -3.311 14.443 1.00 89.19 316 TYR A O 1
ATOM 2275 N N . VAL A 1 317 ? 2.546 -2.567 13.259 1.00 85.25 317 VAL A N 1
ATOM 2276 C CA . VAL A 1 317 ? 1.840 -1.441 12.619 1.00 85.25 317 VAL A CA 1
ATOM 2277 C C . VAL A 1 317 ? 1.964 -1.537 11.098 1.00 85.25 317 VAL A C 1
ATOM 2279 O O . VAL A 1 317 ? 3.059 -1.693 10.567 1.00 85.25 317 VAL A O 1
ATOM 2282 N N . GLY A 1 318 ? 0.846 -1.406 10.376 1.00 84.31 318 GLY A N 1
ATOM 2283 C CA . GLY A 1 318 ? 0.872 -1.318 8.913 1.00 84.31 318 GLY A CA 1
ATOM 2284 C C . GLY A 1 318 ? -0.506 -1.430 8.269 1.00 84.31 318 GLY A C 1
ATOM 2285 O O . GLY A 1 318 ? -1.039 -2.525 8.120 1.00 84.31 318 GLY A O 1
ATOM 2286 N N . SER A 1 319 ? -1.066 -0.303 7.821 1.00 83.94 319 SER A N 1
ATOM 2287 C CA . SER A 1 319 ? -2.367 -0.233 7.131 1.00 83.94 319 SER A CA 1
ATOM 2288 C C . SER A 1 319 ? -2.322 -0.622 5.644 1.00 83.94 319 SER A C 1
ATOM 2290 O O . SER A 1 319 ? -3.351 -0.580 4.972 1.00 83.94 319 SER A O 1
ATOM 2292 N N . GLN A 1 320 ? -1.157 -1.040 5.139 1.00 86.06 320 GLN A N 1
ATOM 2293 C CA . GLN A 1 320 ? -0.935 -1.626 3.813 1.00 86.06 320 GLN A CA 1
ATOM 2294 C C . GLN A 1 320 ? -0.227 -2.974 3.971 1.00 86.06 320 GLN A C 1
ATOM 2296 O O . GLN A 1 320 ? 0.674 -3.090 4.798 1.00 86.06 320 GLN A O 1
ATOM 2301 N N . VAL A 1 321 ? -0.568 -3.977 3.152 1.00 87.88 321 VAL A N 1
ATOM 2302 C CA . VAL A 1 321 ? 0.145 -5.272 3.178 1.00 87.88 321 VAL A CA 1
ATOM 2303 C C . VAL A 1 321 ? 1.588 -5.118 2.681 1.00 87.88 321 VAL A C 1
ATOM 2305 O O . VAL A 1 321 ? 2.452 -5.889 3.072 1.00 87.88 321 VAL A O 1
ATOM 2308 N N . HIS A 1 322 ? 1.864 -4.144 1.804 1.00 85.00 322 HIS A N 1
ATOM 2309 C CA . HIS A 1 322 ? 3.097 -4.069 1.003 1.00 85.00 322 HIS A CA 1
ATOM 2310 C C . HIS A 1 322 ? 3.326 -5.315 0.123 1.00 85.00 322 HIS A C 1
ATOM 2312 O O . HIS A 1 322 ? 4.451 -5.780 -0.044 1.00 85.00 322 HIS A O 1
ATOM 2318 N N . SER A 1 323 ? 2.254 -5.869 -0.449 1.00 90.56 323 SER A N 1
ATOM 2319 C CA . SER A 1 323 ? 2.321 -6.897 -1.493 1.00 90.56 323 SER A CA 1
ATOM 2320 C C . SER A 1 323 ? 1.053 -6.850 -2.344 1.00 90.56 323 SER A C 1
ATOM 2322 O O . SER A 1 323 ? -0.032 -7.147 -1.846 1.00 90.56 323 SER A O 1
ATOM 2324 N N . GLY A 1 324 ? 1.178 -6.490 -3.622 1.00 89.94 324 GLY A N 1
ATOM 2325 C CA . GLY A 1 324 ? 0.043 -6.368 -4.546 1.00 89.94 324 GLY A CA 1
ATOM 2326 C C . GLY A 1 324 ? -0.666 -7.698 -4.809 1.00 89.94 324 GLY A C 1
ATOM 2327 O O . GLY A 1 324 ? -1.864 -7.718 -5.067 1.00 89.94 324 GLY A O 1
ATOM 2328 N N . TYR A 1 325 ? 0.038 -8.828 -4.676 1.00 93.06 325 TYR A N 1
ATOM 2329 C CA . TYR A 1 325 ? -0.566 -10.159 -4.807 1.00 93.06 325 TYR A CA 1
ATOM 2330 C C . TYR A 1 325 ? -1.434 -10.522 -3.602 1.00 93.06 325 TYR A C 1
ATOM 2332 O O . TYR A 1 325 ? -2.515 -11.074 -3.785 1.00 93.06 325 TYR A O 1
ATOM 2340 N N . LEU A 1 326 ? -0.977 -10.215 -2.381 1.00 94.19 326 LEU A N 1
ATOM 2341 C CA . LEU A 1 326 ? -1.758 -10.466 -1.168 1.00 94.19 326 LEU A CA 1
ATOM 2342 C C . LEU A 1 326 ? -2.928 -9.493 -1.048 1.00 94.19 326 LEU A C 1
ATOM 2344 O O . LEU A 1 326 ? -4.012 -9.920 -0.670 1.00 94.19 326 LEU A O 1
ATOM 2348 N N . ASP A 1 327 ? -2.741 -8.223 -1.412 1.00 93.31 327 ASP A N 1
ATOM 2349 C CA . ASP A 1 327 ? -3.841 -7.259 -1.473 1.00 93.31 327 ASP A CA 1
ATOM 2350 C C . ASP A 1 327 ? -4.903 -7.692 -2.499 1.00 93.31 327 ASP A C 1
ATOM 2352 O O . ASP A 1 327 ? -6.082 -7.787 -2.168 1.00 93.31 327 ASP A O 1
ATOM 2356 N N . LEU A 1 328 ? -4.495 -8.102 -3.705 1.00 93.25 328 LEU A N 1
ATOM 2357 C CA . LEU A 1 328 ? -5.422 -8.633 -4.705 1.00 93.25 328 LEU A CA 1
ATOM 2358 C C . LEU A 1 328 ? -6.123 -9.924 -4.242 1.00 93.25 328 LEU A C 1
ATOM 2360 O O . LEU A 1 328 ? -7.316 -10.084 -4.495 1.00 93.25 328 LEU A O 1
ATOM 2364 N N . LEU A 1 329 ? -5.415 -10.831 -3.561 1.00 96.06 329 LEU A N 1
ATOM 2365 C CA . LEU A 1 329 ? -5.985 -12.064 -3.001 1.00 96.06 329 LEU A CA 1
ATOM 2366 C C . LEU A 1 329 ? -7.008 -11.774 -1.899 1.00 96.06 329 LEU A C 1
ATOM 2368 O O . LEU A 1 329 ? -8.076 -12.380 -1.881 1.00 96.06 329 LEU A O 1
ATOM 2372 N N . LEU A 1 330 ? -6.708 -10.831 -1.007 1.00 95.38 330 LEU A N 1
ATOM 2373 C CA . LEU A 1 330 ? -7.645 -10.365 0.011 1.00 95.38 330 LEU A CA 1
ATOM 2374 C C . LEU A 1 330 ? -8.876 -9.711 -0.624 1.00 95.38 330 LEU A C 1
ATOM 2376 O O . LEU A 1 330 ? -9.999 -10.002 -0.219 1.00 95.38 330 LEU A O 1
ATOM 2380 N N . ASN A 1 331 ? -8.669 -8.871 -1.640 1.00 94.06 331 ASN A N 1
ATOM 2381 C CA . ASN A 1 331 ? -9.730 -8.049 -2.209 1.00 94.06 331 ASN A CA 1
ATOM 2382 C C . ASN A 1 331 ? -10.630 -8.796 -3.209 1.00 94.06 331 ASN A C 1
ATOM 2384 O O . ASN A 1 331 ? -11.815 -8.484 -3.303 1.00 94.06 331 ASN A O 1
ATOM 2388 N N . THR A 1 332 ? -10.083 -9.759 -3.962 1.00 95.19 332 THR A N 1
ATOM 2389 C CA . THR A 1 332 ? -10.764 -10.420 -5.102 1.00 95.19 332 THR A CA 1
ATOM 2390 C C . THR A 1 332 ? -10.708 -11.951 -5.088 1.00 95.19 332 THR A C 1
ATOM 2392 O O . THR A 1 332 ? -11.251 -12.600 -5.986 1.00 95.19 332 THR A O 1
ATOM 2395 N N . GLY A 1 333 ? -10.052 -12.539 -4.083 1.00 96.81 333 GLY A N 1
ATOM 2396 C CA . GLY A 1 333 ? -9.891 -13.982 -3.951 1.00 96.81 333 GLY A CA 1
ATOM 2397 C C . GLY A 1 333 ? -9.051 -14.612 -5.061 1.00 96.81 333 GLY A C 1
ATOM 2398 O O . GLY A 1 333 ? -8.505 -13.949 -5.946 1.00 96.81 333 GLY A O 1
ATOM 2399 N N . VAL A 1 334 ? -8.970 -15.940 -5.026 1.00 97.19 334 VAL A N 1
ATOM 2400 C CA . VAL A 1 334 ? -8.217 -16.752 -5.989 1.00 97.19 334 VAL A CA 1
ATOM 2401 C C . VAL A 1 334 ? -8.669 -16.489 -7.428 1.00 97.19 334 VAL A C 1
ATOM 2403 O O . VAL A 1 334 ? -7.829 -16.526 -8.323 1.00 97.19 334 VAL A O 1
ATOM 2406 N N . ILE A 1 335 ? -9.947 -16.174 -7.674 1.00 95.69 335 ILE A N 1
ATOM 2407 C CA . ILE A 1 335 ? -10.454 -15.911 -9.031 1.00 95.69 335 ILE A CA 1
ATOM 2408 C C . ILE A 1 335 ? -9.815 -14.642 -9.616 1.00 95.69 335 ILE A C 1
ATOM 2410 O O . ILE A 1 335 ? -9.259 -14.687 -10.718 1.00 95.69 335 ILE A O 1
ATOM 2414 N N . GLY A 1 336 ? -9.836 -13.523 -8.883 1.00 93.56 336 GLY A N 1
ATOM 2415 C CA . GLY A 1 336 ? -9.220 -12.277 -9.348 1.00 93.56 336 GLY A CA 1
ATOM 2416 C C . GLY A 1 336 ? -7.691 -12.345 -9.377 1.00 93.56 336 GLY A C 1
ATOM 2417 O O . GLY A 1 336 ? -7.076 -11.917 -10.359 1.00 93.56 336 GLY A O 1
ATOM 2418 N N . THR A 1 337 ? -7.062 -12.982 -8.381 1.00 94.94 337 THR A N 1
ATOM 2419 C CA . THR A 1 337 ? -5.609 -13.227 -8.388 1.00 94.94 337 THR A CA 1
ATOM 2420 C C . THR A 1 337 ? -5.176 -14.095 -9.571 1.00 94.94 337 THR A C 1
ATOM 2422 O O . THR A 1 337 ? -4.179 -13.776 -10.220 1.00 94.94 337 THR A O 1
ATOM 2425 N N . ALA A 1 338 ? -5.926 -15.148 -9.913 1.00 96.31 338 ALA A N 1
ATOM 2426 C CA . ALA A 1 338 ? -5.635 -15.993 -11.070 1.00 96.31 338 ALA A CA 1
ATOM 2427 C C . ALA A 1 338 ? -5.802 -15.229 -12.392 1.00 96.31 338 ALA A C 1
ATOM 2429 O O . ALA A 1 338 ? -4.942 -15.334 -13.268 1.00 96.31 338 ALA A O 1
ATOM 2430 N N . ALA A 1 339 ? -6.847 -14.407 -12.531 1.00 94.69 339 ALA A N 1
ATOM 2431 C CA . ALA A 1 339 ? -7.045 -13.568 -13.715 1.00 94.69 339 ALA A CA 1
ATOM 2432 C C . ALA A 1 339 ? -5.890 -12.565 -13.919 1.00 94.69 339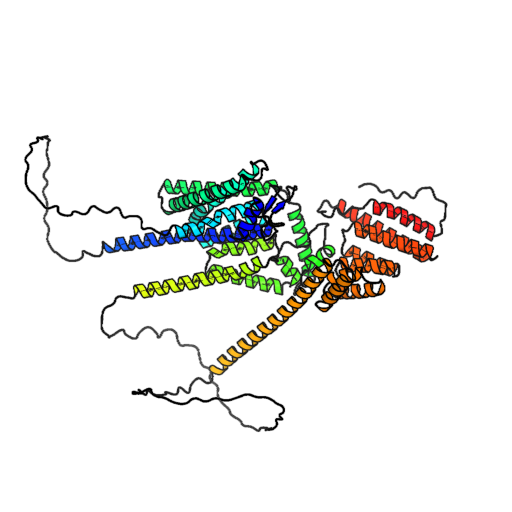 ALA A C 1
ATOM 2434 O O . ALA A 1 339 ? -5.402 -12.392 -15.043 1.00 94.69 339 ALA A O 1
ATOM 2435 N N . ALA A 1 340 ? -5.389 -11.955 -12.840 1.00 93.06 340 ALA A N 1
ATOM 2436 C CA . ALA A 1 340 ? -4.205 -11.100 -12.894 1.00 93.06 340 ALA A CA 1
ATOM 2437 C C . ALA A 1 340 ? -2.924 -11.890 -13.205 1.00 93.06 340 ALA A C 1
ATOM 2439 O O . ALA A 1 340 ? -2.145 -11.462 -14.055 1.00 93.06 340 ALA A O 1
ATOM 2440 N N . ALA A 1 341 ? -2.719 -13.062 -12.596 1.00 95.25 341 ALA A N 1
ATOM 2441 C CA . ALA A 1 341 ? -1.568 -13.922 -12.875 1.00 95.25 341 ALA A CA 1
ATOM 2442 C C . ALA A 1 341 ? -1.521 -14.365 -14.350 1.00 95.25 341 ALA A C 1
ATOM 2444 O O . ALA A 1 341 ? -0.469 -14.276 -14.984 1.00 95.25 341 ALA A O 1
ATOM 2445 N N . VAL A 1 342 ? -2.664 -14.751 -14.932 1.00 96.38 342 VAL A N 1
ATOM 2446 C CA . VAL A 1 342 ? -2.796 -15.059 -16.368 1.00 96.38 342 VAL A CA 1
ATOM 2447 C C . VAL A 1 342 ? -2.492 -13.828 -17.226 1.00 96.38 342 VAL A C 1
ATOM 2449 O O . VAL A 1 342 ? -1.766 -13.936 -18.214 1.00 96.38 342 VAL A O 1
ATOM 2452 N N . SER A 1 343 ? -2.980 -12.648 -16.837 1.00 94.00 343 SER A N 1
ATOM 2453 C CA . SER A 1 343 ? -2.723 -11.391 -17.558 1.00 94.00 343 SER A CA 1
ATOM 2454 C C . SER A 1 343 ? -1.240 -10.996 -17.541 1.00 94.00 343 SER A C 1
ATOM 2456 O O . SER A 1 343 ? -0.684 -10.619 -18.574 1.00 94.00 343 SER A O 1
ATOM 2458 N N . LEU A 1 344 ? -0.565 -11.148 -16.397 1.00 95.31 344 LEU A N 1
ATOM 2459 C CA . LEU A 1 344 ? 0.877 -10.926 -16.249 1.00 95.31 344 LEU A CA 1
ATOM 2460 C C . LEU A 1 344 ? 1.692 -11.961 -17.037 1.00 95.31 344 LEU A C 1
ATOM 2462 O O . LEU A 1 344 ? 2.651 -11.593 -17.717 1.00 95.31 344 LEU A O 1
ATOM 2466 N N . ALA A 1 345 ? 1.296 -13.236 -17.017 1.00 96.50 345 ALA A N 1
ATOM 2467 C CA . ALA A 1 345 ? 1.930 -14.281 -17.819 1.00 96.50 345 ALA A CA 1
ATOM 2468 C C . ALA A 1 345 ? 1.788 -14.005 -19.327 1.00 96.50 345 ALA A C 1
ATOM 2470 O O . ALA A 1 345 ? 2.768 -14.108 -20.067 1.00 96.50 345 ALA A O 1
ATOM 2471 N N . ALA A 1 346 ? 0.606 -13.575 -19.780 1.00 96.12 346 ALA A N 1
ATOM 2472 C CA . ALA A 1 346 ? 0.362 -13.179 -21.165 1.00 96.12 346 ALA A CA 1
ATOM 2473 C C . ALA A 1 346 ? 1.194 -11.949 -21.572 1.00 96.12 346 ALA A C 1
ATOM 2475 O O . ALA A 1 346 ? 1.798 -11.950 -22.646 1.00 96.12 346 ALA A O 1
ATOM 2476 N N . ALA A 1 347 ? 1.298 -10.931 -20.710 1.00 96.25 347 ALA A N 1
ATOM 2477 C CA . ALA A 1 347 ? 2.158 -9.767 -20.938 1.00 96.25 347 ALA A CA 1
ATOM 2478 C C . ALA A 1 347 ? 3.644 -10.161 -21.034 1.00 96.25 347 ALA A C 1
ATOM 2480 O O . ALA A 1 347 ? 4.325 -9.778 -21.989 1.00 96.25 347 ALA A O 1
ATOM 2481 N N . GLY A 1 348 ? 4.137 -10.985 -20.104 1.00 96.31 348 GLY A N 1
ATOM 2482 C CA . GLY A 1 348 ? 5.505 -11.507 -20.116 1.00 96.31 348 GLY A CA 1
ATOM 2483 C C . GLY A 1 348 ? 5.810 -12.360 -21.353 1.00 96.31 348 GLY A C 1
ATOM 2484 O O . GLY A 1 348 ? 6.879 -12.220 -21.953 1.00 96.31 348 GLY A O 1
ATOM 2485 N N . TRP A 1 349 ? 4.856 -13.186 -21.795 1.00 95.56 349 TRP A N 1
ATOM 2486 C CA . TRP A 1 349 ? 4.958 -13.960 -23.035 1.00 95.56 349 TRP A CA 1
ATOM 2487 C C . TRP A 1 349 ? 5.007 -13.056 -24.273 1.00 95.56 349 TRP A C 1
ATOM 2489 O O . TRP A 1 349 ? 5.922 -13.198 -25.087 1.00 95.56 349 TRP A O 1
ATOM 2499 N N . LEU A 1 350 ? 4.102 -12.076 -24.388 1.00 95.44 350 LEU A N 1
ATOM 2500 C CA . LEU A 1 350 ? 4.102 -11.094 -25.480 1.00 95.44 350 LEU A CA 1
ATOM 2501 C C . LEU A 1 350 ? 5.434 -10.336 -25.553 1.00 95.44 350 LEU A C 1
ATOM 2503 O O . LEU A 1 350 ? 5.992 -10.186 -26.642 1.00 95.44 350 LEU A O 1
ATOM 2507 N N . ILE A 1 351 ? 5.975 -9.911 -24.411 1.00 96.00 351 ILE A N 1
ATOM 2508 C CA . ILE A 1 351 ? 7.285 -9.256 -24.320 1.00 96.00 351 ILE A CA 1
ATOM 2509 C C . ILE A 1 351 ? 8.408 -10.203 -24.764 1.00 96.00 351 ILE A C 1
ATOM 2511 O O . ILE A 1 351 ? 9.241 -9.822 -25.587 1.00 96.00 351 ILE A O 1
ATOM 2515 N N . SER A 1 352 ? 8.427 -11.443 -24.273 1.00 92.69 352 SER A N 1
ATOM 2516 C CA . SER A 1 352 ? 9.460 -12.436 -24.606 1.00 92.69 352 SER A CA 1
ATOM 2517 C C . SER A 1 352 ? 9.446 -12.853 -26.087 1.00 92.69 352 SER A C 1
ATOM 2519 O O . SER A 1 352 ? 10.503 -13.124 -26.670 1.00 92.69 352 SER A O 1
ATOM 2521 N N . ALA A 1 353 ? 8.263 -12.860 -26.708 1.00 91.94 353 ALA A N 1
ATOM 2522 C CA . ALA A 1 353 ? 8.070 -13.162 -28.122 1.00 91.94 353 ALA A CA 1
ATOM 2523 C C . ALA A 1 353 ? 8.487 -12.004 -29.048 1.00 91.94 353 ALA A C 1
ATOM 2525 O O . ALA A 1 353 ? 9.106 -12.254 -30.080 1.00 91.94 353 ALA A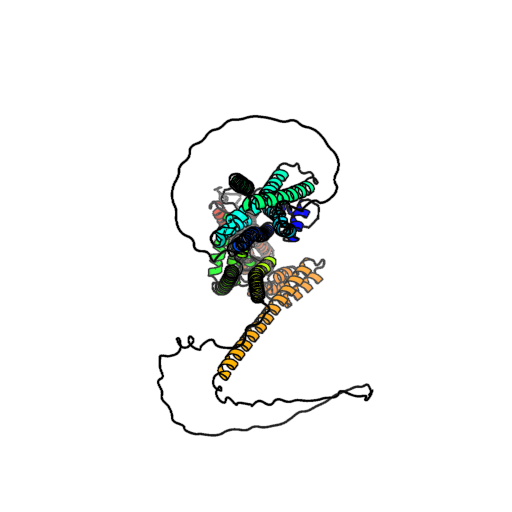 O 1
ATOM 2526 N N . HIS A 1 354 ? 8.180 -10.751 -28.688 1.00 92.44 354 HIS A N 1
ATOM 2527 C CA . HIS A 1 354 ? 8.328 -9.607 -29.600 1.00 92.44 354 HIS A CA 1
ATOM 2528 C C . HIS A 1 354 ? 9.525 -8.690 -29.291 1.00 92.44 354 HIS A C 1
ATOM 2530 O O . HIS A 1 354 ? 10.147 -8.175 -30.216 1.00 92.44 354 HIS A O 1
ATOM 2536 N N . SER A 1 355 ? 9.880 -8.477 -28.016 1.00 91.31 355 SER A N 1
ATOM 2537 C CA . SER A 1 355 ? 10.983 -7.583 -27.626 1.00 91.31 355 SER A CA 1
ATOM 2538 C C . SER A 1 355 ? 11.571 -7.948 -26.256 1.00 91.31 355 SER A C 1
ATOM 2540 O O . SER A 1 355 ? 11.346 -7.281 -25.244 1.00 91.31 355 SER A O 1
ATOM 2542 N N . ARG A 1 356 ? 12.395 -9.009 -26.220 1.00 91.19 356 ARG A N 1
ATOM 2543 C CA . ARG A 1 356 ? 13.026 -9.545 -24.990 1.00 91.19 356 ARG A CA 1
ATOM 2544 C C . ARG A 1 356 ? 13.780 -8.510 -24.138 1.00 91.19 356 ARG A C 1
ATOM 2546 O O . ARG A 1 356 ? 13.957 -8.736 -22.948 1.00 91.19 356 ARG A O 1
ATOM 2553 N N . ARG A 1 357 ? 14.200 -7.371 -24.712 1.00 90.12 357 ARG A N 1
ATOM 2554 C CA . ARG A 1 357 ? 14.842 -6.254 -23.981 1.00 90.12 357 ARG A CA 1
ATOM 2555 C C . ARG A 1 357 ? 13.938 -5.661 -22.893 1.00 90.12 357 ARG A C 1
ATOM 2557 O O . ARG A 1 357 ? 14.436 -5.160 -21.893 1.00 90.12 357 ARG A O 1
ATOM 2564 N N . LEU A 1 358 ? 12.619 -5.725 -23.095 1.00 94.94 358 LEU A N 1
ATOM 2565 C CA . LEU A 1 358 ? 11.611 -5.194 -22.179 1.00 94.94 358 LEU A CA 1
ATOM 2566 C C . LEU A 1 358 ? 11.240 -6.194 -21.069 1.00 94.94 358 LEU A C 1
ATOM 2568 O O . LEU A 1 358 ? 10.465 -5.855 -20.179 1.00 94.94 358 LEU A O 1
ATOM 2572 N N . LEU A 1 359 ? 11.808 -7.408 -21.078 1.00 94.94 359 LEU A N 1
ATOM 2573 C CA . LEU A 1 359 ? 11.530 -8.418 -20.056 1.00 94.94 359 LEU A CA 1
ATOM 2574 C C . LEU A 1 359 ? 12.101 -8.010 -18.693 1.00 94.94 359 LEU A C 1
ATOM 2576 O O . LEU A 1 359 ? 11.412 -8.123 -17.689 1.00 94.94 359 LEU A O 1
ATOM 2580 N N . SER A 1 360 ? 13.325 -7.476 -18.663 1.00 94.94 360 SER A N 1
ATOM 2581 C CA . SER A 1 360 ? 13.958 -6.983 -17.432 1.00 94.94 360 SER A CA 1
ATOM 2582 C C . SER A 1 360 ? 13.144 -5.860 -16.748 1.00 94.94 360 SER A C 1
ATOM 2584 O O . SER A 1 360 ? 12.733 -6.048 -15.604 1.00 94.94 360 SER A O 1
ATOM 2586 N N . PRO A 1 361 ? 12.784 -4.741 -17.415 1.00 96.25 361 PRO A N 1
ATOM 2587 C CA . PRO A 1 361 ? 11.940 -3.715 -16.791 1.00 96.25 361 PRO A CA 1
ATOM 2588 C C . PRO A 1 361 ? 10.534 -4.209 -16.405 1.00 96.25 361 PRO A C 1
ATOM 2590 O O . PRO A 1 361 ? 10.001 -3.754 -15.399 1.00 96.25 361 PRO A O 1
ATOM 2593 N N . PHE A 1 362 ? 9.943 -5.161 -17.137 1.00 96.69 362 PHE A N 1
ATOM 2594 C CA . PHE A 1 362 ? 8.681 -5.797 -16.735 1.00 96.69 362 PHE A CA 1
ATOM 2595 C C . PHE A 1 362 ? 8.832 -6.610 -15.439 1.00 96.69 362 PHE A C 1
ATOM 2597 O O . PHE A 1 362 ? 8.046 -6.444 -14.505 1.00 96.69 362 PHE A O 1
ATOM 2604 N N . LEU A 1 363 ? 9.879 -7.436 -15.345 1.00 96.00 363 LEU A N 1
ATOM 2605 C CA . LEU A 1 363 ? 10.153 -8.263 -14.170 1.00 96.00 363 LEU A CA 1
ATOM 2606 C C . LEU A 1 363 ? 10.419 -7.435 -12.906 1.00 96.00 363 LEU A C 1
ATOM 2608 O O . LEU A 1 363 ? 10.055 -7.890 -11.827 1.00 96.00 363 LEU A O 1
ATOM 2612 N N . VAL A 1 364 ? 10.962 -6.215 -13.005 1.00 96.12 364 VAL A N 1
ATOM 2613 C CA . VAL A 1 364 ? 11.066 -5.312 -11.839 1.00 96.12 364 VAL A CA 1
ATOM 2614 C C . VAL A 1 364 ? 9.692 -5.036 -11.229 1.00 96.12 364 VAL A C 1
ATOM 2616 O O . VAL A 1 364 ? 9.540 -5.152 -10.017 1.00 96.12 364 VAL A O 1
ATOM 2619 N N . ILE A 1 365 ? 8.686 -4.706 -12.045 1.00 95.12 365 ILE A N 1
ATOM 2620 C CA . ILE A 1 365 ? 7.334 -4.375 -11.560 1.00 95.12 365 ILE A CA 1
ATOM 2621 C C . ILE A 1 365 ? 6.678 -5.603 -10.913 1.00 95.12 365 ILE A C 1
ATOM 2623 O O . ILE A 1 365 ? 6.048 -5.486 -9.861 1.00 95.12 365 ILE A O 1
ATOM 2627 N N . VAL A 1 366 ? 6.867 -6.777 -11.525 1.00 94.62 366 VAL A N 1
ATOM 2628 C CA . VAL A 1 366 ? 6.343 -8.071 -11.057 1.00 94.62 366 VAL A CA 1
ATOM 2629 C C . VAL A 1 366 ? 6.981 -8.493 -9.730 1.00 94.62 366 VAL A C 1
ATOM 2631 O O . VAL A 1 366 ? 6.262 -8.833 -8.792 1.00 94.62 366 VAL A O 1
ATOM 2634 N N . LEU A 1 367 ? 8.313 -8.451 -9.626 1.00 93.38 367 LEU A N 1
ATOM 2635 C CA . LEU A 1 367 ? 9.056 -8.891 -8.439 1.00 93.38 367 LEU A CA 1
ATOM 2636 C C . LEU A 1 367 ? 8.922 -7.902 -7.274 1.00 93.38 367 LEU A C 1
ATOM 2638 O O . LEU A 1 367 ? 8.718 -8.307 -6.133 1.00 93.38 367 LEU A O 1
ATOM 2642 N N . HIS A 1 368 ? 9.005 -6.599 -7.541 1.00 91.38 368 HIS A N 1
ATOM 2643 C CA . HIS A 1 368 ? 8.945 -5.574 -6.497 1.00 91.38 368 HIS A CA 1
ATOM 2644 C C . HIS A 1 368 ? 7.530 -5.403 -5.920 1.00 91.38 368 HIS A C 1
ATOM 2646 O O . HIS A 1 368 ? 7.383 -5.118 -4.726 1.00 91.38 368 HIS A O 1
ATOM 2652 N N . GLY A 1 369 ? 6.499 -5.645 -6.741 1.00 87.69 369 GLY A N 1
ATOM 2653 C CA . GLY A 1 369 ? 5.101 -5.709 -6.306 1.00 87.69 369 GLY A CA 1
ATOM 2654 C C . GLY A 1 369 ? 4.802 -6.857 -5.333 1.00 87.69 369 GLY A C 1
ATOM 2655 O O . GLY A 1 369 ? 3.742 -6.872 -4.717 1.00 87.69 369 GLY A O 1
ATOM 2656 N N . ALA A 1 370 ? 5.721 -7.814 -5.152 1.00 86.00 370 ALA A N 1
ATOM 2657 C CA . ALA A 1 370 ? 5.555 -8.891 -4.178 1.00 86.00 370 ALA A CA 1
ATOM 2658 C C . ALA A 1 370 ? 5.966 -8.514 -2.748 1.00 86.00 370 ALA A C 1
ATOM 2660 O O . ALA A 1 370 ? 5.512 -9.182 -1.823 1.00 86.00 370 ALA A O 1
ATOM 2661 N N . VAL A 1 371 ? 6.819 -7.493 -2.570 1.00 74.56 371 VAL A N 1
ATOM 2662 C CA . VAL A 1 371 ? 7.608 -7.312 -1.332 1.00 74.56 371 VAL A CA 1
ATOM 2663 C C . VAL A 1 371 ? 7.411 -5.957 -0.644 1.00 74.56 371 VAL A C 1
ATOM 2665 O O . VAL A 1 371 ? 7.608 -5.864 0.568 1.00 74.56 371 VAL A O 1
ATOM 2668 N N . ASP A 1 372 ? 7.133 -4.884 -1.395 1.00 75.69 372 ASP A N 1
ATOM 2669 C CA . ASP A 1 372 ? 7.356 -3.518 -0.883 1.00 75.69 372 ASP A CA 1
ATOM 2670 C C . ASP A 1 372 ? 6.379 -2.440 -1.404 1.00 75.69 372 ASP A C 1
ATOM 2672 O O . ASP A 1 372 ? 6.292 -1.369 -0.807 1.00 75.69 372 ASP A O 1
ATOM 2676 N N . PHE A 1 373 ? 5.602 -2.705 -2.463 1.00 72.94 373 PHE A N 1
ATOM 2677 C CA . PHE A 1 373 ? 4.442 -1.879 -2.829 1.00 72.94 373 PHE A CA 1
ATOM 2678 C C . PHE A 1 373 ? 3.321 -2.723 -3.455 1.00 72.94 373 PHE A C 1
ATOM 2680 O O . PHE A 1 373 ? 3.543 -3.841 -3.909 1.00 72.94 373 PHE A O 1
ATOM 2687 N N . ASP A 1 374 ? 2.111 -2.179 -3.451 1.00 70.38 374 ASP A N 1
ATOM 2688 C CA . ASP A 1 374 ? 0.820 -2.843 -3.685 1.00 70.38 374 ASP A CA 1
ATOM 2689 C C . ASP A 1 374 ? 0.207 -2.565 -5.077 1.00 70.38 374 ASP A C 1
ATOM 2691 O O . ASP A 1 374 ? -0.972 -2.805 -5.303 1.00 70.38 374 ASP A O 1
ATOM 2695 N N . TRP A 1 375 ? 0.997 -2.036 -6.018 1.00 80.81 375 TRP A N 1
ATOM 2696 C CA . TRP A 1 375 ? 0.541 -1.494 -7.314 1.00 80.81 375 TRP A CA 1
ATOM 2697 C C . TRP A 1 375 ? -0.519 -0.366 -7.242 1.00 80.81 375 TRP A C 1
ATOM 2699 O O . TRP A 1 375 ? -1.022 0.036 -8.291 1.00 80.81 375 TRP A O 1
ATOM 2709 N N . SER A 1 376 ? -0.784 0.232 -6.070 1.00 80.75 376 SER A N 1
ATOM 2710 C CA . SER A 1 376 ? -1.757 1.335 -5.894 1.00 80.75 376 SER A CA 1
ATOM 2711 C C . SER A 1 376 ? -1.507 2.562 -6.785 1.00 80.75 376 SER A C 1
ATOM 2713 O O . SER A 1 376 ? -2.444 3.227 -7.226 1.00 80.75 376 SER A O 1
ATOM 2715 N N . TYR A 1 377 ? -0.244 2.863 -7.101 1.00 87.06 377 TYR A N 1
ATOM 2716 C CA . TYR A 1 377 ? 0.113 3.930 -8.036 1.00 87.06 377 TYR A CA 1
ATOM 2717 C C . TYR A 1 377 ? -0.204 3.527 -9.484 1.00 87.06 377 TYR A C 1
ATOM 2719 O O . TYR A 1 377 ? 0.504 2.708 -10.080 1.00 87.06 377 TYR A O 1
ATOM 2727 N N . SER A 1 378 ? -1.173 4.211 -10.104 1.00 88.25 378 SER A N 1
ATOM 2728 C CA . SER A 1 378 ? -1.625 3.980 -11.490 1.00 88.25 378 SER A CA 1
ATOM 2729 C C . SER A 1 378 ? -0.503 3.969 -12.538 1.00 88.25 378 SER A C 1
ATOM 2731 O O . SER A 1 378 ? -0.650 3.343 -13.586 1.00 88.25 378 SER A O 1
ATOM 2733 N N . LEU A 1 379 ? 0.639 4.613 -12.259 1.00 92.12 379 LEU A N 1
ATOM 2734 C CA . LEU A 1 379 ? 1.852 4.544 -13.080 1.00 92.12 379 LEU A CA 1
ATOM 2735 C C . LEU A 1 379 ? 2.294 3.097 -13.357 1.00 92.12 379 LEU A C 1
ATOM 2737 O O . LEU A 1 379 ? 2.652 2.785 -14.490 1.00 92.12 379 LEU A O 1
ATOM 2741 N N . PHE A 1 380 ? 2.270 2.206 -12.362 1.00 92.31 380 PHE A N 1
ATOM 2742 C CA . PHE A 1 380 ? 2.705 0.819 -12.564 1.00 92.31 380 PHE A CA 1
ATOM 2743 C C . PHE A 1 380 ? 1.687 0.017 -13.369 1.00 92.31 380 PHE A C 1
ATOM 2745 O O . PHE A 1 380 ? 2.094 -0.731 -14.254 1.00 92.31 380 PHE A O 1
ATOM 2752 N N . GLY A 1 381 ? 0.387 0.243 -13.154 1.00 90.88 381 GLY A N 1
ATOM 2753 C CA . GLY A 1 381 ? -0.665 -0.298 -14.018 1.00 90.88 381 GLY A CA 1
ATOM 2754 C C . GLY A 1 381 ? -0.471 0.126 -15.477 1.00 90.88 381 GLY A C 1
ATOM 2755 O O . GLY A 1 381 ? -0.412 -0.719 -16.369 1.00 90.88 381 GLY A O 1
ATOM 2756 N N . LEU A 1 382 ? -0.252 1.423 -15.724 1.00 92.62 382 LEU A N 1
ATOM 2757 C CA . LEU A 1 382 ? 0.060 1.946 -17.058 1.00 92.62 382 LEU A CA 1
ATOM 2758 C C . LEU A 1 382 ? 1.318 1.301 -17.657 1.00 92.62 382 LEU A C 1
ATOM 2760 O O . LEU A 1 382 ? 1.299 0.922 -18.824 1.00 92.62 382 LEU A O 1
ATOM 2764 N N . LEU A 1 383 ? 2.393 1.123 -16.882 1.00 94.38 383 LEU A N 1
ATOM 2765 C CA . LEU A 1 383 ? 3.621 0.468 -17.352 1.00 94.38 383 LEU A CA 1
ATOM 2766 C C . LEU A 1 383 ? 3.414 -1.021 -17.683 1.00 94.38 383 LEU A C 1
ATOM 2768 O O . LEU A 1 383 ? 3.968 -1.494 -18.678 1.00 94.38 383 LEU A O 1
ATOM 2772 N N . LEU A 1 384 ? 2.594 -1.745 -16.912 1.00 93.62 384 LEU A N 1
ATOM 2773 C CA . LEU A 1 384 ? 2.241 -3.146 -17.179 1.00 93.62 384 LEU A CA 1
ATOM 2774 C C . LEU A 1 384 ? 1.474 -3.315 -18.501 1.00 93.62 384 LEU A C 1
ATOM 2776 O O . LEU A 1 384 ? 1.699 -4.304 -19.196 1.00 93.62 384 LEU A O 1
ATOM 2780 N N . PHE A 1 385 ? 0.644 -2.344 -18.898 1.00 92.81 385 PHE A N 1
ATOM 2781 C CA . PHE A 1 385 ? 0.021 -2.315 -20.231 1.00 92.81 385 PHE A CA 1
ATOM 2782 C C . PHE A 1 385 ? 0.960 -1.780 -21.326 1.00 92.81 385 PHE A C 1
ATOM 2784 O O . PHE A 1 385 ? 0.956 -2.277 -22.455 1.00 92.81 385 PHE A O 1
ATOM 2791 N N . TRP A 1 386 ? 1.792 -0.784 -21.012 1.00 95.38 386 TRP A N 1
ATOM 2792 C CA . TRP A 1 386 ? 2.652 -0.105 -21.985 1.00 95.38 386 TRP A CA 1
ATOM 2793 C C . TRP A 1 386 ? 3.813 -0.976 -22.475 1.00 95.38 386 TRP A C 1
ATOM 2795 O O . TRP A 1 386 ? 4.114 -0.978 -23.667 1.00 95.38 386 TRP A O 1
ATOM 2805 N N . LEU A 1 387 ? 4.466 -1.741 -21.595 1.00 96.31 387 LEU A N 1
ATOM 2806 C CA . LEU A 1 387 ? 5.603 -2.596 -21.961 1.00 96.31 387 LEU A CA 1
ATOM 2807 C C . LEU A 1 387 ? 5.265 -3.681 -23.011 1.00 96.31 387 LEU A C 1
ATOM 2809 O O . LEU A 1 387 ? 6.002 -3.768 -23.998 1.00 96.31 387 LEU A O 1
ATOM 2813 N N . PRO A 1 388 ? 4.179 -4.478 -22.898 1.00 96.25 388 PRO A N 1
ATOM 2814 C CA . PRO A 1 388 ? 3.801 -5.429 -23.947 1.00 96.25 388 PRO A CA 1
ATOM 2815 C C . PRO A 1 388 ? 3.291 -4.738 -25.222 1.00 96.25 388 PRO A C 1
ATOM 2817 O O . PRO A 1 388 ? 3.551 -5.232 -26.322 1.00 96.25 388 PRO A O 1
ATOM 2820 N N . ALA A 1 389 ? 2.635 -3.575 -25.114 1.00 94.62 389 ALA A N 1
ATOM 2821 C CA . ALA A 1 389 ? 2.244 -2.779 -26.280 1.00 94.62 389 ALA A CA 1
ATOM 2822 C C . ALA A 1 389 ? 3.473 -2.268 -27.058 1.00 94.62 389 ALA A C 1
ATOM 2824 O O . ALA A 1 389 ? 3.537 -2.409 -28.282 1.00 94.62 389 ALA A O 1
ATOM 2825 N N . LEU A 1 390 ? 4.487 -1.762 -26.350 1.00 93.94 390 LEU A N 1
ATOM 2826 C CA . LEU A 1 390 ? 5.768 -1.340 -26.919 1.00 93.94 390 LEU A CA 1
ATOM 2827 C C . LEU A 1 390 ? 6.528 -2.523 -27.536 1.00 93.94 390 LEU A C 1
ATOM 2829 O O . LEU A 1 390 ? 7.066 -2.391 -28.632 1.00 93.94 390 LEU A O 1
ATOM 2833 N N . ALA A 1 391 ? 6.516 -3.697 -26.894 1.00 94.38 391 ALA A N 1
ATOM 2834 C CA . ALA A 1 391 ? 7.115 -4.907 -27.460 1.00 94.38 391 ALA A CA 1
ATOM 2835 C C . ALA A 1 391 ? 6.474 -5.287 -28.805 1.00 94.38 391 ALA A C 1
ATOM 2837 O O . ALA A 1 391 ? 7.179 -5.578 -29.772 1.00 94.38 391 ALA A O 1
ATOM 2838 N N . ARG A 1 392 ? 5.140 -5.230 -28.897 1.00 92.62 392 ARG A N 1
ATOM 2839 C CA . ARG A 1 392 ? 4.405 -5.458 -30.150 1.00 92.62 392 ARG A CA 1
ATOM 2840 C C . ARG A 1 392 ? 4.723 -4.393 -31.210 1.00 92.62 392 ARG A C 1
ATOM 2842 O O . ARG A 1 392 ? 4.858 -4.742 -32.382 1.00 92.62 392 ARG A O 1
ATOM 2849 N N . ALA A 1 393 ? 4.874 -3.126 -30.822 1.00 91.25 393 ALA A N 1
ATOM 2850 C CA . ALA A 1 393 ? 5.241 -2.038 -31.733 1.00 91.25 393 ALA A CA 1
ATOM 2851 C C . ALA A 1 393 ? 6.668 -2.189 -32.303 1.00 91.25 393 ALA A C 1
ATOM 2853 O O . ALA A 1 393 ? 6.863 -2.002 -33.510 1.00 91.25 393 ALA A O 1
ATOM 2854 N N . ASP A 1 394 ? 7.640 -2.601 -31.475 1.00 86.44 394 ASP A N 1
ATOM 2855 C CA . ASP A 1 394 ? 9.007 -2.940 -31.910 1.00 86.44 394 ASP A CA 1
ATOM 2856 C C . ASP A 1 394 ? 8.965 -4.004 -33.033 1.00 86.44 394 ASP A C 1
ATOM 2858 O O . ASP A 1 394 ? 9.593 -3.838 -34.082 1.00 86.44 394 ASP A O 1
ATOM 2862 N N . ALA A 1 395 ? 8.170 -5.069 -32.861 1.00 85.94 395 ALA A N 1
ATOM 2863 C CA . ALA A 1 395 ? 8.068 -6.162 -33.833 1.00 85.94 395 ALA A CA 1
ATOM 2864 C C . ALA A 1 395 ? 7.377 -5.769 -35.153 1.00 85.94 395 ALA A C 1
ATOM 2866 O O . ALA A 1 395 ? 7.850 -6.155 -36.224 1.00 85.94 395 ALA A O 1
ATOM 2867 N N . VAL A 1 396 ? 6.300 -4.973 -35.108 1.00 86.06 396 VAL A N 1
ATOM 2868 C CA . VAL A 1 396 ? 5.650 -4.445 -36.329 1.00 86.06 396 VAL A CA 1
ATOM 2869 C C . VAL A 1 396 ? 6.630 -3.579 -37.127 1.00 86.06 396 VAL A C 1
ATOM 2871 O O . VAL A 1 396 ? 6.732 -3.711 -38.349 1.00 86.06 396 VAL A O 1
ATOM 2874 N N . THR A 1 397 ? 7.409 -2.748 -36.433 1.00 81.44 397 THR A N 1
ATOM 2875 C CA . THR A 1 397 ? 8.425 -1.884 -37.052 1.00 81.44 397 THR A CA 1
ATOM 2876 C C . THR A 1 397 ? 9.544 -2.711 -37.693 1.00 81.44 397 THR A C 1
ATOM 2878 O O . THR A 1 397 ? 9.914 -2.472 -38.846 1.00 81.44 397 THR A O 1
ATOM 2881 N N . ALA A 1 398 ? 10.039 -3.741 -36.998 1.00 73.56 398 ALA A N 1
ATOM 2882 C CA . ALA A 1 398 ? 11.046 -4.660 -37.529 1.00 73.56 398 ALA A CA 1
ATOM 2883 C C . ALA A 1 398 ? 10.568 -5.401 -38.794 1.00 73.56 398 ALA A C 1
ATOM 2885 O O . ALA A 1 398 ? 11.315 -5.494 -39.772 1.00 73.56 398 ALA A O 1
ATOM 2886 N N . TYR A 1 399 ? 9.316 -5.873 -38.817 1.00 65.50 399 TYR A N 1
ATOM 2887 C CA . TYR A 1 399 ? 8.727 -6.520 -39.994 1.00 65.50 399 TYR A CA 1
ATOM 2888 C C . TYR A 1 399 ? 8.624 -5.558 -41.190 1.00 65.50 399 TYR A C 1
ATOM 2890 O O . TYR A 1 399 ? 9.067 -5.890 -42.292 1.00 65.50 399 TYR A O 1
ATOM 2898 N N . GLY A 1 400 ? 8.144 -4.329 -40.964 1.00 62.47 400 GLY A N 1
ATOM 2899 C CA . GLY A 1 400 ? 8.056 -3.296 -42.003 1.00 62.47 400 GLY A CA 1
ATOM 2900 C C . GLY A 1 400 ? 9.410 -2.946 -42.636 1.00 62.47 400 GLY A C 1
ATOM 2901 O O . GLY A 1 400 ? 9.502 -2.776 -43.855 1.00 62.47 400 GLY A O 1
ATOM 2902 N N . HIS A 1 401 ? 10.485 -2.904 -41.842 1.00 59.78 401 HIS A N 1
ATOM 2903 C CA . HIS A 1 401 ? 11.842 -2.705 -42.363 1.00 59.78 401 HIS A CA 1
ATOM 2904 C C . HIS A 1 401 ? 12.364 -3.903 -43.167 1.00 59.78 401 HIS A C 1
ATOM 2906 O O . HIS A 1 401 ? 13.039 -3.690 -44.176 1.00 59.78 401 HIS A O 1
ATOM 2912 N N . SER A 1 402 ? 12.048 -5.137 -42.767 1.00 58.69 402 SER A N 1
ATOM 2913 C CA . SER A 1 402 ? 12.432 -6.348 -43.507 1.00 58.69 402 SER A CA 1
ATOM 2914 C C . SER A 1 402 ? 11.742 -6.428 -44.871 1.00 58.69 402 SER A C 1
ATOM 2916 O O . SER A 1 402 ? 12.416 -6.634 -45.879 1.00 58.69 402 SER A O 1
ATOM 2918 N N . CYS A 1 403 ? 10.433 -6.161 -44.940 1.00 49.06 403 CYS A N 1
ATOM 2919 C CA . CYS A 1 403 ? 9.705 -6.106 -46.212 1.00 49.06 403 CYS A CA 1
ATOM 2920 C C . CYS A 1 403 ? 10.218 -4.987 -47.132 1.00 49.06 403 CYS A C 1
ATOM 2922 O O . CYS A 1 403 ? 10.411 -5.231 -48.321 1.00 49.06 403 CYS A O 1
ATOM 2924 N N . ARG A 1 404 ? 10.534 -3.795 -46.595 1.00 48.56 404 ARG A N 1
ATOM 2925 C CA . ARG A 1 404 ? 11.152 -2.711 -47.386 1.00 48.56 404 ARG A CA 1
ATOM 2926 C C . ARG A 1 404 ? 12.562 -3.050 -47.885 1.00 48.56 404 ARG A C 1
ATOM 2928 O O . ARG A 1 404 ? 12.919 -2.642 -48.988 1.00 48.56 404 ARG A O 1
ATOM 2935 N N . ARG A 1 405 ? 13.363 -3.797 -47.112 1.00 42.50 405 ARG A N 1
ATOM 2936 C CA . ARG A 1 405 ? 14.682 -4.282 -47.563 1.00 42.50 405 ARG A CA 1
ATOM 2937 C C . ARG A 1 405 ? 14.549 -5.319 -48.676 1.00 42.50 405 ARG A C 1
ATOM 2939 O O . ARG A 1 405 ? 15.264 -5.216 -49.666 1.00 42.50 405 ARG A O 1
ATOM 2946 N N . LEU A 1 406 ? 13.602 -6.250 -48.560 1.00 43.00 406 LEU A N 1
ATOM 2947 C CA . LEU A 1 406 ? 13.314 -7.229 -49.611 1.00 43.00 406 LEU A CA 1
ATOM 2948 C C . LEU A 1 406 ? 12.825 -6.555 -50.902 1.00 43.00 406 LEU A C 1
ATOM 2950 O O . LEU A 1 406 ? 13.335 -6.889 -51.962 1.00 43.00 406 LEU A O 1
ATOM 2954 N N . SER A 1 407 ? 11.948 -5.544 -50.829 1.00 38.28 407 SER A N 1
ATOM 2955 C CA . SER A 1 407 ? 11.521 -4.784 -52.019 1.00 38.28 407 SER A CA 1
ATOM 2956 C C . SER A 1 407 ? 12.619 -3.906 -52.640 1.00 38.28 407 SER A C 1
ATOM 2958 O O . SER A 1 407 ? 12.524 -3.542 -53.808 1.00 38.28 407 SER A O 1
ATOM 2960 N N . ALA A 1 408 ? 13.651 -3.539 -51.871 1.00 40.22 408 ALA A N 1
ATOM 2961 C CA . ALA A 1 408 ? 14.821 -2.827 -52.390 1.00 40.22 408 ALA A CA 1
ATOM 2962 C C . ALA A 1 408 ? 15.823 -3.778 -53.073 1.00 40.22 408 ALA A C 1
ATOM 2964 O O . ALA A 1 408 ? 16.444 -3.401 -54.061 1.00 40.22 408 ALA A O 1
ATOM 2965 N N . LEU A 1 409 ? 15.942 -5.018 -52.584 1.00 41.19 409 LEU A N 1
ATOM 2966 C CA . LEU A 1 409 ? 16.768 -6.078 -53.176 1.00 41.19 409 LEU A CA 1
ATOM 2967 C C . LEU A 1 409 ? 16.139 -6.746 -54.414 1.00 41.19 409 LEU A C 1
ATOM 2969 O O . LEU A 1 409 ? 16.838 -7.455 -55.129 1.00 41.19 409 LEU A O 1
ATOM 2973 N N . THR A 1 410 ? 14.855 -6.509 -54.704 1.00 38.53 410 THR A N 1
ATOM 2974 C CA . THR A 1 410 ? 14.147 -7.065 -55.876 1.00 38.53 410 THR A CA 1
ATOM 2975 C C . THR A 1 410 ? 13.912 -6.063 -57.012 1.00 38.53 410 THR A C 1
ATOM 2977 O O . THR A 1 410 ? 13.057 -6.292 -57.865 1.00 38.53 410 THR A O 1
ATOM 2980 N N . ARG A 1 411 ? 14.689 -4.971 -57.080 1.00 35.12 411 ARG A N 1
ATOM 2981 C CA . ARG A 1 411 ? 14.712 -4.061 -58.242 1.00 35.12 411 ARG A CA 1
ATOM 2982 C C . ARG A 1 411 ? 16.031 -4.108 -59.031 1.00 35.12 411 ARG A C 1
ATOM 2984 O O . ARG A 1 411 ? 16.840 -3.191 -58.911 1.00 35.12 411 ARG A O 1
ATOM 2991 N N . PRO A 1 412 ? 16.212 -5.087 -59.931 1.00 35.56 412 PRO A N 1
ATOM 2992 C CA . PRO A 1 412 ? 16.850 -4.847 -61.214 1.00 35.56 412 PRO A CA 1
ATOM 2993 C C . PRO A 1 412 ? 15.791 -4.343 -62.208 1.00 35.56 412 PRO A C 1
ATOM 2995 O O . PRO A 1 412 ? 14.812 -5.030 -62.498 1.00 35.56 412 PRO A O 1
ATOM 2998 N N . ALA A 1 413 ? 15.974 -3.140 -62.745 1.00 35.12 413 ALA A N 1
ATOM 2999 C CA . ALA A 1 413 ? 15.200 -2.688 -63.895 1.00 35.12 413 ALA A CA 1
ATOM 3000 C C . ALA A 1 413 ? 15.912 -3.130 -65.183 1.00 35.12 413 ALA A C 1
ATOM 3002 O O . ALA A 1 413 ? 16.824 -2.435 -65.613 1.00 35.12 413 ALA A O 1
ATOM 3003 N N . ALA A 1 414 ? 15.519 -4.276 -65.757 1.00 34.09 414 ALA A N 1
ATOM 3004 C CA . ALA A 1 414 ? 15.544 -4.561 -67.203 1.00 34.09 414 ALA A CA 1
ATOM 3005 C C . ALA A 1 414 ? 15.121 -6.014 -67.519 1.00 34.09 414 ALA A C 1
ATOM 3007 O O . ALA A 1 414 ? 15.748 -6.963 -67.065 1.00 34.09 414 ALA A O 1
ATOM 3008 N N . VAL A 1 415 ? 14.075 -6.138 -68.344 1.00 35.47 415 VAL A N 1
ATOM 3009 C CA . VAL A 1 415 ? 13.914 -7.092 -69.464 1.00 35.47 415 VAL A CA 1
ATOM 3010 C C . VAL A 1 415 ? 14.448 -8.530 -69.299 1.00 35.47 415 VAL A C 1
ATOM 3012 O O . VAL A 1 415 ? 15.629 -8.767 -69.499 1.00 35.47 415 VAL A O 1
ATOM 3015 N N . PHE A 1 416 ? 13.538 -9.504 -69.161 1.00 27.28 416 PHE A N 1
ATOM 3016 C CA . PHE A 1 416 ? 13.556 -10.776 -69.918 1.00 27.28 416 PHE A CA 1
ATOM 3017 C C . PHE A 1 416 ? 12.097 -11.265 -70.120 1.00 27.28 416 PHE A C 1
ATOM 3019 O O . PHE A 1 416 ? 11.212 -10.840 -69.370 1.00 27.28 416 PHE A O 1
ATOM 3026 N N . PRO A 1 417 ? 11.795 -12.060 -71.168 1.00 34.31 417 PRO A N 1
ATOM 3027 C CA . PRO A 1 417 ? 10.44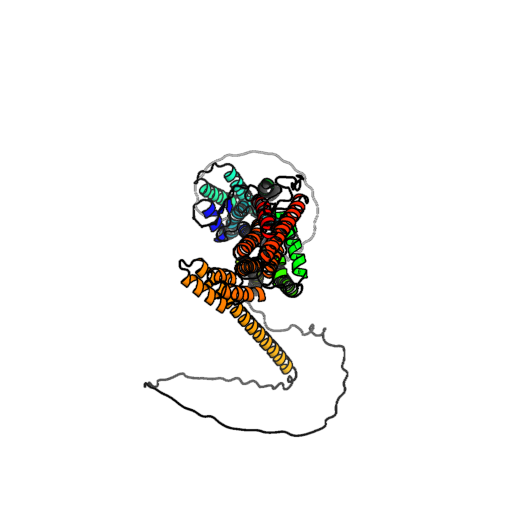1 -12.231 -71.687 1.00 34.31 417 PRO A CA 1
ATOM 3028 C C . PRO A 1 417 ? 9.650 -13.343 -70.987 1.00 34.31 417 PRO A C 1
ATOM 3030 O O . PRO A 1 417 ? 10.190 -14.208 -70.301 1.00 34.31 417 PRO A O 1
ATOM 3033 N N . ALA A 1 418 ? 8.342 -13.359 -71.236 1.00 37.41 418 ALA A N 1
ATOM 3034 C CA . ALA A 1 418 ? 7.467 -14.436 -70.801 1.00 37.41 418 ALA A CA 1
ATOM 3035 C C . ALA A 1 418 ? 7.800 -15.769 -71.499 1.00 37.41 418 ALA A C 1
ATOM 3037 O O . ALA A 1 418 ? 7.676 -15.858 -72.722 1.00 37.41 418 ALA A O 1
ATOM 3038 N N . LYS A 1 419 ? 8.124 -16.811 -70.714 1.00 34.28 419 LYS A N 1
ATOM 3039 C CA . LYS A 1 419 ? 7.598 -18.193 -70.831 1.00 34.28 419 LYS A CA 1
ATOM 3040 C C . LYS A 1 419 ? 8.228 -19.142 -69.793 1.00 34.28 419 LYS A C 1
ATOM 3042 O O . LYS A 1 419 ? 9.384 -18.992 -69.430 1.00 34.28 419 LYS A O 1
ATOM 3047 N N . LEU A 1 420 ? 7.449 -20.169 -69.429 1.00 33.50 420 LEU A N 1
ATOM 3048 C CA . LEU A 1 420 ? 7.845 -21.443 -68.797 1.00 33.50 420 LEU A CA 1
ATOM 3049 C C . LEU A 1 420 ? 8.415 -21.424 -67.360 1.00 33.50 420 LEU A C 1
ATOM 3051 O O . LEU A 1 420 ? 9.606 -21.252 -67.132 1.00 33.50 420 LEU A O 1
ATOM 3055 N N . LEU A 1 421 ? 7.571 -21.847 -66.412 1.00 28.02 421 LEU A N 1
ATOM 3056 C CA . LEU A 1 421 ? 7.984 -22.678 -65.273 1.00 28.02 421 LEU A CA 1
ATOM 3057 C C . LEU A 1 421 ? 6.892 -23.746 -65.021 1.00 28.02 421 LEU A C 1
ATOM 3059 O O . LEU A 1 421 ? 5.710 -23.401 -65.103 1.00 28.02 421 LEU A O 1
ATOM 3063 N N . PRO A 1 422 ? 7.219 -25.039 -64.797 1.00 33.75 422 PRO A N 1
ATOM 3064 C CA . PRO A 1 422 ? 6.228 -26.114 -64.909 1.00 33.75 422 PRO A CA 1
ATOM 3065 C C . PRO A 1 422 ? 5.405 -26.339 -63.636 1.00 33.75 422 PRO A C 1
ATOM 3067 O O . PRO A 1 422 ? 5.913 -26.282 -62.516 1.00 33.75 422 PRO A O 1
ATOM 3070 N N . ALA A 1 423 ? 4.144 -26.731 -63.811 1.00 34.94 423 ALA A N 1
ATOM 3071 C CA . ALA A 1 423 ? 3.304 -27.214 -62.723 1.00 34.94 423 ALA A CA 1
ATOM 3072 C C . ALA A 1 423 ? 3.739 -28.620 -62.265 1.00 34.94 423 ALA A C 1
ATOM 3074 O O . ALA A 1 423 ? 3.424 -29.606 -62.927 1.00 34.94 423 ALA A O 1
ATOM 3075 N N . LYS A 1 424 ? 4.434 -28.716 -61.121 1.00 35.78 424 LYS A N 1
ATOM 3076 C CA . LYS A 1 424 ? 4.595 -29.940 -60.302 1.00 35.78 424 LYS A CA 1
ATOM 3077 C C . LYS A 1 424 ? 5.268 -29.596 -58.962 1.00 35.78 424 LYS A C 1
ATOM 3079 O O . LYS A 1 424 ? 6.488 -29.602 -58.905 1.00 35.78 424 LYS A O 1
ATOM 3084 N N . LEU A 1 425 ? 4.480 -29.288 -57.915 1.00 32.91 425 LEU A N 1
ATOM 3085 C CA . LEU A 1 425 ? 4.816 -29.452 -56.472 1.00 32.91 425 LEU A CA 1
ATOM 3086 C C . LEU A 1 425 ? 3.729 -28.898 -55.506 1.00 32.91 425 LEU A C 1
ATOM 3088 O O . LEU A 1 425 ? 4.036 -28.264 -54.504 1.00 32.91 425 LEU A O 1
ATOM 3092 N N . LEU A 1 426 ? 2.434 -29.135 -55.774 1.00 32.28 426 LEU A N 1
ATOM 3093 C CA . LEU A 1 426 ? 1.346 -28.723 -54.855 1.00 32.28 426 LEU A CA 1
ATOM 3094 C C . LEU A 1 426 ? 0.219 -29.764 -54.670 1.00 32.28 426 LEU A C 1
ATOM 3096 O O . LEU A 1 426 ? -0.884 -29.440 -54.239 1.00 32.28 426 LEU A O 1
ATOM 3100 N N . HIS A 1 427 ? 0.519 -31.044 -54.915 1.00 31.72 427 HIS A N 1
ATOM 3101 C CA . HIS A 1 427 ? -0.362 -32.177 -54.601 1.00 31.72 427 HIS A CA 1
ATOM 3102 C C . HIS A 1 427 ? 0.352 -33.213 -53.721 1.00 31.72 427 HIS A C 1
ATOM 3104 O O . HIS A 1 427 ? 0.749 -34.271 -54.194 1.00 31.72 427 HIS A O 1
ATOM 3110 N N . ALA A 1 428 ? 0.508 -32.905 -52.429 1.00 31.22 428 ALA A N 1
ATOM 3111 C CA . ALA A 1 428 ? 1.049 -33.854 -51.446 1.00 31.22 428 ALA A CA 1
ATOM 3112 C C . ALA A 1 428 ? 0.518 -33.673 -50.005 1.00 31.22 428 ALA A C 1
ATOM 3114 O O . ALA A 1 428 ? 1.167 -34.116 -49.065 1.00 31.22 428 ALA A O 1
ATOM 3115 N N . TRP A 1 429 ? -0.652 -33.044 -49.792 1.00 30.12 429 TRP A N 1
ATOM 3116 C CA . TRP A 1 429 ? -1.296 -33.062 -48.461 1.00 30.12 429 TRP A CA 1
ATOM 3117 C C . TRP A 1 429 ? -2.825 -32.878 -48.468 1.00 30.12 429 TRP A C 1
ATOM 3119 O O . TRP A 1 429 ? -3.375 -32.018 -47.780 1.00 30.12 429 TRP A O 1
ATOM 3129 N N . ARG A 1 430 ? -3.554 -33.681 -49.263 1.00 28.78 430 ARG A N 1
ATOM 3130 C CA . ARG A 1 430 ? -5.024 -33.743 -49.140 1.00 28.78 430 ARG A CA 1
ATOM 3131 C C . ARG A 1 430 ? -5.649 -35.040 -49.667 1.00 28.78 430 ARG A C 1
ATOM 3133 O O . ARG A 1 430 ? -6.063 -35.079 -50.820 1.00 28.78 430 ARG A O 1
ATOM 3140 N N . ARG A 1 431 ? -5.760 -36.052 -48.791 1.00 28.45 431 ARG A N 1
ATOM 3141 C CA . ARG A 1 431 ? -6.840 -37.071 -48.672 1.00 28.45 431 ARG A CA 1
ATOM 3142 C C . ARG A 1 431 ? -6.323 -38.313 -47.932 1.00 28.45 431 ARG A C 1
ATOM 3144 O O . ARG A 1 431 ? -5.511 -39.043 -48.483 1.00 28.45 431 ARG A O 1
ATOM 3151 N N . SER A 1 432 ? -6.903 -38.626 -46.775 1.00 27.38 432 SER A N 1
ATOM 3152 C CA . SER A 1 432 ? -7.641 -39.886 -46.564 1.00 27.38 432 SER A CA 1
ATOM 3153 C C . SER A 1 432 ? -8.252 -39.933 -45.155 1.00 27.38 432 SER A C 1
ATOM 3155 O O . SER A 1 432 ? -7.684 -39.388 -44.216 1.00 27.38 432 SER A O 1
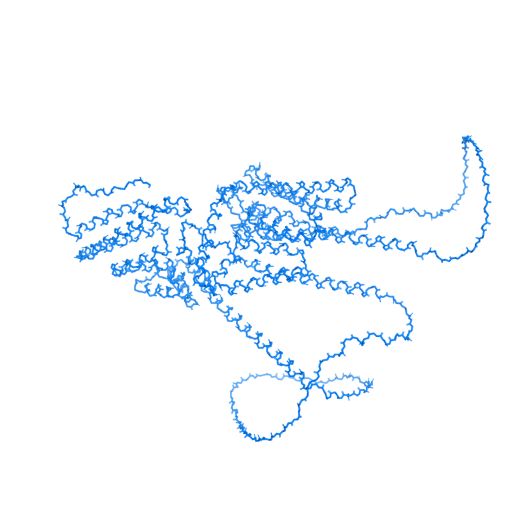ATOM 3157 N N . ARG A 1 433 ? -9.401 -40.619 -45.054 1.00 27.61 433 ARG A N 1
ATOM 3158 C CA . ARG A 1 433 ? -10.325 -40.812 -43.915 1.00 27.61 433 ARG A CA 1
ATOM 3159 C C . ARG A 1 433 ? -11.486 -39.823 -43.805 1.00 27.61 433 ARG A C 1
ATOM 3161 O O . ARG A 1 433 ? -11.284 -38.667 -43.470 1.00 27.61 433 ARG A O 1
ATOM 3168 N N . THR A 1 434 ? -12.747 -40.206 -43.982 1.00 28.48 434 THR A N 1
ATOM 3169 C CA . THR A 1 434 ? -13.433 -41.334 -44.653 1.00 28.48 434 THR A CA 1
ATOM 3170 C C . THR A 1 434 ? -14.917 -41.017 -44.473 1.00 28.48 434 THR A C 1
ATOM 3172 O O . THR A 1 434 ? -15.318 -40.603 -43.388 1.00 28.48 434 THR A O 1
ATOM 3175 N N . LEU A 1 435 ? -15.728 -41.174 -45.518 1.00 26.50 435 LEU A N 1
ATOM 3176 C CA . LEU A 1 435 ? -17.186 -41.085 -45.403 1.00 26.50 435 LEU A CA 1
ATOM 3177 C C . LEU A 1 435 ? -17.712 -42.251 -44.550 1.00 26.50 435 LEU A C 1
ATOM 3179 O O . LEU A 1 435 ? -17.254 -43.378 -44.720 1.00 26.50 435 LEU A O 1
ATOM 3183 N N . SER A 1 436 ? -18.754 -42.010 -43.759 1.00 25.11 436 SER A N 1
ATOM 3184 C CA . SER A 1 436 ? -19.884 -42.940 -43.717 1.00 25.11 436 SER A CA 1
ATOM 3185 C C . SER A 1 436 ? -21.140 -42.166 -44.119 1.00 25.11 436 SER A C 1
ATOM 3187 O O . SER A 1 436 ? -21.260 -40.965 -43.864 1.00 25.11 436 SER A O 1
ATOM 3189 N N . THR A 1 437 ? -22.028 -42.824 -44.856 1.00 27.00 437 THR A N 1
ATOM 3190 C CA . THR A 1 437 ? -23.175 -42.197 -45.518 1.00 27.00 437 THR A CA 1
ATOM 3191 C C . THR A 1 437 ? -24.447 -42.945 -45.182 1.00 27.00 437 THR A C 1
ATOM 3193 O O . THR A 1 437 ? -24.583 -44.104 -45.562 1.00 27.00 437 THR A O 1
ATOM 3196 N N . THR A 1 438 ? -25.413 -42.253 -44.585 1.00 25.14 438 THR A N 1
ATOM 3197 C CA . THR A 1 438 ? -26.818 -42.668 -44.581 1.00 25.14 438 THR A CA 1
ATOM 3198 C C . THR A 1 438 ? -27.725 -41.462 -44.840 1.00 25.14 438 THR A C 1
ATOM 3200 O O . THR A 1 438 ? -27.528 -40.360 -44.328 1.00 25.14 438 THR A O 1
ATOM 3203 N N . LYS A 1 439 ? -28.690 -41.677 -45.731 1.00 25.42 439 LYS A N 1
ATOM 3204 C CA . LYS A 1 439 ? -29.757 -40.783 -46.206 1.00 25.42 439 LYS A CA 1
ATOM 3205 C C . LYS A 1 439 ? -30.802 -41.702 -46.871 1.00 25.42 439 LYS A C 1
ATOM 3207 O O . LYS A 1 439 ? -30.394 -42.759 -47.349 1.00 25.42 439 LYS A O 1
ATOM 3212 N N . PRO A 1 440 ? -32.048 -41.260 -47.107 1.00 44.38 440 PRO A N 1
ATOM 3213 C CA . PRO A 1 440 ? -32.837 -40.253 -46.388 1.00 44.38 440 PRO A CA 1
ATOM 3214 C C . PRO A 1 440 ? -34.251 -40.787 -46.036 1.00 44.38 440 PRO A C 1
ATOM 3216 O O . PRO A 1 440 ? -34.645 -41.849 -46.503 1.00 44.38 440 PRO A O 1
ATOM 3219 N N . GLN A 1 441 ? -35.072 -40.005 -45.329 1.00 25.11 441 GLN A N 1
ATOM 3220 C CA . GLN A 1 441 ? -36.537 -40.105 -45.445 1.00 25.11 441 GLN A CA 1
ATOM 3221 C C . GLN A 1 441 ? -37.194 -38.728 -45.218 1.00 25.11 441 GLN A C 1
ATOM 3223 O O . GLN A 1 441 ? -36.761 -38.008 -44.315 1.00 25.11 441 GLN A O 1
ATOM 3228 N N . PRO A 1 442 ? -38.191 -38.327 -46.032 1.00 40.75 442 PRO A N 1
ATOM 3229 C CA . PRO A 1 442 ? -38.982 -37.115 -45.826 1.00 40.75 442 PRO A CA 1
ATOM 3230 C C . PRO A 1 442 ? -40.398 -37.430 -45.311 1.00 40.75 442 PRO A C 1
ATOM 3232 O O . PRO A 1 442 ? -41.011 -38.406 -45.737 1.00 40.75 442 PRO A O 1
ATOM 3235 N N . ALA A 1 443 ? -40.964 -36.554 -44.478 1.00 25.66 443 ALA A N 1
ATOM 3236 C CA . ALA A 1 443 ? -42.402 -36.523 -44.207 1.00 25.66 443 ALA A CA 1
ATOM 3237 C C . ALA A 1 443 ? -42.873 -35.093 -43.895 1.00 25.66 443 ALA A C 1
ATOM 3239 O O . ALA A 1 443 ? -42.174 -34.315 -43.247 1.00 25.66 443 ALA A O 1
ATOM 3240 N N . ASN A 1 444 ? -44.060 -34.755 -44.397 1.00 28.22 444 ASN A N 1
ATOM 3241 C CA . ASN A 1 444 ? -44.721 -33.460 -44.232 1.00 28.22 444 ASN A CA 1
ATOM 3242 C C . ASN A 1 444 ? -45.238 -33.258 -42.797 1.00 28.22 444 ASN A C 1
ATOM 3244 O O . ASN A 1 444 ? -45.624 -34.238 -42.167 1.00 28.22 444 ASN A O 1
ATOM 3248 N N . HIS A 1 445 ? -45.407 -32.002 -42.350 1.00 26.75 445 HIS A N 1
ATOM 3249 C CA . HIS A 1 445 ? -46.755 -31.437 -42.129 1.00 26.75 445 HIS A CA 1
ATOM 3250 C C . HIS A 1 445 ? -46.787 -29.996 -41.563 1.00 26.75 445 HIS A C 1
ATOM 3252 O O . HIS A 1 445 ? -46.075 -29.669 -40.626 1.00 26.75 445 HIS A O 1
ATOM 3258 N N . LEU A 1 446 ? -47.752 -29.219 -42.090 1.00 27.69 446 LEU A N 1
ATOM 3259 C CA . LEU A 1 446 ? -48.632 -28.244 -41.401 1.00 27.69 446 LEU A CA 1
ATOM 3260 C C . LEU A 1 446 ? -47.999 -26.968 -40.782 1.00 27.69 446 LEU A C 1
ATOM 3262 O O . LEU A 1 446 ? -47.147 -27.004 -39.910 1.00 27.69 446 LEU A O 1
ATOM 3266 N N . ARG A 1 447 ? -48.379 -25.782 -41.294 1.00 26.06 447 ARG A N 1
ATOM 3267 C CA . ARG A 1 447 ? -49.496 -24.928 -40.794 1.00 26.06 447 ARG A CA 1
ATOM 3268 C C . ARG A 1 447 ? -49.159 -24.363 -39.396 1.00 26.06 447 ARG A C 1
ATOM 3270 O O . ARG A 1 447 ? -49.258 -25.079 -38.416 1.00 26.06 447 ARG A O 1
ATOM 3277 N N . GLY A 1 448 ? -48.747 -23.110 -39.204 1.00 24.81 448 GLY A N 1
ATOM 3278 C CA . GLY A 1 448 ? -49.102 -21.876 -39.911 1.00 24.81 448 GLY A CA 1
ATOM 3279 C C . GLY A 1 448 ? -50.042 -21.041 -39.032 1.00 24.81 448 GLY A C 1
ATOM 3280 O O . GLY A 1 448 ? -51.104 -21.533 -38.660 1.00 24.81 448 GLY A O 1
ATOM 3281 N N . LYS A 1 449 ? -49.668 -19.795 -38.708 1.00 27.80 449 LYS A N 1
ATOM 3282 C CA . LYS A 1 449 ? -50.565 -18.762 -38.158 1.00 27.80 449 LYS A CA 1
ATOM 3283 C C . LYS A 1 449 ? -50.025 -17.367 -38.486 1.00 27.80 449 LYS A C 1
ATOM 3285 O O . LYS A 1 449 ? -48.892 -17.038 -38.156 1.00 27.80 449 LYS A O 1
ATOM 3290 N N . SER A 1 450 ? -50.860 -16.592 -39.169 1.00 26.81 450 SER A N 1
ATOM 3291 C CA . SER A 1 450 ? -50.690 -15.159 -39.420 1.00 26.81 450 SER A CA 1
ATOM 3292 C C . SER A 1 450 ? -51.071 -14.358 -38.174 1.00 26.81 450 SER A C 1
ATOM 3294 O O . SER A 1 450 ? -51.921 -14.817 -37.411 1.00 26.81 450 SER A O 1
ATOM 3296 N N . LEU A 1 451 ? -50.517 -13.152 -38.029 1.00 26.58 451 LEU A N 1
ATOM 3297 C CA . LEU A 1 451 ? -51.267 -11.990 -37.544 1.00 26.58 451 LEU A CA 1
ATOM 3298 C C . LEU A 1 451 ? -50.593 -10.695 -38.030 1.00 26.58 451 LEU A C 1
ATOM 3300 O O . LEU A 1 451 ? -49.489 -10.350 -37.617 1.00 26.58 451 LEU A O 1
ATOM 3304 N N . ALA A 1 452 ? -51.283 -9.983 -38.922 1.00 24.33 452 ALA A N 1
ATOM 3305 C CA . ALA A 1 452 ? -51.133 -8.536 -39.092 1.00 24.33 452 ALA A CA 1
ATOM 3306 C C . ALA A 1 452 ? -51.887 -7.832 -37.922 1.00 24.33 452 ALA A C 1
ATOM 3308 O O . ALA A 1 452 ? -52.546 -8.510 -37.143 1.00 24.33 452 ALA A O 1
ATOM 3309 N N . SER A 1 453 ? -51.893 -6.518 -37.686 1.00 25.20 453 SER A N 1
ATOM 3310 C CA . SER A 1 453 ? -51.585 -5.335 -38.502 1.00 25.20 453 SER A CA 1
ATOM 3311 C C . SER A 1 453 ? -51.535 -4.079 -37.591 1.00 25.20 453 SER A C 1
ATOM 3313 O O . SER A 1 453 ? -51.912 -4.170 -36.429 1.00 25.20 453 SER A O 1
ATOM 3315 N N . ASN A 1 454 ? -51.205 -2.911 -38.167 1.00 24.98 454 ASN A N 1
ATOM 3316 C CA . ASN A 1 454 ? -51.812 -1.597 -37.852 1.00 24.98 454 ASN A CA 1
ATOM 3317 C C . ASN A 1 454 ? -51.577 -0.901 -36.482 1.00 24.98 454 ASN A C 1
ATOM 3319 O O . ASN A 1 454 ? -52.185 -1.268 -35.485 1.00 24.98 454 ASN A O 1
ATOM 3323 N N . LEU A 1 455 ? -50.837 0.228 -36.488 1.00 23.16 455 LEU A N 1
ATOM 3324 C CA . LEU A 1 455 ? -51.346 1.629 -36.385 1.00 23.16 455 LEU A CA 1
ATOM 3325 C C . LEU A 1 455 ? -50.346 2.632 -35.757 1.00 23.16 455 LEU A C 1
ATOM 3327 O O . LEU A 1 455 ? -49.717 2.374 -34.737 1.00 23.16 455 LEU A O 1
ATOM 3331 N N . LEU A 1 456 ? -50.267 3.822 -36.370 1.00 33.78 456 LEU A N 1
ATOM 3332 C CA . LEU A 1 456 ? -49.709 5.062 -35.797 1.00 33.78 456 LEU A CA 1
ATOM 3333 C C . LEU A 1 456 ? -50.762 5.757 -34.905 1.00 33.78 456 LEU A C 1
ATOM 3335 O O . LEU A 1 456 ? -51.953 5.463 -35.037 1.00 33.78 456 LEU A O 1
ATOM 3339 N N . PRO A 1 457 ? -50.371 6.746 -34.075 1.00 33.62 457 PRO A N 1
ATOM 3340 C CA . PRO A 1 457 ? -50.740 8.124 -34.447 1.00 33.62 457 PRO A CA 1
ATOM 3341 C C . PRO A 1 457 ? -49.679 9.217 -34.155 1.00 33.62 457 PRO A C 1
ATOM 3343 O O . PRO A 1 457 ? -48.619 8.970 -33.593 1.00 33.62 457 PRO A O 1
ATOM 3346 N N . MET A 1 458 ? -49.990 10.444 -34.599 1.00 26.98 458 MET A N 1
ATOM 3347 C CA . MET A 1 458 ? -49.111 11.622 -34.778 1.00 26.98 458 MET A CA 1
ATOM 3348 C C . MET A 1 458 ? -49.566 12.843 -33.930 1.00 26.98 458 MET A C 1
ATOM 3350 O O . MET A 1 458 ? -50.698 12.802 -33.443 1.00 26.98 458 MET A O 1
ATOM 3354 N N . LYS A 1 459 ? -48.724 13.908 -33.822 1.00 26.19 459 LYS A N 1
ATOM 3355 C CA . LYS A 1 459 ? -48.911 15.341 -33.368 1.00 26.19 459 LYS A CA 1
ATOM 3356 C C . LYS A 1 459 ? -47.684 15.809 -32.538 1.00 26.19 459 LYS A C 1
ATOM 3358 O O . LYS A 1 459 ? -47.048 14.939 -31.958 1.00 26.19 459 LYS A O 1
ATOM 3363 N N . TYR A 1 460 ? -47.260 17.075 -32.345 1.00 27.64 460 TYR A N 1
ATOM 3364 C CA . TYR A 1 460 ? -47.350 18.432 -32.969 1.00 27.64 460 TYR A CA 1
ATOM 3365 C C . TYR A 1 460 ? -45.870 18.975 -32.916 1.00 27.64 460 TYR A C 1
ATOM 3367 O O . TYR A 1 460 ? -45.154 18.594 -31.997 1.00 27.64 460 TYR A O 1
ATOM 3375 N N . LEU A 1 461 ? -45.239 19.636 -33.910 1.00 27.84 461 LEU A N 1
ATOM 3376 C CA . LEU A 1 461 ? -45.335 21.039 -34.416 1.00 27.84 461 LEU A CA 1
ATOM 3377 C C . LEU A 1 461 ? -44.886 22.158 -33.425 1.00 27.84 461 LEU A C 1
ATOM 3379 O O . LEU A 1 461 ? -45.081 21.950 -32.231 1.00 27.84 461 LEU A O 1
ATOM 3383 N N . PRO A 1 462 ? -44.423 23.374 -33.858 1.00 42.12 462 PRO A N 1
ATOM 3384 C CA . PRO A 1 462 ? -44.009 23.856 -35.208 1.00 42.12 462 PRO A CA 1
ATOM 3385 C C . PRO A 1 462 ? -42.794 24.854 -35.304 1.00 42.12 462 PRO A C 1
ATOM 3387 O O . PRO A 1 462 ? -42.392 25.471 -34.326 1.00 42.12 462 PRO A O 1
ATOM 3390 N N . GLY A 1 463 ? -42.361 25.168 -36.547 1.00 24.91 463 GLY A N 1
ATOM 3391 C CA . GLY A 1 463 ? -41.905 26.517 -36.992 1.00 24.91 463 GLY A CA 1
ATOM 3392 C C . GLY A 1 463 ? -40.399 26.734 -37.287 1.00 24.91 463 GLY A C 1
ATOM 3393 O O . GLY A 1 463 ? -39.566 26.235 -36.552 1.00 24.91 463 GLY A O 1
ATOM 3394 N N . LYS A 1 464 ? -39.922 27.527 -38.269 1.00 27.88 464 LYS A N 1
ATOM 3395 C CA . LYS A 1 464 ? -40.417 28.137 -39.536 1.00 27.88 464 LYS A CA 1
ATOM 3396 C C . LYS A 1 464 ? -39.328 29.131 -40.048 1.00 27.88 464 LYS A C 1
ATOM 3398 O O . LYS A 1 464 ? -39.159 30.160 -39.407 1.00 27.88 464 LYS A O 1
ATOM 3403 N N . SER A 1 465 ? -38.669 28.874 -41.191 1.00 25.75 465 SER A N 1
ATOM 3404 C CA . SER A 1 465 ? -38.004 29.841 -42.125 1.00 25.75 465 SER A CA 1
ATOM 3405 C C . SER A 1 465 ? -37.006 29.095 -43.045 1.00 25.75 465 SER A C 1
ATOM 3407 O O . SER A 1 465 ? -36.486 28.066 -42.638 1.00 25.75 465 SER A O 1
ATOM 3409 N N . PHE A 1 466 ? -36.615 29.505 -44.258 1.00 24.20 466 PHE A N 1
ATOM 3410 C CA . PHE A 1 466 ? -37.234 30.188 -45.412 1.00 24.20 466 PHE A CA 1
ATOM 3411 C C . PHE A 1 466 ? -36.190 30.098 -46.571 1.00 24.20 466 PHE A C 1
ATOM 3413 O O . PHE A 1 466 ? -35.020 30.347 -46.320 1.00 24.20 466 PHE A O 1
ATOM 3420 N N . ILE A 1 467 ? -36.604 29.703 -47.789 1.00 26.81 467 ILE A N 1
ATOM 3421 C CA . ILE A 1 467 ? -36.106 30.077 -49.153 1.00 26.81 467 ILE A CA 1
ATOM 3422 C C . ILE A 1 467 ? -34.592 30.438 -49.321 1.00 26.81 467 ILE A C 1
ATOM 3424 O O . ILE A 1 467 ? -34.111 31.397 -48.737 1.00 26.81 467 ILE A O 1
ATOM 3428 N N . SER A 1 468 ? -33.807 29.797 -50.209 1.00 24.92 468 SER A N 1
ATOM 3429 C CA . SER A 1 468 ? -33.796 30.130 -51.657 1.00 24.92 468 SER A CA 1
ATOM 3430 C C . SER A 1 468 ? -33.096 29.109 -52.581 1.00 24.92 468 SER A C 1
ATOM 3432 O O . SER A 1 468 ? -32.314 28.272 -52.141 1.00 24.92 468 SER A O 1
ATOM 3434 N N . LYS A 1 469 ? -33.387 29.204 -53.889 1.00 27.78 469 LYS A N 1
ATOM 3435 C CA . LYS A 1 469 ? -32.846 28.394 -55.001 1.00 27.78 469 LYS A CA 1
ATOM 3436 C C . LYS A 1 469 ? -31.778 29.173 -55.782 1.00 27.78 469 LYS A C 1
ATOM 3438 O O . LYS A 1 469 ? -31.951 30.367 -55.990 1.00 27.78 469 LYS A O 1
ATOM 3443 N N . HIS A 1 470 ? -30.811 28.474 -56.380 1.00 26.30 470 HIS A N 1
ATOM 3444 C CA . HIS A 1 470 ? -30.179 28.895 -57.642 1.00 26.30 470 HIS A CA 1
ATOM 3445 C C . HIS A 1 470 ? -29.976 27.686 -58.577 1.00 26.30 470 HIS A C 1
ATOM 3447 O O . HIS A 1 470 ? -29.944 26.545 -58.117 1.00 26.30 470 HIS A O 1
ATOM 3453 N N . ARG A 1 471 ? -29.935 27.932 -59.894 1.00 26.47 471 ARG A N 1
ATOM 3454 C CA . ARG A 1 471 ? -29.971 26.931 -60.983 1.00 26.47 471 ARG A CA 1
ATOM 3455 C C . ARG A 1 471 ? -28.755 27.044 -61.925 1.00 26.47 471 ARG A C 1
ATOM 3457 O O . ARG A 1 471 ? -28.366 28.162 -62.225 1.00 26.47 471 ARG A O 1
ATOM 3464 N N . LEU A 1 472 ? -28.381 25.883 -62.486 1.00 25.92 472 LEU A N 1
ATOM 3465 C CA . LEU A 1 472 ? -27.841 25.585 -63.839 1.00 25.92 472 LEU A CA 1
ATOM 3466 C C . LEU A 1 472 ? -26.478 26.133 -64.333 1.00 25.92 472 LEU A C 1
ATOM 3468 O O . LEU A 1 472 ? -26.024 27.195 -63.927 1.00 25.92 472 LEU A O 1
ATOM 3472 N N . GLY A 1 473 ? -25.904 25.369 -65.285 1.00 25.69 473 GLY A N 1
ATOM 3473 C CA . GLY A 1 473 ? -24.649 25.587 -66.029 1.00 25.69 473 GLY A CA 1
ATOM 3474 C C . GLY A 1 473 ? -23.627 24.472 -65.740 1.00 25.69 473 GLY A C 1
ATOM 3475 O O . GLY A 1 473 ? -22.879 24.593 -64.780 1.00 25.69 473 GLY A O 1
ATOM 3476 N N . ASP A 1 474 ? -23.764 23.267 -66.314 1.00 26.47 474 ASP A N 1
ATOM 3477 C CA . ASP A 1 474 ? -23.116 22.799 -67.572 1.00 26.47 474 ASP A CA 1
ATOM 3478 C C . ASP A 1 474 ? -21.569 22.715 -67.479 1.00 26.47 474 ASP A C 1
ATOM 3480 O O . ASP A 1 474 ? -20.939 23.621 -66.953 1.00 26.47 474 ASP A O 1
ATOM 3484 N N . SER A 1 475 ? -20.847 21.699 -67.972 1.00 26.89 475 SER A N 1
ATOM 3485 C CA . SER A 1 475 ? -21.174 20.402 -68.596 1.00 26.89 475 SER A CA 1
ATOM 3486 C C . SER A 1 475 ? -19.933 19.476 -68.509 1.00 26.89 475 SER A C 1
ATOM 3488 O O . SER A 1 475 ? -18.805 19.960 -68.435 1.00 26.89 475 SER A O 1
ATOM 3490 N N . LEU A 1 476 ? -20.104 18.145 -68.508 1.00 28.14 476 LEU A N 1
ATOM 3491 C CA . LEU A 1 476 ? -18.995 17.171 -68.556 1.00 28.14 476 LEU A CA 1
ATOM 3492 C C . LEU A 1 476 ? -19.250 16.137 -69.667 1.00 28.14 476 LEU A C 1
ATOM 3494 O O . LEU A 1 476 ? -20.313 15.513 -69.646 1.00 28.14 476 LEU A O 1
ATOM 3498 N N . PRO A 1 477 ? -18.318 15.929 -70.617 1.00 32.91 477 PRO A N 1
ATOM 3499 C CA . PRO A 1 477 ? -18.472 14.922 -71.660 1.00 32.91 477 PRO A CA 1
ATOM 3500 C C . PRO A 1 477 ? -18.102 13.524 -71.151 1.00 32.91 477 PRO A C 1
ATOM 3502 O O . PRO A 1 477 ? -17.218 13.358 -70.309 1.00 32.91 477 PRO A O 1
ATOM 3505 N N . ALA A 1 478 ? -18.760 12.513 -71.712 1.00 30.12 478 ALA A N 1
ATOM 3506 C CA . ALA A 1 478 ? -18.468 11.106 -71.487 1.00 30.12 478 ALA A CA 1
ATOM 3507 C C . ALA A 1 478 ? -18.138 10.427 -72.819 1.00 30.12 478 ALA A C 1
ATOM 3509 O O . ALA A 1 478 ? -18.879 10.600 -73.779 1.00 30.12 478 ALA A O 1
ATOM 3510 N N . GLU A 1 479 ? -17.098 9.595 -72.837 1.00 27.72 479 GLU A N 1
ATOM 3511 C CA . GLU A 1 479 ? -16.899 8.535 -73.831 1.00 27.72 479 GLU A CA 1
ATOM 3512 C C . GLU A 1 479 ? -16.186 7.361 -73.126 1.00 27.72 479 GLU A C 1
ATOM 3514 O O . GLU A 1 479 ? -15.219 7.568 -72.397 1.00 27.72 479 GLU A O 1
ATOM 3519 N N . TYR A 1 480 ? -16.851 6.199 -73.033 1.00 27.02 480 TYR A N 1
ATOM 3520 C CA . TYR A 1 480 ? -16.573 4.980 -73.823 1.00 27.02 480 TYR A CA 1
ATOM 3521 C C . TYR A 1 480 ? -15.196 4.343 -73.489 1.00 27.02 480 TYR A C 1
ATOM 3523 O O . TYR A 1 480 ? -14.167 4.997 -73.547 1.00 27.02 480 TYR A O 1
ATOM 3531 N N . LEU A 1 481 ? -15.070 3.067 -73.098 1.00 26.33 481 LEU A N 1
ATOM 3532 C CA . LEU A 1 481 ? -15.819 1.860 -73.484 1.00 26.33 481 LEU A CA 1
ATOM 3533 C C . LEU A 1 481 ? -16.021 0.868 -72.322 1.00 26.33 481 LEU A C 1
ATOM 3535 O O . LEU A 1 481 ? -15.211 0.782 -71.399 1.00 26.33 481 LEU A O 1
ATOM 3539 N N . ALA A 1 482 ? -17.065 0.044 -72.433 1.00 27.03 482 ALA A N 1
ATOM 3540 C CA . ALA A 1 482 ? -17.253 -1.145 -71.607 1.00 27.03 482 ALA A CA 1
ATOM 3541 C C . ALA A 1 482 ? -16.358 -2.313 -72.069 1.00 27.03 482 ALA A C 1
ATOM 3543 O O . ALA A 1 482 ? -16.067 -2.454 -73.255 1.00 27.03 482 ALA A O 1
ATOM 3544 N N . SER A 1 483 ? -16.002 -3.203 -71.138 1.00 25.69 483 SER A N 1
ATOM 3545 C CA . SER A 1 483 ? -15.649 -4.592 -71.454 1.00 25.69 483 SER A CA 1
ATOM 3546 C C . SER A 1 483 ? -16.304 -5.514 -70.432 1.00 25.69 483 SER A C 1
ATOM 3548 O O . SER A 1 483 ? -15.909 -5.607 -69.270 1.00 25.69 483 SER A O 1
ATOM 3550 N N . GLU A 1 484 ? -17.384 -6.120 -70.893 1.00 31.20 484 GLU A N 1
ATOM 3551 C CA . GLU A 1 484 ? -18.207 -7.116 -70.232 1.00 31.20 484 GLU A CA 1
ATOM 3552 C C . GLU A 1 484 ? -17.451 -8.450 -70.122 1.00 31.20 484 GLU A C 1
ATOM 3554 O O . GLU A 1 484 ? -17.012 -8.982 -71.135 1.00 31.20 484 GLU A O 1
ATOM 3559 N N . TYR A 1 485 ? -17.329 -9.024 -68.917 1.00 26.70 485 TYR A N 1
ATOM 3560 C CA . TYR A 1 485 ? -16.984 -10.444 -68.752 1.00 26.70 485 TYR A CA 1
ATOM 3561 C C . TYR A 1 485 ? -17.709 -11.083 -67.559 1.00 26.70 485 TYR A C 1
ATOM 3563 O O . TYR A 1 485 ? -17.243 -11.062 -66.423 1.00 26.70 485 TYR A O 1
ATOM 3571 N N . LEU A 1 486 ? -18.856 -11.677 -67.896 1.00 25.38 486 LEU A N 1
ATOM 3572 C CA . LEU A 1 486 ? -19.516 -12.836 -67.285 1.00 25.38 486 LEU A CA 1
ATOM 3573 C C . LEU A 1 486 ? -19.536 -12.988 -65.752 1.00 25.38 486 LEU A C 1
ATOM 3575 O O . LEU A 1 486 ? -18.607 -13.479 -65.108 1.00 25.38 486 LEU A O 1
ATOM 3579 N N . THR A 1 487 ? -20.741 -12.807 -65.215 1.00 27.06 487 THR A N 1
ATOM 3580 C CA . THR A 1 487 ? -21.222 -13.498 -64.016 1.00 27.06 487 THR A CA 1
ATOM 3581 C C . THR A 1 487 ? -21.199 -15.018 -64.200 1.00 27.06 487 THR A C 1
ATOM 3583 O O . THR A 1 487 ? -22.034 -15.575 -64.912 1.00 27.06 487 THR A O 1
ATOM 3586 N N . VAL A 1 488 ? -20.303 -15.709 -63.493 1.00 27.89 488 VAL A N 1
ATOM 3587 C CA . VAL A 1 488 ? -20.465 -17.141 -63.195 1.00 27.89 488 VAL A CA 1
ATOM 3588 C C . VAL A 1 488 ? -21.040 -17.267 -61.792 1.00 27.89 488 VAL A C 1
ATOM 3590 O O . VAL A 1 488 ? -20.334 -17.096 -60.796 1.00 27.89 488 VAL A O 1
ATOM 3593 N N . GLU A 1 489 ? -22.329 -17.589 -61.704 1.00 31.39 489 GLU A N 1
ATOM 3594 C CA . GLU A 1 489 ? -22.935 -17.989 -60.441 1.00 31.39 489 GLU A CA 1
ATOM 3595 C C . GLU A 1 489 ? -22.264 -19.270 -59.926 1.00 31.39 489 GLU A C 1
ATOM 3597 O O . GLU A 1 489 ? -22.312 -20.332 -60.548 1.00 31.39 489 GLU A O 1
ATOM 3602 N N . HIS A 1 490 ? -21.648 -19.195 -58.748 1.00 29.97 490 HIS A N 1
ATOM 3603 C CA . HIS A 1 490 ? -21.287 -20.381 -57.976 1.00 29.97 490 HIS A CA 1
ATOM 3604 C C . HIS A 1 490 ? -22.294 -20.594 -56.849 1.00 29.97 490 HIS A C 1
ATOM 3606 O O . HIS A 1 490 ? -22.047 -20.310 -55.675 1.00 29.97 490 HIS A O 1
ATOM 3612 N N . VAL A 1 491 ? -23.434 -21.176 -57.228 1.00 40.06 491 VAL A N 1
ATOM 3613 C CA . VAL A 1 491 ? -24.402 -21.794 -56.314 1.00 40.06 491 VAL A CA 1
ATOM 3614 C C . VAL A 1 491 ? -23.760 -23.026 -55.653 1.00 40.06 491 VAL A C 1
ATOM 3616 O O . VAL A 1 491 ? -24.013 -24.160 -56.045 1.00 40.06 491 VAL A O 1
ATOM 3619 N N . SER A 1 492 ? -22.881 -22.821 -54.661 1.00 36.34 492 SER A N 1
ATOM 3620 C CA . SER A 1 492 ? -22.371 -23.888 -53.775 1.00 36.34 492 SER A CA 1
ATOM 3621 C C . SER A 1 492 ? -21.613 -23.367 -52.535 1.00 36.34 492 SER A C 1
ATOM 3623 O O . SER A 1 492 ? -20.415 -23.604 -52.371 1.00 36.34 492 SER A O 1
ATOM 3625 N N . ALA A 1 493 ? -22.293 -22.670 -51.611 1.00 38.94 493 ALA A N 1
ATOM 3626 C CA . ALA A 1 493 ? -21.702 -22.365 -50.291 1.00 38.94 493 ALA A CA 1
ATOM 3627 C C . ALA A 1 493 ? -22.670 -22.226 -49.095 1.00 38.94 493 ALA A C 1
ATOM 3629 O O . ALA A 1 493 ? -22.187 -22.084 -47.969 1.00 38.94 493 ALA A O 1
ATOM 3630 N N . GLY A 1 494 ? -23.993 -22.370 -49.279 1.00 38.78 494 GLY A N 1
ATOM 3631 C CA . GLY A 1 494 ? -25.047 -22.072 -48.282 1.00 38.78 494 GLY A CA 1
ATOM 3632 C C . GLY A 1 494 ? -25.060 -22.878 -46.966 1.00 38.78 494 GLY A C 1
ATOM 3633 O O . GLY A 1 494 ? -26.064 -22.905 -46.263 1.00 38.78 494 GLY A O 1
ATOM 3634 N N . ARG A 1 495 ? -23.959 -23.553 -46.616 1.00 44.94 495 ARG A N 1
ATOM 3635 C CA . ARG A 1 495 ? -23.737 -24.247 -45.338 1.00 44.94 495 ARG A CA 1
ATOM 3636 C C . ARG A 1 495 ? -22.526 -23.728 -44.545 1.00 44.94 495 ARG A C 1
ATOM 3638 O O . ARG A 1 495 ? -22.313 -24.188 -43.428 1.00 44.94 495 ARG A O 1
ATOM 3645 N N . LYS A 1 496 ? -21.728 -22.792 -45.083 1.00 46.62 496 LYS A N 1
ATOM 3646 C CA . LYS A 1 496 ? -20.593 -22.173 -44.361 1.00 46.62 496 LYS A CA 1
ATOM 3647 C C . LYS A 1 496 ? -20.921 -20.798 -43.780 1.00 46.62 496 LYS A C 1
ATOM 3649 O O . LYS A 1 496 ? -20.472 -20.495 -42.674 1.00 46.62 496 LYS A O 1
ATOM 3654 N N . ASP A 1 497 ? -21.754 -20.019 -44.461 1.00 50.16 497 ASP A N 1
ATOM 3655 C CA . ASP A 1 497 ? -22.054 -18.637 -44.064 1.00 50.16 497 ASP A CA 1
ATOM 3656 C C . ASP A 1 497 ? -22.861 -18.568 -42.759 1.00 50.16 497 ASP A C 1
ATOM 3658 O O . ASP A 1 497 ? -22.624 -17.695 -41.929 1.00 50.16 497 ASP A O 1
ATOM 3662 N N . GLY A 1 498 ? -23.729 -19.556 -42.503 1.00 54.12 498 GLY A N 1
ATOM 3663 C CA . GLY A 1 498 ? -24.460 -19.683 -41.236 1.00 54.12 498 GLY A CA 1
ATOM 3664 C C . GLY A 1 498 ? -23.544 -19.834 -40.014 1.00 54.12 498 GLY A C 1
ATOM 3665 O O . GLY A 1 498 ? -23.740 -19.149 -39.012 1.00 54.12 498 GLY A O 1
ATOM 3666 N N . CYS A 1 499 ? -22.489 -20.655 -40.102 1.00 54.16 499 CYS A N 1
ATOM 3667 C CA . CYS A 1 499 ? -21.501 -20.781 -39.023 1.00 54.16 499 CYS A CA 1
ATOM 3668 C C . CYS A 1 499 ? -20.662 -19.509 -38.848 1.00 54.16 499 CYS A C 1
ATOM 3670 O O . CYS A 1 499 ? -20.344 -19.144 -37.716 1.00 54.16 499 CYS A O 1
ATOM 3672 N N . HIS A 1 500 ? -20.312 -18.823 -39.940 1.00 61.44 500 HIS A N 1
ATOM 3673 C CA . HIS A 1 500 ? -19.535 -17.585 -39.864 1.00 61.44 500 HIS A CA 1
ATOM 3674 C C . HIS A 1 500 ? -20.359 -16.441 -39.248 1.00 61.44 500 HIS A C 1
ATOM 3676 O O . HIS A 1 500 ? -19.874 -15.739 -38.360 1.00 61.44 500 HIS A O 1
ATOM 3682 N N . ASN A 1 501 ? -21.633 -16.320 -39.632 1.00 72.31 501 ASN A N 1
ATOM 3683 C CA . ASN A 1 501 ? -22.576 -15.364 -39.051 1.00 72.31 501 ASN A CA 1
ATOM 3684 C C . ASN A 1 501 ? -22.888 -15.669 -37.580 1.00 72.31 501 ASN A C 1
ATOM 3686 O O . ASN A 1 501 ? -22.908 -14.740 -36.775 1.00 72.31 501 ASN A O 1
ATOM 3690 N N . LEU A 1 502 ? -23.052 -16.940 -37.194 1.00 79.00 502 LEU A N 1
ATOM 3691 C CA . LEU A 1 502 ? -23.240 -17.317 -35.789 1.00 79.00 502 LEU A CA 1
ATOM 3692 C C . LEU A 1 502 ? -22.001 -16.987 -34.942 1.00 79.00 502 LEU A C 1
ATOM 3694 O O . LEU A 1 502 ? -22.133 -16.405 -33.868 1.00 79.00 502 LEU A O 1
ATOM 3698 N N . TYR A 1 503 ? -20.794 -17.279 -35.436 1.00 79.44 503 TYR A N 1
ATOM 3699 C CA . TYR A 1 503 ? -19.544 -16.915 -34.761 1.00 79.44 503 TYR A CA 1
ATOM 3700 C C . TYR A 1 503 ? -19.388 -15.391 -34.610 1.00 79.44 503 TYR A C 1
ATOM 3702 O O . TYR A 1 503 ? -19.044 -14.902 -33.531 1.00 79.44 503 TYR A O 1
ATOM 3710 N N . LEU A 1 504 ? -19.692 -14.625 -35.663 1.00 85.00 504 LEU A N 1
ATOM 3711 C CA . LEU A 1 504 ? -19.697 -13.160 -35.623 1.00 85.00 504 LEU A CA 1
ATOM 3712 C C . LEU A 1 504 ? -20.752 -12.609 -34.655 1.00 85.00 504 LEU A C 1
ATOM 3714 O O . LEU A 1 504 ? -20.464 -11.646 -33.946 1.00 85.00 504 LEU A O 1
ATOM 3718 N N . LEU A 1 505 ? -21.941 -13.214 -34.591 1.00 87.06 505 LEU A N 1
ATOM 3719 C CA . LEU A 1 505 ? -23.008 -12.829 -33.667 1.00 87.06 505 LEU A CA 1
ATOM 3720 C C . LEU A 1 505 ? -22.612 -13.103 -32.212 1.00 87.06 505 LEU A C 1
ATOM 3722 O O . LEU A 1 505 ? -22.666 -12.185 -31.400 1.00 87.06 505 LEU A O 1
ATOM 3726 N N . VAL A 1 506 ? -22.137 -14.310 -31.891 1.00 88.50 506 VAL A N 1
ATOM 3727 C CA . VAL A 1 506 ? -21.653 -14.664 -30.543 1.00 88.50 506 VAL A CA 1
ATOM 3728 C C . VAL A 1 506 ? -20.512 -13.738 -30.118 1.00 88.50 506 VAL A C 1
ATOM 3730 O O . VAL A 1 506 ? -20.526 -13.220 -29.004 1.00 88.50 506 VAL A O 1
ATOM 3733 N N . ARG A 1 507 ? -19.562 -13.442 -31.015 1.00 89.94 507 ARG A N 1
ATOM 3734 C CA . ARG A 1 507 ? -18.476 -12.490 -30.743 1.00 89.94 507 ARG A CA 1
ATOM 3735 C C . ARG A 1 507 ? -18.986 -11.061 -30.514 1.00 89.94 507 ARG A C 1
ATOM 3737 O O . ARG A 1 507 ? -18.461 -10.384 -29.633 1.00 89.94 507 ARG A O 1
ATOM 3744 N N . LYS A 1 508 ? -19.979 -10.593 -31.280 1.00 91.81 508 LYS A N 1
ATOM 3745 C CA . LYS A 1 508 ? -20.611 -9.277 -31.070 1.00 91.81 508 LYS A CA 1
ATOM 3746 C C . LYS A 1 508 ? -21.335 -9.223 -29.725 1.00 91.81 508 LYS A C 1
ATOM 3748 O O . LYS A 1 508 ? -21.074 -8.307 -28.959 1.00 91.81 508 LYS A O 1
ATOM 3753 N N . LEU A 1 509 ? -22.159 -10.222 -29.406 1.00 93.19 509 LEU A N 1
ATOM 3754 C CA . LEU A 1 509 ? -22.884 -10.311 -28.133 1.00 93.19 509 LEU A CA 1
ATOM 3755 C C . LEU A 1 509 ? -21.930 -10.375 -26.932 1.00 93.19 509 LEU A C 1
ATOM 3757 O O . LEU A 1 509 ? -22.130 -9.647 -25.964 1.00 93.19 509 LEU A O 1
ATOM 3761 N N . ALA A 1 510 ? -20.856 -11.165 -27.014 1.00 89.75 510 ALA A N 1
ATOM 3762 C CA . ALA A 1 510 ? -19.822 -11.212 -25.982 1.00 89.75 510 ALA A CA 1
ATOM 3763 C C . ALA A 1 510 ? -19.119 -9.854 -25.807 1.00 89.75 510 ALA A C 1
ATOM 3765 O O . ALA A 1 510 ? -18.940 -9.398 -24.680 1.00 89.75 510 ALA A O 1
ATOM 3766 N N . ALA A 1 511 ? -18.771 -9.172 -26.905 1.00 90.69 511 ALA A N 1
ATOM 3767 C CA . ALA A 1 511 ? -18.192 -7.830 -26.846 1.00 90.69 511 ALA A CA 1
ATOM 3768 C C . ALA A 1 511 ? -19.165 -6.812 -26.224 1.00 90.69 511 ALA A C 1
ATOM 3770 O O . ALA A 1 511 ? -18.764 -6.057 -25.343 1.00 90.69 511 ALA A O 1
ATOM 3771 N N . THR A 1 512 ? -20.445 -6.829 -26.609 1.00 94.12 512 THR A N 1
ATOM 3772 C CA . THR A 1 512 ? -21.483 -5.976 -26.013 1.00 94.12 512 THR A CA 1
ATOM 3773 C C . THR A 1 512 ? -21.661 -6.261 -24.521 1.00 94.12 512 THR A C 1
ATOM 3775 O O . THR A 1 512 ? -21.691 -5.317 -23.737 1.00 94.12 512 THR A O 1
ATOM 3778 N N . GLY A 1 513 ? -21.690 -7.531 -24.103 1.00 94.25 513 GLY A N 1
ATOM 3779 C CA . GLY A 1 513 ? -21.748 -7.915 -22.689 1.00 94.25 513 GLY A CA 1
ATOM 3780 C C . GLY A 1 513 ? -20.549 -7.405 -21.885 1.00 94.25 513 GLY A C 1
ATOM 3781 O O . GLY A 1 513 ? -20.729 -6.834 -20.811 1.00 94.25 513 GLY A O 1
ATOM 3782 N N . ILE A 1 514 ? -19.333 -7.517 -22.432 1.00 91.44 514 ILE A N 1
ATOM 3783 C CA . ILE A 1 514 ? -18.117 -6.951 -21.825 1.00 91.44 514 ILE A CA 1
ATOM 3784 C C . ILE A 1 514 ? -18.212 -5.421 -21.737 1.00 91.44 514 ILE A C 1
ATOM 3786 O O . ILE A 1 514 ? -17.893 -4.860 -20.692 1.00 91.44 514 ILE A O 1
ATOM 3790 N N . CYS A 1 515 ? -18.681 -4.732 -22.781 1.00 92.94 515 CYS A N 1
ATOM 3791 C CA . CYS A 1 515 ? -18.865 -3.278 -22.758 1.00 92.94 515 CYS A CA 1
ATOM 3792 C C . CYS A 1 515 ? -19.892 -2.829 -21.707 1.00 92.94 515 CYS A C 1
ATOM 3794 O O . CYS A 1 515 ? -19.635 -1.861 -20.995 1.00 92.94 515 CYS A O 1
ATOM 3796 N N . VAL A 1 516 ? -21.018 -3.536 -21.568 1.00 95.31 516 VAL A N 1
ATOM 3797 C CA . VAL A 1 516 ? -22.038 -3.250 -20.543 1.00 95.31 516 VAL A CA 1
ATOM 3798 C C . VAL A 1 516 ? -21.484 -3.491 -19.137 1.00 95.31 516 VAL A C 1
ATOM 3800 O O . VAL A 1 516 ? -21.660 -2.642 -18.265 1.00 95.31 516 VAL A O 1
ATOM 3803 N N . LEU A 1 517 ? -20.746 -4.586 -18.920 1.00 92.38 517 LEU A N 1
ATOM 3804 C CA . LEU A 1 517 ? -20.078 -4.865 -17.645 1.00 92.38 517 LEU A CA 1
ATOM 3805 C C . LEU A 1 517 ? -19.033 -3.793 -17.298 1.00 92.38 517 LEU A C 1
ATOM 3807 O O . LEU A 1 517 ? -19.013 -3.296 -16.174 1.00 92.38 517 LEU A O 1
ATOM 3811 N N . MET A 1 518 ? -18.194 -3.401 -18.260 1.00 91.19 518 MET A N 1
ATOM 3812 C CA . MET A 1 518 ? -17.214 -2.325 -18.081 1.00 91.19 518 MET A CA 1
ATOM 3813 C C . MET A 1 518 ? -17.894 -0.991 -17.761 1.00 91.19 518 MET A C 1
ATOM 3815 O O . MET A 1 518 ? -17.422 -0.276 -16.880 1.00 91.19 518 MET A O 1
ATOM 3819 N N . LEU A 1 519 ? -19.018 -0.664 -18.408 1.00 94.12 519 LEU A N 1
ATOM 3820 C CA . LEU A 1 519 ? -19.786 0.546 -18.110 1.00 94.12 519 LEU A CA 1
ATOM 3821 C C . LEU A 1 519 ? -20.379 0.503 -16.694 1.00 94.12 519 LEU A C 1
ATOM 3823 O O . LEU A 1 519 ? -20.234 1.470 -15.951 1.00 94.12 519 LEU A O 1
ATOM 3827 N N . ALA A 1 520 ? -20.980 -0.618 -16.289 1.00 94.31 520 ALA A N 1
ATOM 3828 C CA . ALA A 1 520 ? -21.536 -0.798 -14.948 1.00 94.31 520 ALA A CA 1
ATOM 3829 C C . ALA A 1 520 ? -20.461 -0.673 -13.851 1.00 94.31 520 ALA A C 1
ATOM 3831 O O . ALA A 1 520 ? -20.652 0.057 -12.878 1.00 94.31 520 ALA A O 1
ATOM 3832 N N . LEU A 1 521 ? -19.301 -1.311 -14.041 1.00 90.00 521 LEU A N 1
ATOM 3833 C CA . LEU A 1 521 ? -18.148 -1.176 -13.145 1.00 90.00 521 LEU A CA 1
ATOM 3834 C C . LEU A 1 521 ? -17.613 0.264 -13.121 1.00 90.00 521 LEU A C 1
ATOM 3836 O O . LEU A 1 521 ? -17.359 0.793 -12.043 1.00 90.00 521 LEU A O 1
ATOM 3840 N N . THR A 1 522 ? -17.522 0.932 -14.275 1.00 92.62 522 THR A N 1
ATOM 3841 C CA . THR A 1 522 ? -17.106 2.346 -14.357 1.00 92.62 522 THR A CA 1
ATOM 3842 C C . THR A 1 522 ? -18.055 3.259 -13.578 1.00 92.62 522 THR A C 1
ATOM 3844 O O . THR A 1 522 ? -17.597 4.128 -12.836 1.00 92.62 522 THR A O 1
ATOM 3847 N N . LEU A 1 523 ? -19.370 3.045 -13.685 1.00 93.94 523 LEU A N 1
ATOM 3848 C CA . LEU A 1 523 ? -20.374 3.796 -12.928 1.00 93.94 523 LEU A CA 1
ATOM 3849 C C . LEU A 1 523 ? -20.265 3.533 -11.419 1.00 93.94 523 LEU A C 1
ATOM 3851 O O . LEU A 1 523 ? -20.344 4.478 -10.633 1.00 93.94 523 LEU A O 1
ATOM 3855 N N . LEU A 1 524 ? -20.026 2.287 -10.999 1.00 90.62 524 LEU A N 1
ATOM 3856 C CA . LEU A 1 524 ? -19.818 1.945 -9.589 1.00 90.62 524 LEU A CA 1
ATOM 3857 C C . LEU A 1 524 ? -18.548 2.606 -9.025 1.00 90.62 524 LEU A C 1
ATOM 3859 O O . LEU A 1 524 ? -18.599 3.242 -7.971 1.00 90.62 524 LEU A O 1
ATOM 3863 N N . SER A 1 525 ? -17.430 2.543 -9.756 1.00 89.69 525 SER A N 1
ATOM 3864 C CA . SER A 1 525 ? -16.193 3.251 -9.405 1.00 89.69 525 SER A CA 1
ATOM 3865 C C . SER A 1 525 ? -16.384 4.769 -9.364 1.00 89.69 525 SER A C 1
ATOM 3867 O O . SER A 1 525 ? -15.849 5.423 -8.472 1.00 89.69 525 SER A O 1
ATOM 3869 N N . PHE A 1 526 ? -17.183 5.341 -10.271 1.00 93.44 526 PHE A N 1
ATOM 3870 C CA . PHE A 1 526 ? -17.510 6.767 -10.258 1.00 93.44 526 PHE A CA 1
ATOM 3871 C C . PHE A 1 526 ? -18.337 7.160 -9.026 1.00 93.44 526 PHE A C 1
ATOM 3873 O O . PHE A 1 526 ? -18.022 8.165 -8.389 1.00 93.44 526 PHE A O 1
ATOM 3880 N N . ARG A 1 527 ? -19.336 6.357 -8.625 1.00 94.31 527 ARG A N 1
ATOM 3881 C CA . ARG A 1 527 ? -20.091 6.577 -7.375 1.00 94.31 527 ARG A CA 1
ATOM 3882 C C . ARG A 1 527 ? -19.176 6.566 -6.148 1.00 94.31 527 ARG A C 1
ATOM 3884 O O . ARG A 1 527 ? -19.239 7.486 -5.334 1.00 94.31 527 ARG A O 1
ATOM 3891 N N . ALA A 1 528 ? -18.294 5.570 -6.047 1.00 90.50 528 ALA A N 1
ATOM 3892 C CA . ALA A 1 528 ? -17.323 5.467 -4.958 1.00 90.50 528 ALA A CA 1
ATOM 3893 C C . ALA A 1 528 ? -16.352 6.664 -4.933 1.00 90.50 528 ALA A C 1
ATOM 3895 O O . ALA A 1 528 ? -16.122 7.249 -3.876 1.00 90.50 528 ALA A O 1
ATOM 3896 N N . TYR A 1 529 ? -15.849 7.087 -6.098 1.00 93.69 529 TYR A N 1
ATOM 3897 C CA . TYR A 1 529 ? -15.013 8.282 -6.235 1.00 93.69 529 TYR A CA 1
ATOM 3898 C C . TYR A 1 529 ? -15.742 9.566 -5.806 1.00 93.69 529 TYR A C 1
ATOM 3900 O O . TYR A 1 529 ? -15.161 10.385 -5.097 1.00 93.69 529 TYR A O 1
ATOM 3908 N N . ARG A 1 530 ? -17.016 9.746 -6.189 1.00 96.19 530 ARG A N 1
ATOM 3909 C CA . ARG A 1 530 ? -17.817 10.919 -5.794 1.00 96.19 530 ARG A CA 1
ATOM 3910 C C . ARG A 1 530 ? -18.061 10.967 -4.285 1.00 96.19 530 ARG A C 1
ATOM 3912 O O . ARG A 1 530 ? -17.930 12.043 -3.712 1.00 96.19 530 ARG A O 1
ATOM 3919 N N . SER A 1 531 ? -18.330 9.826 -3.647 1.00 94.94 531 SER A N 1
ATOM 3920 C CA . SER A 1 531 ? -18.401 9.719 -2.182 1.00 94.94 531 SER A CA 1
ATOM 3921 C C . SER A 1 531 ? -17.072 10.096 -1.516 1.00 94.94 531 SER A C 1
ATOM 3923 O O . SER A 1 531 ? -17.035 11.015 -0.706 1.00 94.94 531 SER A O 1
ATOM 3925 N N . GLU A 1 532 ? -15.956 9.470 -1.902 1.00 93.75 532 GLU A N 1
ATOM 3926 C CA . GLU A 1 532 ? -14.639 9.753 -1.307 1.00 93.75 532 GLU A CA 1
ATOM 3927 C C . GLU A 1 532 ? -14.202 11.219 -1.528 1.00 93.75 532 GLU A C 1
ATOM 3929 O O . GLU A 1 532 ? -13.568 11.806 -0.653 1.00 93.75 532 GLU A O 1
ATOM 3934 N N . ALA A 1 533 ? -14.572 11.845 -2.651 1.00 95.69 533 ALA A N 1
ATOM 3935 C CA . ALA A 1 533 ? -14.335 13.271 -2.891 1.00 95.69 533 ALA A CA 1
ATOM 3936 C C . ALA A 1 533 ? -15.159 14.180 -1.956 1.00 95.69 533 ALA A C 1
ATOM 3938 O O . ALA A 1 533 ? -14.621 15.159 -1.440 1.00 95.69 533 ALA A O 1
ATOM 3939 N N . LEU A 1 534 ? -16.432 13.848 -1.706 1.00 97.38 534 LEU A N 1
ATOM 3940 C CA . LEU A 1 534 ? -17.295 14.574 -0.763 1.00 97.38 534 LEU A CA 1
ATOM 3941 C C . LEU A 1 534 ? -16.833 14.393 0.689 1.00 97.38 534 LEU A C 1
ATOM 3943 O O . LEU A 1 534 ? -16.746 15.372 1.420 1.00 97.38 534 LEU A O 1
ATOM 3947 N N . TYR A 1 535 ? -16.443 13.177 1.078 1.00 95.94 535 TYR A N 1
ATOM 3948 C CA . TYR A 1 535 ? -15.831 12.893 2.380 1.00 95.94 535 TYR A CA 1
ATOM 3949 C C . TYR A 1 535 ? -14.554 13.717 2.615 1.00 95.94 535 TYR A C 1
ATOM 3951 O O . TYR A 1 535 ? -14.373 14.291 3.687 1.00 95.94 535 TYR A O 1
ATOM 3959 N N . ARG A 1 536 ? -13.683 13.840 1.602 1.00 95.06 536 ARG A N 1
ATOM 3960 C CA . ARG A 1 536 ? -12.486 14.693 1.697 1.00 95.06 536 ARG A CA 1
ATOM 3961 C C . ARG A 1 536 ? -12.841 16.170 1.836 1.00 95.06 536 ARG A C 1
ATOM 3963 O O . ARG A 1 536 ? -12.241 16.837 2.671 1.00 95.06 536 ARG A O 1
ATOM 3970 N N . ALA A 1 537 ? -13.824 16.657 1.078 1.00 95.50 537 ALA A N 1
ATOM 3971 C CA . ALA A 1 537 ? -14.315 18.026 1.219 1.00 95.50 537 ALA A CA 1
ATOM 3972 C C . ALA A 1 537 ? -14.860 18.288 2.636 1.00 95.50 537 ALA A C 1
ATOM 3974 O O . ALA A 1 537 ? -14.487 19.288 3.244 1.00 95.50 537 ALA A O 1
ATOM 3975 N N . ALA A 1 538 ? -15.637 17.353 3.199 1.00 95.69 538 ALA A N 1
ATOM 3976 C CA . ALA A 1 538 ? -16.127 17.426 4.577 1.00 95.69 538 ALA A CA 1
ATOM 3977 C C . ALA A 1 538 ? -14.981 17.478 5.599 1.00 95.69 538 ALA A C 1
ATOM 3979 O O . ALA A 1 538 ? -15.009 18.296 6.509 1.00 95.69 538 ALA A O 1
ATOM 3980 N N . SER A 1 539 ? -13.927 16.671 5.414 1.00 92.19 539 SER A N 1
ATOM 3981 C CA . SER A 1 539 ? -12.743 16.690 6.291 1.00 92.19 539 SER A CA 1
ATOM 3982 C C . SER A 1 539 ? -11.914 17.983 6.223 1.00 92.19 539 SER A C 1
ATOM 3984 O O . SER A 1 539 ? -11.036 18.185 7.056 1.00 92.19 539 SER A O 1
ATOM 3986 N N . SER A 1 540 ? -12.181 18.847 5.238 1.00 93.00 540 SER A N 1
ATOM 3987 C CA . SER A 1 540 ? -11.594 20.187 5.102 1.00 93.00 540 SER A CA 1
ATOM 3988 C C . SER A 1 540 ? -12.580 21.330 5.378 1.00 93.00 540 SER A C 1
ATOM 3990 O O . SER A 1 540 ? -12.194 22.492 5.259 1.00 93.00 540 SER A O 1
ATOM 3992 N N . ALA A 1 541 ? -13.839 21.026 5.708 1.00 92.25 541 ALA A N 1
ATOM 3993 C CA . ALA A 1 541 ? -14.853 22.034 5.994 1.00 92.25 541 ALA A CA 1
ATOM 3994 C C . ALA A 1 541 ? -14.578 22.704 7.349 1.00 92.25 541 ALA A C 1
ATOM 3996 O O . ALA A 1 541 ? -14.191 22.049 8.317 1.00 92.25 541 ALA A O 1
ATOM 3997 N N . LEU A 1 542 ? -14.791 24.019 7.419 1.00 90.62 542 LEU A N 1
ATOM 3998 C CA . LEU A 1 542 ? -14.569 24.809 8.638 1.00 90.62 542 LEU A CA 1
ATOM 3999 C C . LEU A 1 542 ? -15.806 24.862 9.546 1.00 90.62 542 LEU A C 1
ATOM 4001 O O . LEU A 1 542 ? -15.695 25.247 10.707 1.00 90.62 542 LEU A O 1
ATOM 4005 N N . GLN A 1 543 ? -16.984 24.515 9.020 1.00 93.06 543 GLN A N 1
ATOM 4006 C CA . GLN A 1 543 ? -18.265 24.624 9.716 1.00 93.06 543 GLN A CA 1
ATOM 4007 C C . GLN A 1 543 ? -18.960 23.260 9.785 1.00 93.06 543 GLN A C 1
ATOM 4009 O O . GLN A 1 543 ? -19.060 22.554 8.781 1.00 93.06 543 GLN A O 1
ATOM 4014 N N . ALA A 1 544 ? -19.496 22.908 10.958 1.00 90.56 544 ALA A N 1
ATOM 4015 C CA . ALA A 1 544 ? -20.174 21.627 11.163 1.00 90.56 544 ALA A CA 1
ATOM 4016 C C . ALA A 1 544 ? -21.377 21.392 10.214 1.00 90.56 544 ALA A C 1
ATOM 4018 O O . ALA A 1 544 ? -21.437 20.307 9.638 1.00 90.56 544 ALA A O 1
ATOM 4019 N N . PRO A 1 545 ? -22.274 22.367 9.935 1.00 94.38 545 PRO A N 1
ATOM 4020 C CA . PRO A 1 545 ? -23.389 22.154 9.001 1.00 94.38 545 PRO A CA 1
ATOM 4021 C C . PRO A 1 545 ? -22.938 21.831 7.567 1.00 94.38 545 PRO A C 1
ATOM 4023 O O . PRO A 1 545 ? -23.557 21.019 6.879 1.00 94.38 545 PRO A O 1
ATOM 4026 N N . GLU A 1 546 ? -21.830 22.431 7.118 1.00 95.12 546 GLU A N 1
ATOM 4027 C CA . GLU A 1 546 ? -21.228 22.129 5.816 1.00 95.12 546 GLU A CA 1
ATOM 4028 C C . GLU A 1 546 ? -20.653 20.704 5.796 1.00 95.12 546 GLU A C 1
ATOM 4030 O O . GLU A 1 546 ? -20.907 19.947 4.854 1.00 95.12 546 GLU A O 1
ATOM 4035 N N . ALA A 1 547 ? -19.933 20.313 6.854 1.00 94.81 547 ALA A N 1
ATOM 4036 C CA . ALA A 1 547 ? -19.389 18.965 7.002 1.00 94.81 547 ALA A CA 1
ATOM 4037 C C . ALA A 1 547 ? -20.497 17.896 6.992 1.00 94.81 547 ALA A C 1
ATOM 4039 O O . ALA A 1 547 ? -20.395 16.935 6.227 1.00 94.81 547 ALA A O 1
ATOM 4040 N N . ILE A 1 548 ? -21.572 18.093 7.766 1.00 95.50 548 ILE A N 1
ATOM 4041 C CA . ILE A 1 548 ? -22.747 17.205 7.828 1.00 95.50 548 ILE A CA 1
ATOM 4042 C C . ILE A 1 548 ? -23.346 17.019 6.428 1.00 95.50 548 ILE A C 1
ATOM 4044 O O . ILE A 1 548 ? -23.381 15.896 5.925 1.00 95.50 548 ILE A O 1
ATOM 4048 N N . SER A 1 549 ? -23.699 18.109 5.736 1.00 96.25 549 SER A N 1
ATOM 4049 C CA . SER A 1 549 ? -24.303 18.029 4.396 1.00 96.25 549 SER A CA 1
ATOM 4050 C C . SER A 1 549 ? -23.400 17.318 3.375 1.00 96.25 549 SER A C 1
ATOM 4052 O O . SER A 1 549 ? -23.865 16.557 2.520 1.00 96.25 549 SER A O 1
ATOM 4054 N N . LEU A 1 550 ? -22.082 17.524 3.447 1.00 97.38 550 LEU A N 1
ATOM 4055 C CA . LEU A 1 550 ? -21.121 16.825 2.588 1.00 97.38 550 LEU A CA 1
ATOM 4056 C C . LEU A 1 550 ? -21.020 15.324 2.920 1.00 97.38 550 LEU A C 1
ATOM 4058 O O . LEU A 1 550 ? -20.863 14.513 2.000 1.00 97.38 550 LEU A O 1
ATOM 4062 N N . LEU A 1 551 ? -21.150 14.936 4.191 1.00 96.56 551 LEU A N 1
ATOM 4063 C CA . LEU A 1 551 ? -21.133 13.543 4.650 1.00 96.56 551 LEU A CA 1
ATOM 4064 C C . LEU A 1 551 ? -22.422 12.789 4.298 1.00 96.56 551 LEU A C 1
ATOM 4066 O O . LEU A 1 551 ? -22.338 11.682 3.760 1.00 96.56 551 LEU A O 1
ATOM 4070 N N . GLU A 1 552 ? -23.591 13.399 4.482 1.00 95.44 552 GLU A N 1
ATOM 4071 C CA . GLU A 1 552 ? -24.881 12.871 4.011 1.00 95.44 552 GLU A CA 1
ATOM 4072 C C . GLU A 1 552 ? -24.847 12.613 2.501 1.00 95.44 552 GLU A C 1
ATOM 4074 O O . GLU A 1 552 ? -25.148 11.517 2.021 1.00 95.44 552 GLU A O 1
ATOM 4079 N N . ARG A 1 553 ? -24.386 13.604 1.726 1.00 96.88 553 ARG A N 1
ATOM 4080 C CA . ARG A 1 553 ? -24.230 13.476 0.271 1.00 96.88 553 ARG A CA 1
ATOM 4081 C C . ARG A 1 553 ? -23.206 12.400 -0.088 1.00 96.88 553 ARG A C 1
ATOM 4083 O O . ARG A 1 553 ? -23.409 11.691 -1.074 1.00 96.88 553 ARG A O 1
ATOM 4090 N N . SER A 1 554 ? -22.129 12.239 0.685 1.00 96.75 554 SER A N 1
ATOM 4091 C CA . SER A 1 554 ? -21.175 11.136 0.506 1.00 96.75 554 SER A CA 1
ATOM 4092 C C . SER A 1 554 ? -21.858 9.774 0.665 1.00 96.75 554 SER A C 1
ATOM 4094 O O . SER A 1 554 ? -21.707 8.914 -0.210 1.00 96.75 554 SER A O 1
ATOM 4096 N N . LEU A 1 555 ? -22.653 9.593 1.724 1.00 93.88 555 LEU A N 1
ATOM 4097 C CA . LEU A 1 555 ? -23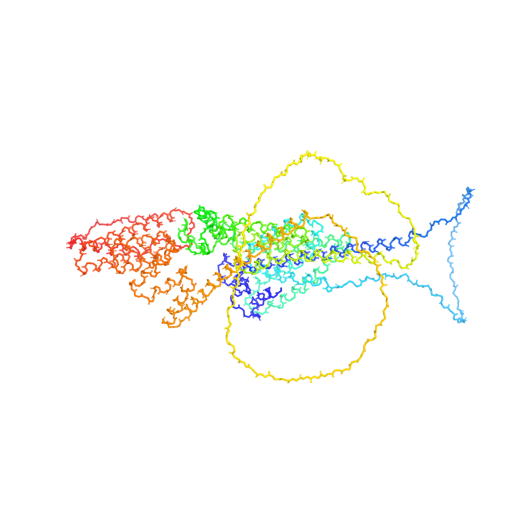.402 8.361 1.985 1.00 93.88 555 LEU A CA 1
ATOM 4098 C C . LEU A 1 555 ? -24.494 8.109 0.936 1.00 93.88 555 LEU A C 1
ATOM 4100 O O . LEU A 1 555 ? -24.645 6.975 0.490 1.00 93.88 555 LEU A O 1
ATOM 4104 N N . ALA A 1 556 ? -25.173 9.140 0.430 1.00 94.81 556 ALA A N 1
ATOM 4105 C CA . ALA A 1 556 ? -26.118 8.994 -0.681 1.00 94.81 556 ALA A CA 1
ATOM 4106 C C . ALA A 1 556 ? -25.441 8.458 -1.964 1.00 94.81 556 ALA A C 1
ATOM 4108 O O . ALA A 1 556 ? -25.995 7.613 -2.677 1.00 94.81 556 ALA A O 1
ATOM 4109 N N . TRP A 1 557 ? -24.207 8.892 -2.256 1.00 95.12 557 TRP A N 1
ATOM 4110 C CA . TRP A 1 557 ? -23.422 8.340 -3.366 1.00 95.12 557 TRP A CA 1
ATOM 4111 C C . TRP A 1 557 ? -22.954 6.904 -3.092 1.00 95.12 557 TRP A C 1
ATOM 4113 O O . TRP A 1 557 ? -23.060 6.060 -3.995 1.00 95.12 557 TRP A O 1
ATOM 4123 N N . ASN A 1 558 ? -22.486 6.615 -1.874 1.00 92.31 558 ASN A N 1
ATOM 4124 C CA . ASN A 1 558 ? -22.016 5.299 -1.437 1.00 92.31 558 ASN A CA 1
ATOM 4125 C C . ASN A 1 558 ? -22.426 4.976 0.022 1.00 92.31 558 ASN A C 1
ATOM 4127 O O . ASN A 1 558 ? -21.659 5.270 0.947 1.00 92.31 558 ASN A O 1
ATOM 4131 N N . PRO A 1 559 ? -23.559 4.278 0.236 1.00 88.38 559 PRO A N 1
ATOM 4132 C CA . PRO A 1 559 ? -24.015 3.878 1.573 1.00 88.38 559 PRO A CA 1
ATOM 4133 C C . PRO A 1 559 ? -23.074 2.894 2.284 1.00 88.38 559 PRO A C 1
ATOM 4135 O O . PRO A 1 559 ? -23.193 2.668 3.482 1.00 88.38 559 PRO A O 1
ATOM 4138 N N . LEU A 1 560 ? -22.125 2.301 1.551 1.00 85.06 560 LEU A N 1
ATOM 4139 C CA . LEU A 1 560 ? -21.172 1.310 2.052 1.00 85.06 560 LEU A CA 1
ATOM 4140 C C . LEU A 1 560 ? -19.902 1.953 2.644 1.00 85.06 560 LEU A C 1
ATOM 4142 O O . LEU A 1 560 ? -18.915 1.253 2.850 1.00 85.06 560 LEU A O 1
ATOM 4146 N N . SER A 1 561 ? -19.863 3.278 2.834 1.00 89.44 561 SER A N 1
ATOM 4147 C CA . SER A 1 561 ? -18.655 4.019 3.230 1.00 89.44 561 SER A CA 1
ATOM 4148 C C . SER A 1 561 ? -18.484 4.088 4.758 1.00 89.44 561 SER A C 1
ATOM 4150 O O . SER A 1 561 ? -19.056 4.983 5.389 1.00 89.44 561 SER A O 1
ATOM 4152 N N . PRO A 1 562 ? -17.646 3.234 5.389 1.00 89.62 562 PRO A N 1
ATOM 4153 C CA . PRO A 1 562 ? -17.498 3.235 6.845 1.00 89.62 562 PRO A CA 1
ATOM 4154 C C . PRO A 1 562 ? -16.875 4.534 7.367 1.00 89.62 562 PRO A C 1
ATOM 4156 O O . PRO A 1 562 ? -17.175 4.951 8.477 1.00 89.62 562 PRO A O 1
ATOM 4159 N N . LYS A 1 563 ? -16.033 5.204 6.563 1.00 90.88 563 LYS A N 1
ATOM 4160 C CA . LYS A 1 563 ? -15.433 6.495 6.935 1.00 90.88 563 LYS A CA 1
ATOM 4161 C C . LYS A 1 563 ? -16.467 7.618 6.994 1.00 90.88 563 LYS A C 1
ATOM 4163 O O . LYS A 1 563 ? -16.345 8.492 7.838 1.00 90.88 563 LYS A O 1
ATOM 4168 N N . SER A 1 564 ? -17.440 7.615 6.075 1.00 93.75 564 SER A N 1
ATOM 4169 C CA . SER A 1 564 ? -18.464 8.668 6.025 1.00 93.75 564 SER A CA 1
ATOM 4170 C C . SER A 1 564 ? -19.507 8.459 7.118 1.00 93.75 564 SER A C 1
ATOM 4172 O O . SER A 1 564 ? -19.883 9.431 7.755 1.00 93.75 564 SER A O 1
ATOM 4174 N N . ALA A 1 565 ? -19.891 7.207 7.401 1.00 93.88 565 ALA A N 1
ATOM 4175 C CA . ALA A 1 565 ? -20.753 6.881 8.538 1.00 93.88 565 ALA A CA 1
ATOM 4176 C C . ALA A 1 565 ? -20.098 7.280 9.874 1.00 93.88 565 ALA A C 1
ATOM 4178 O O . ALA A 1 565 ? -20.695 8.021 10.643 1.00 93.88 565 ALA A O 1
ATOM 4179 N N . LEU A 1 566 ? -18.836 6.884 10.096 1.00 94.06 566 LEU A N 1
ATOM 4180 C CA . LEU A 1 566 ? -18.078 7.225 11.307 1.00 94.06 566 LEU A CA 1
ATOM 4181 C C . LEU A 1 566 ? -17.858 8.737 11.486 1.00 94.06 566 LEU A C 1
ATOM 4183 O O . LEU A 1 566 ? -17.860 9.233 12.606 1.00 94.06 566 LEU A O 1
ATOM 4187 N N . ALA A 1 567 ? -17.624 9.471 10.396 1.00 94.75 567 ALA A N 1
ATOM 4188 C CA . ALA A 1 567 ? -17.448 10.919 10.462 1.00 94.75 567 ALA A CA 1
ATOM 4189 C C . ALA A 1 567 ? -18.777 11.669 10.623 1.00 94.75 567 ALA A C 1
ATOM 4191 O O . ALA A 1 567 ? -18.770 12.776 11.140 1.00 94.75 567 ALA A O 1
ATOM 4192 N N . LEU A 1 568 ? -19.906 11.100 10.184 1.00 94.69 568 LEU A N 1
ATOM 4193 C CA . LEU A 1 568 ? -21.224 11.691 10.413 1.00 94.69 568 LEU A CA 1
ATOM 4194 C C . LEU A 1 568 ? -21.684 11.458 11.856 1.00 94.69 568 LEU A C 1
ATOM 4196 O O . LEU A 1 568 ? -22.163 12.388 12.493 1.00 94.69 568 LEU A O 1
ATOM 4200 N N . SER A 1 569 ? -21.451 10.262 12.407 1.00 93.56 569 SER A N 1
ATOM 4201 C CA . SER A 1 569 ? -21.865 9.895 13.769 1.00 93.56 569 SER A CA 1
ATOM 4202 C C . SER A 1 569 ? -21.276 10.788 14.874 1.00 93.56 569 SER A C 1
ATOM 4204 O O . SER A 1 569 ? -21.830 10.843 15.965 1.00 93.56 569 SER A O 1
ATOM 4206 N N . THR A 1 570 ? -20.181 11.517 14.617 1.00 92.94 570 THR A N 1
ATOM 4207 C CA . THR A 1 570 ? -19.600 12.478 15.579 1.00 92.94 570 THR A CA 1
ATOM 4208 C C . THR A 1 570 ? -20.313 13.832 15.637 1.00 92.94 570 THR A C 1
ATOM 4210 O O . THR A 1 570 ? -20.003 14.628 16.516 1.00 92.94 570 THR A O 1
ATOM 4213 N N . PHE A 1 571 ? -21.227 14.123 14.706 1.00 91.31 571 PHE A N 1
ATOM 4214 C CA . PHE A 1 571 ? -21.979 15.388 14.643 1.00 91.31 571 PHE A CA 1
ATOM 4215 C C . PHE A 1 571 ? -23.460 15.237 15.011 1.00 91.31 571 PHE A C 1
ATOM 4217 O O . PHE A 1 571 ? -24.222 16.188 14.871 1.00 91.31 571 PHE A O 1
ATOM 4224 N N . VAL A 1 572 ? -23.865 14.033 15.413 1.00 88.44 572 VAL A N 1
ATOM 4225 C CA . VAL A 1 572 ? -25.261 13.604 15.483 1.00 88.44 572 VAL A CA 1
ATOM 4226 C C . VAL A 1 572 ? -25.615 13.177 16.912 1.00 88.44 572 VAL A C 1
ATOM 4228 O O . VAL A 1 572 ? -24.769 12.653 17.654 1.00 88.44 572 VAL A O 1
ATOM 4231 N N . GLU A 1 573 ? -26.870 13.431 17.288 1.00 86.62 573 GLU A N 1
ATOM 4232 C CA . GLU A 1 573 ? -27.437 13.097 18.597 1.00 86.62 573 GLU A CA 1
ATOM 4233 C C . GLU A 1 573 ? -27.383 11.581 18.877 1.00 86.62 573 GLU A C 1
ATOM 4235 O O . GLU A 1 573 ? -27.375 10.786 17.932 1.00 86.62 573 GLU A O 1
ATOM 4240 N N . PRO A 1 574 ? -27.344 11.141 20.152 1.00 80.31 574 PRO A N 1
ATOM 4241 C CA . PRO A 1 574 ? -27.095 9.739 20.501 1.00 80.31 574 PRO A CA 1
ATOM 4242 C C . PRO A 1 574 ? -28.033 8.713 19.839 1.00 80.31 574 PRO A C 1
ATOM 4244 O O . PRO A 1 574 ? -27.579 7.629 19.483 1.00 80.31 574 PRO A O 1
ATOM 4247 N N . GLU A 1 575 ? -29.308 9.054 19.625 1.00 78.50 575 GLU A N 1
ATOM 4248 C CA . GLU A 1 575 ? -30.302 8.151 19.022 1.00 78.50 575 GLU A CA 1
ATOM 4249 C C . GLU A 1 575 ? -30.018 7.884 17.529 1.00 78.50 575 GLU A C 1
ATOM 4251 O O . GLU A 1 575 ? -29.845 6.736 17.115 1.00 78.50 575 GLU A O 1
ATOM 4256 N N . GLU A 1 576 ? -29.878 8.937 16.715 1.00 88.38 576 GLU A N 1
ATOM 4257 C CA . GLU A 1 576 ? -29.516 8.815 15.292 1.00 88.38 576 GLU A CA 1
ATOM 4258 C C . GLU A 1 576 ? -28.081 8.278 15.102 1.00 88.38 576 GLU A C 1
ATOM 4260 O O . GLU A 1 576 ? -27.774 7.621 14.098 1.00 88.38 576 GLU A O 1
ATOM 4265 N N . ARG A 1 577 ? -27.187 8.508 16.077 1.00 91.88 577 ARG A N 1
ATOM 4266 C CA . ARG A 1 577 ? -25.807 7.997 16.070 1.00 91.88 577 ARG A CA 1
ATOM 4267 C C . ARG A 1 577 ? -25.776 6.472 15.973 1.00 91.88 577 ARG A C 1
ATOM 4269 O O . ARG A 1 577 ? -25.004 5.936 15.171 1.00 91.88 577 ARG A O 1
ATOM 4276 N N . GLU A 1 578 ? -26.604 5.776 16.750 1.00 91.44 578 GLU A N 1
ATOM 4277 C CA . GLU A 1 578 ? -26.686 4.313 16.710 1.00 91.44 578 GLU A CA 1
ATOM 4278 C C . GLU A 1 578 ? -27.208 3.796 15.363 1.00 91.44 578 GLU A C 1
ATOM 4280 O O . GLU A 1 578 ? -26.643 2.838 14.827 1.00 91.44 578 GLU A O 1
ATOM 4285 N N . GLU A 1 579 ? -28.208 4.445 14.755 1.00 90.44 579 GLU A N 1
ATOM 4286 C CA . GLU A 1 579 ? -28.736 4.036 13.444 1.00 90.44 579 GLU A CA 1
ATOM 4287 C C . GLU A 1 579 ? -27.664 4.137 12.343 1.00 90.44 579 GLU A C 1
ATOM 4289 O O . GLU A 1 579 ? -27.434 3.179 11.592 1.00 90.44 579 GLU A O 1
ATOM 4294 N N . ILE A 1 580 ? -26.943 5.262 12.283 1.00 92.12 580 ILE A N 1
ATOM 4295 C CA . ILE A 1 580 ? -25.865 5.498 11.307 1.00 92.12 580 ILE A CA 1
ATOM 4296 C C . ILE A 1 580 ? -24.739 4.463 11.470 1.00 92.12 580 ILE A C 1
ATOM 4298 O O . ILE A 1 580 ? -24.224 3.918 10.482 1.00 92.12 580 ILE A O 1
ATOM 4302 N N . LEU A 1 581 ? -24.360 4.157 12.712 1.00 93.81 581 LEU A N 1
ATOM 4303 C CA . LEU A 1 581 ? -23.313 3.183 13.020 1.00 93.81 581 LEU A CA 1
ATOM 4304 C C . LEU A 1 581 ? -23.757 1.746 12.725 1.00 93.81 581 LEU A C 1
ATOM 4306 O O . LEU A 1 581 ? -22.992 0.989 12.117 1.00 93.81 581 LEU A O 1
ATOM 4310 N N . ALA A 1 582 ? -24.995 1.376 13.058 1.00 92.19 582 ALA A N 1
ATOM 4311 C CA . ALA A 1 582 ? -25.580 0.077 12.733 1.00 92.19 582 ALA A CA 1
ATOM 4312 C C . ALA A 1 582 ? -25.671 -0.140 11.212 1.00 92.19 582 ALA A C 1
ATOM 4314 O O . ALA A 1 582 ? -25.295 -1.208 10.711 1.00 92.19 582 ALA A O 1
ATOM 4315 N N . ALA A 1 583 ? -26.075 0.885 10.454 1.00 90.94 583 ALA A N 1
ATOM 4316 C CA . ALA A 1 583 ? -26.077 0.861 8.992 1.00 90.94 583 ALA A CA 1
ATOM 4317 C C . ALA A 1 583 ? -24.663 0.645 8.418 1.00 90.94 583 ALA A C 1
ATOM 4319 O O . ALA A 1 583 ? -24.479 -0.189 7.526 1.00 90.94 583 ALA A O 1
ATOM 4320 N N . GLY A 1 584 ? -23.644 1.317 8.965 1.00 90.69 584 GLY A N 1
ATOM 4321 C CA . GLY A 1 584 ? -22.242 1.095 8.593 1.00 90.69 584 GLY A CA 1
ATOM 4322 C C . GLY A 1 584 ? -21.745 -0.319 8.928 1.00 90.69 584 GLY A C 1
ATOM 4323 O O . GLY A 1 584 ? -21.107 -0.979 8.099 1.00 90.69 584 GLY A O 1
ATOM 4324 N N . LEU A 1 585 ? -22.065 -0.821 10.123 1.00 92.44 585 LEU A N 1
ATOM 4325 C CA . LEU A 1 585 ? -21.670 -2.151 10.601 1.00 92.44 585 LEU A CA 1
ATOM 4326 C C . LEU A 1 585 ? -22.349 -3.292 9.835 1.00 92.44 585 LEU A C 1
ATOM 4328 O O . LEU A 1 585 ? -21.739 -4.351 9.683 1.00 92.44 585 LEU A O 1
ATOM 4332 N N . ARG A 1 586 ? -23.547 -3.080 9.276 1.00 90.56 586 ARG A N 1
ATOM 4333 C CA . ARG A 1 586 ? -24.218 -4.045 8.387 1.00 90.56 586 ARG A CA 1
ATOM 4334 C C . ARG A 1 586 ? -23.369 -4.411 7.164 1.00 90.56 586 ARG A C 1
ATOM 4336 O O . ARG A 1 586 ? -23.409 -5.556 6.721 1.00 90.56 586 ARG A O 1
ATOM 4343 N N . TYR A 1 587 ? -22.600 -3.458 6.635 1.00 82.25 587 TYR A N 1
ATOM 4344 C CA . TYR A 1 587 ? -21.732 -3.660 5.467 1.00 82.25 587 TYR A CA 1
ATOM 4345 C C . TYR A 1 587 ? -20.257 -3.866 5.828 1.00 82.25 587 TYR A C 1
ATOM 4347 O O . TYR A 1 587 ? -19.521 -4.487 5.067 1.00 82.25 587 TYR A O 1
ATOM 4355 N N . SER A 1 588 ? -19.810 -3.360 6.980 1.00 88.00 588 SER A N 1
ATOM 4356 C CA . SER A 1 588 ? -18.428 -3.474 7.466 1.00 88.00 588 SER A CA 1
ATOM 4357 C C . SER A 1 588 ? -18.362 -4.068 8.891 1.00 88.00 588 SER A C 1
ATOM 4359 O O . SER A 1 588 ? -17.857 -3.413 9.805 1.00 88.00 588 SER A O 1
ATOM 4361 N N . PRO A 1 589 ? -18.826 -5.316 9.116 1.00 89.62 589 PRO A N 1
ATOM 4362 C CA . PRO A 1 589 ? -19.085 -5.875 10.457 1.00 89.62 589 PRO A CA 1
ATOM 4363 C C . PRO A 1 589 ? -17.841 -6.149 11.316 1.00 89.62 589 PRO A C 1
ATOM 4365 O O . PRO A 1 589 ? -17.965 -6.420 12.514 1.00 89.62 589 PRO A O 1
ATOM 4368 N N . ILE A 1 590 ? -16.657 -6.102 10.698 1.00 90.94 590 ILE A N 1
ATOM 4369 C CA . ILE A 1 590 ? -15.338 -6.260 11.331 1.00 90.94 590 ILE A CA 1
ATOM 4370 C C . ILE A 1 590 ? -14.576 -4.932 11.451 1.00 90.94 590 ILE A C 1
ATOM 4372 O O . ILE A 1 590 ? -13.398 -4.938 11.802 1.00 90.94 590 ILE A O 1
ATOM 4376 N N . ASN A 1 591 ? -15.207 -3.796 11.133 1.00 91.94 591 ASN A N 1
ATOM 4377 C CA . ASN A 1 591 ? -14.540 -2.502 11.190 1.00 91.94 591 ASN A CA 1
ATOM 4378 C C . ASN A 1 591 ? -14.314 -2.073 12.658 1.00 91.94 591 ASN A C 1
ATOM 4380 O O . ASN A 1 591 ? -15.283 -1.880 13.399 1.00 91.94 591 ASN A O 1
ATOM 4384 N N . PRO A 1 592 ? -13.053 -1.887 13.083 1.00 93.44 592 PRO A N 1
ATOM 4385 C CA . PRO A 1 592 ? -12.689 -1.615 14.475 1.00 93.44 592 PRO A CA 1
ATOM 4386 C C . PRO A 1 592 ? -12.991 -0.179 14.921 1.00 93.44 592 PRO A C 1
ATOM 4388 O O . PRO A 1 592 ? -13.012 0.097 16.119 1.00 93.44 592 PRO A O 1
ATOM 4391 N N . ALA A 1 593 ? -13.181 0.746 13.977 1.00 92.94 593 ALA A N 1
ATOM 4392 C CA . ALA A 1 593 ? -13.506 2.135 14.270 1.00 92.94 593 ALA A CA 1
ATOM 4393 C C . ALA A 1 593 ? -15.021 2.308 14.436 1.00 92.94 593 ALA A C 1
ATOM 4395 O O . ALA A 1 593 ? -15.451 2.800 15.471 1.00 92.94 593 ALA A O 1
ATOM 4396 N N . LEU A 1 594 ? -15.826 1.782 13.500 1.00 93.88 594 LEU A N 1
ATOM 4397 C CA . LEU A 1 594 ? -17.291 1.754 13.634 1.00 93.88 594 LEU A CA 1
ATOM 4398 C C . LEU A 1 594 ? -17.749 0.978 14.876 1.00 93.88 594 LEU A C 1
ATOM 4400 O O . LEU A 1 594 ? -18.630 1.432 15.593 1.00 93.88 594 LEU A O 1
ATOM 4404 N N . THR A 1 595 ? -17.135 -0.177 15.156 1.00 95.81 595 THR A N 1
ATOM 4405 C CA . THR A 1 595 ? -17.501 -0.982 16.337 1.00 95.81 595 THR A CA 1
ATOM 4406 C C . THR A 1 595 ? -17.168 -0.257 17.640 1.00 95.81 595 THR A C 1
ATOM 4408 O O . THR A 1 595 ? -17.866 -0.434 18.630 1.00 95.81 595 THR A O 1
ATOM 4411 N N . TRP A 1 596 ? -16.104 0.551 17.648 1.00 96.38 596 TRP A N 1
ATOM 4412 C CA . TRP A 1 596 ? -15.727 1.329 18.822 1.00 96.38 596 TRP A CA 1
ATOM 4413 C C . TRP A 1 596 ? -16.648 2.534 19.029 1.00 96.38 596 TRP A C 1
ATOM 4415 O O . TRP A 1 596 ? -17.143 2.702 20.132 1.00 96.38 596 TRP A O 1
ATOM 4425 N N . ALA A 1 597 ? -16.983 3.270 17.966 1.00 95.12 597 ALA A N 1
ATOM 4426 C CA . ALA A 1 597 ? -17.975 4.345 18.036 1.00 95.12 597 ALA A CA 1
ATOM 4427 C C . ALA A 1 597 ? -19.361 3.841 18.481 1.00 95.12 597 ALA A C 1
ATOM 4429 O O . ALA A 1 597 ? -20.057 4.522 19.227 1.00 95.12 597 ALA A O 1
ATOM 4430 N N . MET A 1 598 ? -19.745 2.619 18.084 1.00 95.50 598 MET A N 1
ATOM 4431 C CA . MET A 1 598 ? -20.965 1.975 18.589 1.00 95.50 598 MET A CA 1
ATOM 4432 C C . MET A 1 598 ? -20.853 1.660 20.086 1.00 95.50 598 MET A C 1
ATOM 4434 O O . MET A 1 598 ? -21.815 1.816 20.826 1.00 95.50 598 MET A O 1
ATOM 4438 N N . ALA A 1 599 ? -19.671 1.244 20.551 1.00 95.56 599 ALA A N 1
ATOM 4439 C CA . ALA A 1 599 ? -19.429 0.998 21.968 1.00 95.56 599 ALA A CA 1
ATOM 4440 C C . ALA A 1 599 ? -19.457 2.283 22.804 1.00 95.56 599 ALA A C 1
ATOM 4442 O O . ALA A 1 599 ? -19.960 2.248 23.922 1.00 95.56 599 ALA A O 1
ATOM 4443 N N . GLU A 1 600 ? -18.960 3.401 22.271 1.00 93.56 600 GLU A N 1
ATOM 4444 C CA . GLU A 1 600 ? -19.063 4.731 22.885 1.00 93.56 600 GLU A CA 1
ATOM 4445 C C . GLU A 1 600 ? -20.537 5.165 22.984 1.00 93.56 600 GLU A C 1
ATOM 4447 O O . GLU A 1 600 ? -21.014 5.416 24.087 1.00 93.56 600 GLU A O 1
ATOM 4452 N N . ALA A 1 601 ? -21.289 5.129 21.875 1.00 92.50 601 ALA A N 1
ATOM 4453 C CA . ALA A 1 601 ? -22.714 5.488 21.834 1.00 92.50 601 ALA A CA 1
ATOM 4454 C C . ALA A 1 601 ? -23.565 4.675 22.832 1.00 92.50 601 ALA A C 1
ATOM 4456 O O . ALA A 1 601 ? -24.239 5.238 23.697 1.00 92.50 601 ALA A O 1
ATOM 4457 N N . VAL A 1 602 ? -23.450 3.344 22.796 1.00 92.81 602 VAL A N 1
ATOM 4458 C CA . VAL A 1 602 ? -24.196 2.456 23.702 1.00 92.81 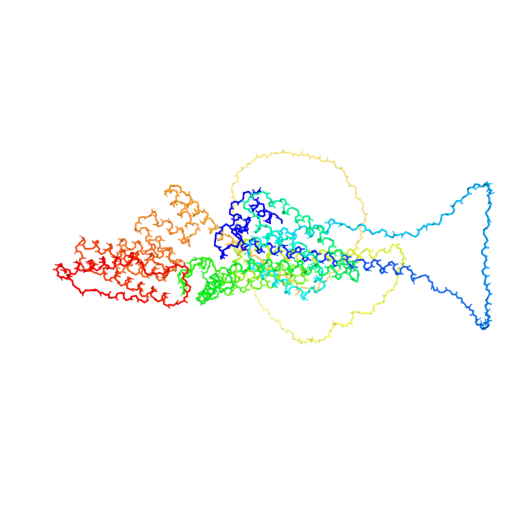602 VAL A CA 1
ATOM 4459 C C . VAL A 1 602 ? -23.707 2.591 25.155 1.00 92.81 602 VAL A C 1
ATOM 4461 O O . VAL A 1 602 ? -24.476 2.375 26.091 1.00 92.81 602 VAL A O 1
ATOM 4464 N N . SER A 1 603 ? -22.456 3.008 25.392 1.00 92.19 603 SER A N 1
ATOM 4465 C CA . SER A 1 603 ? -21.985 3.330 26.749 1.00 92.19 603 SER A CA 1
ATOM 4466 C C . SER A 1 603 ? -22.596 4.621 27.302 1.00 92.19 603 SER A C 1
ATOM 4468 O O . SER A 1 603 ? -22.717 4.740 28.520 1.00 92.19 603 SER A O 1
ATOM 4470 N N . GLU A 1 604 ? -23.044 5.558 26.467 1.00 87.56 604 GLU A N 1
ATOM 4471 C CA . GLU A 1 604 ? -23.751 6.760 26.928 1.00 87.56 604 GLU A CA 1
ATOM 4472 C C . GLU A 1 604 ? -25.194 6.432 27.352 1.00 87.56 604 GLU A C 1
ATOM 4474 O O . GLU A 1 604 ? -25.592 6.773 28.469 1.00 87.56 604 GLU A O 1
ATOM 4479 N N . VAL A 1 605 ? -25.950 5.712 26.509 1.00 86.94 605 VAL A N 1
ATOM 4480 C CA . VAL A 1 605 ? -27.418 5.566 26.652 1.00 86.94 605 VAL A CA 1
ATOM 4481 C C . VAL A 1 605 ? -27.881 4.153 27.045 1.00 86.94 605 VAL A C 1
ATOM 4483 O O . VAL A 1 605 ? -28.821 4.018 27.827 1.00 86.94 605 VAL A O 1
ATOM 4486 N N . GLY A 1 606 ? -27.223 3.100 26.555 1.00 88.69 606 GLY A N 1
ATOM 4487 C CA . GLY A 1 606 ? -27.655 1.704 26.717 1.00 88.69 606 GLY A CA 1
ATOM 4488 C C . GLY A 1 606 ? -27.395 1.082 28.096 1.00 88.69 606 GLY A C 1
ATOM 4489 O O . GLY A 1 606 ? -26.783 1.686 28.988 1.00 88.69 606 GLY A O 1
ATOM 4490 N N . THR A 1 607 ? -27.841 -0.163 28.274 1.00 93.75 607 THR A N 1
ATOM 4491 C CA . THR A 1 607 ? -27.656 -0.936 29.520 1.00 93.75 607 THR A CA 1
ATOM 4492 C C . THR A 1 607 ? -26.181 -1.297 29.785 1.00 93.75 607 THR A C 1
ATOM 4494 O O . THR A 1 607 ? -25.367 -1.300 28.853 1.00 93.75 607 THR A O 1
ATOM 4497 N N . PRO A 1 608 ? -25.794 -1.646 31.035 1.00 95.25 608 PRO A N 1
ATOM 4498 C CA . PRO A 1 608 ? -24.457 -2.169 31.338 1.00 95.25 608 PRO A CA 1
ATOM 4499 C C . PRO A 1 608 ? -24.064 -3.356 30.448 1.00 95.25 608 PRO A C 1
ATOM 4501 O O . PRO A 1 608 ? -22.946 -3.413 29.938 1.00 95.25 608 PRO A O 1
ATOM 4504 N N . GLU A 1 609 ? -24.994 -4.287 30.230 1.00 96.00 609 GLU A N 1
ATOM 4505 C CA . GLU A 1 609 ? -24.789 -5.496 29.439 1.00 96.00 609 GLU A CA 1
ATOM 4506 C C . GLU A 1 609 ? -24.557 -5.204 27.943 1.00 96.00 609 GLU A C 1
ATOM 4508 O O . GLU A 1 609 ? -23.657 -5.792 27.334 1.00 96.00 609 GLU A O 1
ATOM 4513 N N . GLU A 1 610 ? -25.318 -4.281 27.347 1.00 95.06 610 GLU A N 1
ATOM 4514 C CA . GLU A 1 610 ? -25.147 -3.868 25.943 1.00 95.06 610 GLU A CA 1
ATOM 4515 C C . GLU A 1 610 ? -23.843 -3.089 25.737 1.00 95.06 610 GLU A C 1
ATOM 4517 O O . GLU A 1 610 ? -23.098 -3.354 24.786 1.00 95.06 610 GLU A O 1
ATOM 4522 N N . ALA A 1 611 ? -23.527 -2.176 26.658 1.00 95.75 611 ALA A N 1
ATOM 4523 C CA . ALA A 1 611 ? -22.283 -1.420 26.639 1.00 95.75 611 ALA A CA 1
ATOM 4524 C C . ALA A 1 611 ? -21.069 -2.358 26.765 1.00 95.75 611 ALA A C 1
ATOM 4526 O O . ALA A 1 611 ? -20.151 -2.297 25.941 1.00 95.75 611 ALA A O 1
ATOM 4527 N N . LEU A 1 612 ? -21.089 -3.308 27.710 1.00 97.44 612 LEU A N 1
ATOM 4528 C CA . LEU A 1 612 ? -20.044 -4.328 27.837 1.00 97.44 612 LEU A CA 1
ATOM 4529 C C . LEU A 1 612 ? -19.899 -5.162 26.556 1.00 97.44 612 LEU A C 1
ATOM 4531 O O . LEU A 1 612 ? -18.772 -5.401 26.112 1.00 97.44 612 LEU A O 1
ATOM 4535 N N . TYR A 1 613 ? -21.008 -5.599 25.948 1.00 96.88 613 TYR A N 1
ATOM 4536 C CA . TYR A 1 613 ? -20.981 -6.371 24.703 1.00 96.88 613 TYR A CA 1
ATOM 4537 C C . TYR A 1 613 ? -20.217 -5.627 23.598 1.00 96.88 613 TYR A C 1
ATOM 4539 O O . TYR A 1 613 ? -19.304 -6.199 22.986 1.00 96.88 613 TYR A O 1
ATOM 4547 N N . TRP A 1 614 ? -20.538 -4.352 23.365 1.00 96.56 614 TRP A N 1
ATOM 4548 C CA . TRP A 1 614 ? -19.877 -3.558 22.330 1.00 96.56 614 TRP A CA 1
ATOM 4549 C C . TRP A 1 614 ? -18.432 -3.201 22.687 1.00 96.56 614 TRP A C 1
ATOM 4551 O O . TRP A 1 614 ? -17.567 -3.303 21.813 1.00 96.56 614 TRP A O 1
ATOM 4561 N N . LEU A 1 615 ? -18.121 -2.893 23.949 1.00 97.75 615 LEU A N 1
ATOM 4562 C CA . LEU A 1 615 ? -16.747 -2.641 24.403 1.00 97.75 615 LEU A CA 1
ATOM 4563 C C . LEU A 1 615 ? -15.852 -3.873 24.215 1.00 97.75 615 LEU A C 1
ATOM 4565 O O . LEU A 1 615 ? -14.771 -3.774 23.625 1.00 97.75 615 LEU A O 1
ATOM 4569 N N . VAL A 1 616 ? -16.312 -5.057 24.632 1.00 97.50 616 VAL A N 1
ATOM 4570 C CA . VAL A 1 616 ? -15.595 -6.328 24.423 1.00 97.50 616 VAL A CA 1
ATOM 4571 C C . VAL A 1 616 ? -15.451 -6.629 22.930 1.00 97.50 616 VAL A C 1
ATOM 4573 O O . VAL A 1 616 ? -14.384 -7.068 22.489 1.00 97.50 616 VAL A O 1
ATOM 4576 N N . ARG A 1 617 ? -16.479 -6.363 22.113 1.00 96.50 617 ARG A N 1
ATOM 4577 C CA . ARG A 1 617 ? -16.403 -6.520 20.652 1.00 96.50 617 ARG A CA 1
ATOM 4578 C C . ARG A 1 617 ? -15.378 -5.564 20.030 1.00 96.50 617 ARG A C 1
ATOM 4580 O O . ARG A 1 617 ? -14.578 -6.001 19.204 1.00 96.50 617 ARG A O 1
ATOM 4587 N N . GLY A 1 618 ? -15.342 -4.305 20.461 1.00 96.31 618 GLY A N 1
ATOM 4588 C CA . GLY A 1 618 ? -14.357 -3.306 20.045 1.00 96.31 618 GLY A CA 1
ATOM 4589 C C . GLY A 1 618 ? -12.928 -3.721 20.403 1.00 96.31 618 GLY A C 1
ATOM 4590 O O . GLY A 1 618 ? -12.055 -3.730 19.535 1.00 96.31 618 GLY A O 1
ATOM 4591 N N . GLN A 1 619 ? -12.700 -4.181 21.637 1.00 95.81 619 GLN A N 1
ATOM 4592 C CA . GLN A 1 619 ? -11.405 -4.724 22.065 1.00 95.81 619 GLN A CA 1
ATOM 4593 C C . GLN A 1 619 ? -10.988 -5.980 21.285 1.00 95.81 619 GLN A C 1
ATOM 4595 O O . GLN A 1 619 ? -9.800 -6.174 21.043 1.00 95.81 619 GLN A O 1
ATOM 4600 N N . ARG A 1 620 ? -11.928 -6.835 20.860 1.00 94.94 620 ARG A N 1
ATOM 4601 C CA . ARG A 1 620 ? -11.630 -8.004 20.007 1.00 94.94 620 ARG A CA 1
ATOM 4602 C C . ARG A 1 620 ? -11.228 -7.620 18.579 1.00 94.94 620 ARG A C 1
ATOM 4604 O O . ARG A 1 620 ? -10.493 -8.376 17.952 1.00 94.94 620 ARG A O 1
ATOM 4611 N N . LEU A 1 621 ? -11.683 -6.472 18.070 1.00 95.31 621 LEU A N 1
ATOM 4612 C CA . LEU A 1 621 ? -11.328 -5.967 16.736 1.00 95.31 621 LEU A CA 1
ATOM 4613 C C . LEU A 1 621 ? -10.115 -5.017 16.734 1.00 95.31 621 LEU A C 1
ATOM 4615 O O . LEU A 1 621 ? -9.608 -4.694 15.665 1.00 95.31 621 LEU A O 1
ATOM 4619 N N . ASP A 1 622 ? -9.621 -4.585 17.896 1.00 95.50 622 ASP A N 1
ATOM 4620 C CA . ASP A 1 622 ? -8.368 -3.827 18.038 1.00 95.50 622 ASP A CA 1
ATOM 4621 C C . ASP A 1 622 ? -7.575 -4.320 19.263 1.00 95.50 622 ASP A C 1
ATOM 4623 O O . ASP A 1 622 ? -7.331 -3.600 20.235 1.00 95.50 622 ASP A O 1
ATOM 4627 N N . VAL A 1 623 ? -7.202 -5.605 19.209 1.00 94.62 623 VAL A N 1
ATOM 4628 C CA . VAL A 1 623 ? -6.670 -6.405 20.332 1.00 94.62 623 VAL A CA 1
ATOM 4629 C C . VAL A 1 623 ? -5.544 -5.710 21.098 1.00 94.62 623 VAL A C 1
ATOM 4631 O O . VAL A 1 623 ? -5.544 -5.731 22.332 1.00 94.62 623 VAL A O 1
ATOM 4634 N N . PHE A 1 624 ? -4.616 -5.074 20.380 1.00 94.12 624 PHE A N 1
ATOM 4635 C CA . PHE A 1 624 ? -3.419 -4.446 20.940 1.00 94.12 624 PHE A CA 1
ATOM 4636 C C . PHE A 1 624 ? -3.534 -2.915 21.050 1.00 94.12 624 PHE A C 1
ATOM 4638 O O . PHE A 1 624 ? -2.593 -2.179 20.735 1.00 94.12 624 PHE A O 1
ATOM 4645 N N . ASN A 1 625 ? -4.690 -2.402 21.475 1.00 95.06 625 ASN A N 1
ATOM 4646 C CA . ASN A 1 625 ? -4.885 -0.983 21.772 1.00 95.06 625 ASN A CA 1
ATOM 4647 C C . ASN A 1 625 ? -4.932 -0.726 23.286 1.00 95.06 625 ASN A C 1
ATOM 4649 O O . ASN A 1 625 ? -5.910 -1.041 23.961 1.00 95.06 625 ASN A O 1
ATOM 4653 N N . SER A 1 626 ? -3.853 -0.157 23.822 1.00 94.62 626 SER A N 1
ATOM 4654 C CA . SER A 1 626 ? -3.718 0.180 25.242 1.00 94.62 626 SER A CA 1
ATOM 4655 C C . SER A 1 626 ? -4.651 1.311 25.684 1.00 94.62 626 SER A C 1
ATOM 4657 O O . SER A 1 626 ? -5.111 1.297 26.825 1.00 94.62 626 SER A O 1
ATOM 4659 N N . VAL A 1 627 ? -4.961 2.257 24.789 1.00 95.25 627 VAL A N 1
ATOM 4660 C CA . VAL A 1 627 ? -5.881 3.374 25.053 1.00 95.25 627 VAL A CA 1
ATOM 4661 C C . VAL A 1 627 ? -7.299 2.833 25.201 1.00 95.25 627 VAL A C 1
ATOM 4663 O O . VAL A 1 627 ? -7.832 2.865 26.304 1.00 95.25 627 VAL A O 1
ATOM 4666 N N . LYS A 1 628 ? -7.838 2.181 24.162 1.00 95.69 628 LYS A N 1
ATOM 4667 C CA . LYS A 1 628 ? -9.204 1.622 24.167 1.00 95.69 628 LYS A CA 1
ATOM 4668 C C . LYS A 1 628 ? -9.458 0.606 25.285 1.00 95.69 628 LYS A C 1
ATOM 4670 O O . LYS A 1 628 ? -10.563 0.512 25.806 1.00 95.69 628 LYS A O 1
ATOM 4675 N N . ARG A 1 629 ? -8.442 -0.165 25.696 1.00 96.31 629 ARG A N 1
ATOM 4676 C CA . ARG A 1 629 ? -8.567 -1.071 26.855 1.00 96.31 629 ARG A CA 1
ATOM 4677 C C . ARG A 1 629 ? -8.681 -0.338 28.190 1.00 96.31 629 ARG A C 1
ATOM 4679 O O . ARG A 1 629 ? -9.409 -0.799 29.059 1.00 96.31 629 ARG A O 1
ATOM 4686 N N . THR A 1 630 ? -7.977 0.782 28.336 1.00 96.50 630 THR A N 1
ATOM 4687 C CA . THR A 1 630 ? -8.081 1.667 29.508 1.00 96.50 630 THR A CA 1
ATOM 4688 C C . THR A 1 630 ? -9.445 2.370 29.506 1.00 96.50 630 THR A C 1
ATOM 4690 O O . THR A 1 630 ? -10.171 2.346 30.492 1.00 96.50 630 THR A O 1
ATOM 4693 N N . GLU A 1 631 ? -9.825 2.919 28.356 1.00 96.94 631 GLU A N 1
ATOM 4694 C CA . GLU A 1 631 ? -11.060 3.669 28.120 1.00 96.94 631 GLU A CA 1
ATOM 4695 C C . GLU A 1 631 ? -12.326 2.828 28.327 1.00 96.94 631 GLU A C 1
ATOM 4697 O O . GLU A 1 631 ? -13.253 3.284 28.982 1.00 96.94 631 GLU A O 1
ATOM 4702 N N . ALA A 1 632 ? -12.344 1.565 27.890 1.00 97.38 632 ALA A N 1
ATOM 4703 C CA . ALA A 1 632 ? -13.473 0.662 28.131 1.00 97.38 632 ALA A CA 1
ATOM 4704 C C . ALA A 1 632 ? -13.780 0.452 29.625 1.00 97.38 632 ALA A C 1
ATOM 4706 O O . ALA A 1 632 ? -14.943 0.416 30.020 1.00 97.38 632 ALA A O 1
ATOM 4707 N N . ALA A 1 633 ? -12.745 0.326 30.462 1.00 97.12 633 ALA A N 1
ATOM 4708 C CA . ALA A 1 633 ? -12.928 0.235 31.908 1.00 97.12 633 ALA A CA 1
ATOM 4709 C C . ALA A 1 633 ? -13.393 1.577 32.498 1.00 97.12 633 ALA A C 1
ATOM 4711 O O . ALA A 1 633 ? -14.238 1.592 33.388 1.00 97.12 633 ALA A O 1
ATOM 4712 N N . SER A 1 634 ? -12.903 2.698 31.956 1.00 97.44 634 SER A N 1
ATOM 4713 C CA . SER A 1 634 ? -13.349 4.045 32.332 1.00 97.44 634 SER A CA 1
ATOM 4714 C C . SER A 1 634 ? -14.822 4.302 31.986 1.00 97.44 634 SER A C 1
ATOM 4716 O O . SER A 1 634 ? -15.530 4.900 32.787 1.00 97.44 634 SER A O 1
ATOM 4718 N N . LEU A 1 635 ? -15.307 3.831 30.833 1.00 97.25 635 LEU A N 1
ATOM 4719 C CA . LEU A 1 635 ? -16.713 3.956 30.425 1.00 97.25 635 LEU A CA 1
ATOM 4720 C C . LEU A 1 635 ? -17.641 3.134 31.333 1.00 97.25 635 LEU A C 1
ATOM 4722 O O . LEU A 1 635 ? -18.704 3.613 31.723 1.00 97.25 635 LEU A O 1
ATOM 4726 N N . MET A 1 636 ? -17.217 1.929 31.732 1.00 97.50 636 MET A N 1
ATOM 4727 C CA . MET A 1 636 ? -17.929 1.136 32.742 1.00 97.50 636 MET A CA 1
ATOM 4728 C C . MET A 1 636 ? -17.932 1.819 34.115 1.00 97.50 636 MET A C 1
ATOM 4730 O O . MET A 1 636 ? -18.983 1.878 34.747 1.00 97.50 636 MET A O 1
ATOM 4734 N N . LEU A 1 637 ? -16.802 2.388 34.551 1.00 97.12 637 LEU A N 1
ATOM 4735 C CA . LEU A 1 637 ? -16.710 3.150 35.802 1.00 97.12 637 LEU A CA 1
ATOM 4736 C C . LEU A 1 637 ? -17.692 4.332 35.812 1.00 97.12 637 LEU A C 1
ATOM 4738 O O . LEU A 1 637 ? -18.534 4.398 36.701 1.00 97.12 637 LEU A O 1
ATOM 4742 N N . VAL A 1 638 ? -17.657 5.195 34.791 1.00 96.69 638 VAL A N 1
ATOM 4743 C CA . VAL A 1 638 ? -18.530 6.381 34.683 1.00 96.69 638 VAL A CA 1
ATOM 4744 C C . VAL A 1 638 ? -20.014 5.998 34.624 1.00 96.69 638 VAL A C 1
ATOM 4746 O O . VAL A 1 638 ? -20.840 6.624 35.289 1.00 96.69 638 VAL A O 1
ATOM 4749 N N . LYS A 1 639 ? -20.381 4.937 33.886 1.00 95.56 639 LYS A N 1
ATOM 4750 C CA . LYS A 1 639 ? -21.765 4.423 33.885 1.00 95.56 639 LYS A CA 1
ATOM 4751 C C . LYS A 1 639 ? -22.175 3.911 35.274 1.00 95.56 639 LYS A C 1
ATOM 4753 O O . LYS A 1 639 ? -23.303 4.147 35.699 1.00 95.56 639 LYS A O 1
ATOM 4758 N N . GLY A 1 640 ? -21.268 3.256 35.998 1.00 96.62 640 GLY A N 1
ATOM 4759 C CA . GLY A 1 640 ? -21.520 2.772 37.355 1.00 96.62 640 GLY A CA 1
ATOM 4760 C C . GLY A 1 640 ? -21.651 3.887 38.397 1.00 96.62 640 GLY A C 1
ATOM 4761 O O . GLY A 1 640 ? -22.556 3.834 39.226 1.00 96.62 640 GLY A O 1
ATOM 4762 N N . GLU A 1 641 ? -20.813 4.922 38.322 1.00 96.44 641 GLU A N 1
ATOM 4763 C CA . GLU A 1 641 ? -20.920 6.141 39.140 1.00 96.44 641 GLU A CA 1
ATOM 4764 C C . GLU A 1 641 ? -22.259 6.853 38.905 1.00 96.44 641 GLU A C 1
ATOM 4766 O O . GLU A 1 641 ? -22.915 7.276 39.859 1.00 96.44 641 GLU A O 1
ATOM 4771 N N . ARG A 1 642 ? -22.715 6.915 37.647 1.00 95.50 642 ARG A N 1
ATOM 4772 C CA . ARG A 1 642 ? -24.033 7.452 37.293 1.00 95.50 642 ARG A CA 1
ATOM 4773 C C . ARG A 1 642 ? -25.176 6.633 37.900 1.00 95.50 642 ARG A C 1
ATOM 4775 O O . ARG A 1 642 ? -26.032 7.219 38.553 1.00 95.50 642 ARG A O 1
ATOM 4782 N N . TYR A 1 643 ? -25.170 5.305 37.758 1.00 95.62 643 TYR A N 1
ATOM 4783 C CA . TYR A 1 643 ? -26.186 4.454 38.397 1.00 95.62 643 TYR A CA 1
ATOM 4784 C C . TYR A 1 643 ? -26.194 4.600 39.922 1.00 95.62 643 TYR A C 1
ATOM 4786 O O . TYR A 1 643 ? -27.263 4.622 40.527 1.00 95.62 643 TYR A O 1
ATOM 4794 N N . LEU A 1 644 ? -25.024 4.755 40.550 1.00 94.25 644 LEU A N 1
ATOM 4795 C CA . LEU A 1 644 ? -24.925 4.984 41.991 1.00 94.25 644 LEU A CA 1
ATOM 4796 C C . LEU A 1 644 ? -25.551 6.329 42.396 1.00 94.25 644 LEU A C 1
ATOM 4798 O O . LEU A 1 644 ? -26.274 6.385 43.390 1.00 94.25 644 LEU A O 1
ATOM 4802 N N . ALA A 1 645 ? -25.320 7.389 41.616 1.00 94.31 645 ALA A N 1
ATOM 4803 C CA . ALA A 1 645 ? -25.936 8.702 41.820 1.00 94.31 645 ALA A CA 1
ATOM 4804 C C . ALA A 1 645 ? -27.460 8.695 41.581 1.00 94.31 645 ALA A C 1
ATOM 4806 O O . ALA A 1 645 ? -28.193 9.410 42.262 1.00 94.31 645 ALA A O 1
ATOM 4807 N N . GLU A 1 646 ? -27.942 7.857 40.660 1.00 94.88 646 GLU A N 1
ATOM 4808 C CA . GLU A 1 646 ? -29.369 7.602 40.401 1.00 94.88 646 GLU A CA 1
ATOM 4809 C C . GLU A 1 646 ? -30.010 6.648 41.442 1.00 94.88 646 GLU A C 1
ATOM 4811 O O . GLU A 1 646 ? -31.222 6.434 41.426 1.00 94.88 646 GLU A O 1
ATOM 4816 N N . GLY A 1 647 ? -29.225 6.101 42.381 1.00 92.81 647 GLY A N 1
ATOM 4817 C CA . GLY A 1 647 ? -29.681 5.217 43.463 1.00 92.81 647 GLY A CA 1
ATOM 4818 C C . GLY A 1 647 ? -29.731 3.721 43.116 1.00 92.81 647 GLY A C 1
ATOM 4819 O O . GLY A 1 647 ? -30.039 2.900 43.983 1.00 92.81 647 GLY A O 1
ATOM 4820 N N . ASP A 1 648 ? -29.385 3.333 41.887 1.00 94.88 648 ASP A N 1
ATOM 4821 C CA . ASP A 1 648 ? -29.312 1.938 41.444 1.00 94.88 648 ASP A CA 1
ATOM 4822 C C . ASP A 1 648 ? -27.957 1.308 41.805 1.00 94.88 648 ASP A C 1
ATOM 4824 O O . ASP A 1 648 ? -27.080 1.052 40.972 1.00 94.88 648 ASP A O 1
ATOM 4828 N N . ALA A 1 649 ? -27.799 1.011 43.094 1.00 92.88 649 ALA A N 1
ATOM 4829 C CA . ALA A 1 649 ? -26.623 0.329 43.628 1.00 92.88 649 ALA A CA 1
ATOM 4830 C C . ALA A 1 649 ? -26.352 -1.037 42.956 1.00 92.88 649 ALA A C 1
ATOM 4832 O O . ALA A 1 649 ? -25.205 -1.482 42.890 1.00 92.88 649 ALA A O 1
ATOM 4833 N N . LYS A 1 650 ? -27.381 -1.702 42.409 1.00 94.50 650 LYS A N 1
ATOM 4834 C CA . LYS A 1 650 ? -27.245 -3.010 41.752 1.00 94.50 650 LYS A CA 1
ATOM 4835 C C . LYS A 1 650 ? -26.552 -2.881 40.397 1.00 94.50 650 LYS A C 1
ATOM 4837 O O . LYS A 1 650 ? -25.635 -3.655 40.113 1.00 94.50 650 LYS A O 1
ATOM 4842 N N . ASN A 1 651 ? -26.969 -1.933 39.561 1.00 95.12 651 ASN A N 1
ATOM 4843 C CA . ASN A 1 651 ? -26.306 -1.694 38.279 1.00 95.12 651 ASN A CA 1
ATOM 4844 C C . ASN A 1 651 ? -24.965 -0.966 38.452 1.00 95.12 651 ASN A C 1
ATOM 4846 O O . ASN A 1 651 ? -24.023 -1.290 37.731 1.00 95.12 651 ASN A O 1
ATOM 4850 N N . ALA A 1 652 ? -24.809 -0.119 39.476 1.00 96.12 652 ALA A N 1
ATOM 4851 C CA . ALA A 1 652 ? -23.504 0.423 39.867 1.00 96.12 652 ALA A CA 1
ATOM 4852 C C . ALA A 1 652 ? -22.483 -0.682 40.204 1.00 96.12 652 ALA A C 1
ATOM 4854 O O . ALA A 1 652 ? -21.365 -0.680 39.681 1.00 96.12 652 ALA A O 1
ATOM 4855 N N . LEU A 1 653 ? -22.885 -1.667 41.021 1.00 95.94 653 LEU A N 1
ATOM 4856 C CA . LEU A 1 653 ? -22.046 -2.812 41.385 1.00 95.94 653 LEU A CA 1
ATOM 4857 C C . LEU A 1 653 ? -21.657 -3.641 40.152 1.00 95.94 653 LEU A C 1
ATOM 4859 O O . LEU A 1 653 ? -20.480 -3.941 39.963 1.00 95.94 653 LEU A O 1
ATOM 4863 N N . ARG A 1 654 ? -22.623 -3.943 39.274 1.00 95.75 654 ARG A N 1
ATOM 4864 C CA . ARG A 1 654 ? -22.380 -4.657 38.009 1.00 95.75 654 ARG A CA 1
ATOM 4865 C C . ARG A 1 654 ? -21.382 -3.925 37.118 1.00 95.75 654 ARG A C 1
ATOM 4867 O O . ARG A 1 654 ? -20.434 -4.540 36.643 1.00 95.75 654 ARG A O 1
ATOM 4874 N N . CYS A 1 655 ? -21.556 -2.620 36.914 1.00 97.25 655 CYS A N 1
ATOM 4875 C CA . CYS A 1 655 ? -20.619 -1.799 36.150 1.00 97.25 655 CYS A CA 1
ATOM 4876 C C . CYS A 1 655 ? -19.196 -1.853 36.732 1.00 97.25 655 CYS A C 1
ATOM 4878 O O . CYS A 1 655 ? -18.232 -1.972 35.973 1.00 97.25 655 CYS A O 1
ATOM 4880 N N . ALA A 1 656 ? -19.054 -1.842 38.062 1.00 96.88 656 ALA A N 1
ATOM 4881 C CA . ALA A 1 656 ? -17.758 -1.998 38.713 1.00 96.88 656 ALA A CA 1
ATOM 4882 C C . ALA A 1 656 ? -17.142 -3.391 38.465 1.00 96.88 656 ALA A C 1
ATOM 4884 O O . ALA A 1 656 ? -15.991 -3.493 38.044 1.00 96.88 656 ALA A O 1
ATOM 4885 N N . GLU A 1 657 ? -17.902 -4.473 38.645 1.00 96.56 657 GLU A N 1
ATOM 4886 C CA . GLU A 1 657 ? -17.440 -5.845 38.366 1.00 96.56 657 GLU A CA 1
ATOM 4887 C C . GLU A 1 657 ? -17.018 -6.033 36.895 1.00 96.56 657 GLU A C 1
ATOM 4889 O O . GLU A 1 657 ? -15.979 -6.632 36.605 1.00 96.56 657 GLU A O 1
ATOM 4894 N N . MET A 1 658 ? -17.787 -5.464 35.962 1.00 97.50 658 MET A N 1
ATOM 4895 C CA . MET A 1 658 ? -17.485 -5.462 34.528 1.00 97.50 658 MET A CA 1
ATOM 4896 C C . MET A 1 658 ? -16.199 -4.683 34.210 1.00 97.50 658 MET A C 1
ATOM 4898 O O . MET A 1 658 ? -15.353 -5.172 33.457 1.00 97.50 658 MET A O 1
ATOM 4902 N N . GLY A 1 659 ? -16.018 -3.498 34.801 1.00 97.12 659 GLY A N 1
ATOM 4903 C CA . GLY A 1 659 ? -14.797 -2.698 34.665 1.00 97.12 659 GLY A CA 1
ATOM 4904 C C . GLY A 1 659 ? -13.555 -3.408 35.214 1.00 97.12 659 GLY A C 1
ATOM 4905 O O . GLY A 1 659 ? -12.511 -3.419 34.557 1.00 97.12 659 GLY A O 1
ATOM 4906 N N . GLU A 1 660 ? -13.675 -4.066 36.372 1.00 96.75 660 GLU A N 1
ATOM 4907 C CA . GLU A 1 660 ? -12.584 -4.823 36.999 1.00 96.75 660 GLU A CA 1
ATOM 4908 C C . GLU A 1 660 ? -12.125 -5.981 36.097 1.00 96.75 660 GLU A C 1
ATOM 4910 O O . GLU A 1 660 ? -10.927 -6.167 35.863 1.00 96.75 660 GLU A O 1
ATOM 4915 N N . GLU A 1 661 ? -13.069 -6.734 35.528 1.00 96.62 661 GLU A N 1
ATOM 4916 C CA . GLU A 1 661 ? -12.770 -7.862 34.643 1.00 96.62 661 GLU A CA 1
ATOM 4917 C C . GLU A 1 661 ? -12.140 -7.410 33.309 1.00 96.62 661 GLU A C 1
ATOM 4919 O O . GLU A 1 661 ? -11.184 -8.035 32.837 1.00 96.62 661 GLU A O 1
ATOM 4924 N N . LEU A 1 662 ? -12.569 -6.277 32.735 1.00 97.44 662 LEU A N 1
ATOM 4925 C CA . LEU A 1 662 ? -11.908 -5.674 31.564 1.00 97.44 662 LEU A CA 1
ATOM 4926 C C . LEU A 1 662 ? -10.437 -5.317 31.853 1.00 97.44 662 LEU A C 1
ATOM 4928 O O . LEU A 1 662 ? -9.557 -5.573 31.020 1.00 97.44 662 LEU A O 1
ATOM 4932 N N . LEU A 1 663 ? -10.146 -4.767 33.037 1.00 97.25 663 LEU A N 1
ATOM 4933 C CA . LEU A 1 663 ? -8.776 -4.470 33.470 1.00 97.25 663 LEU A CA 1
ATOM 4934 C C . LEU A 1 663 ? -7.966 -5.748 33.715 1.00 97.25 663 LEU A C 1
ATOM 4936 O O . LEU A 1 663 ? -6.807 -5.825 33.298 1.00 97.25 663 LEU A O 1
ATOM 4940 N N . ARG A 1 664 ? -8.565 -6.776 34.324 1.00 96.19 664 ARG A N 1
ATOM 4941 C CA . ARG A 1 664 ? -7.932 -8.082 34.568 1.00 96.19 664 ARG A CA 1
ATOM 4942 C C . ARG A 1 664 ? -7.506 -8.758 33.260 1.00 96.19 664 ARG A C 1
ATOM 4944 O O . ARG A 1 664 ? -6.354 -9.185 33.135 1.00 96.19 664 ARG A O 1
ATOM 4951 N N . GLN A 1 665 ? -8.379 -8.767 32.252 1.00 95.94 665 GLN A N 1
ATOM 4952 C CA . GLN A 1 665 ? -8.070 -9.275 30.907 1.00 95.94 665 GLN A CA 1
ATOM 4953 C C . GLN A 1 665 ? -6.954 -8.473 30.223 1.00 95.94 665 GLN A C 1
ATOM 4955 O O . GLN A 1 665 ? -6.101 -9.044 29.537 1.00 95.94 665 GLN A O 1
ATOM 4960 N N . TYR A 1 666 ? -6.914 -7.155 30.430 1.00 96.56 666 TYR A N 1
ATOM 4961 C CA . TYR A 1 666 ? -5.849 -6.302 29.907 1.00 96.56 666 TYR A CA 1
ATOM 4962 C C . TYR A 1 666 ? -4.490 -6.592 30.570 1.00 96.56 666 TYR A C 1
ATOM 4964 O O . TYR A 1 666 ? -3.496 -6.726 29.851 1.00 96.56 666 TYR A O 1
ATOM 4972 N N . VAL A 1 667 ? -4.428 -6.766 31.898 1.00 95.75 667 VAL A N 1
ATOM 4973 C CA . VAL A 1 667 ? -3.196 -7.190 32.598 1.00 95.75 667 VAL A CA 1
ATOM 4974 C C . VAL A 1 667 ? -2.681 -8.512 32.026 1.00 95.75 667 VAL A C 1
ATOM 4976 O O . VAL A 1 667 ? -1.499 -8.611 31.691 1.00 95.75 667 VAL A O 1
ATOM 4979 N N . TRP A 1 668 ? -3.563 -9.505 31.869 1.00 94.62 668 TRP A N 1
ATOM 4980 C CA . TRP A 1 668 ? -3.201 -10.828 31.356 1.00 94.62 668 TRP A CA 1
ATOM 4981 C C . TRP A 1 668 ? -2.611 -10.760 29.939 1.00 94.62 668 TRP A C 1
ATOM 4983 O O . TRP A 1 668 ? -1.492 -11.224 29.714 1.00 94.62 668 TRP A O 1
ATOM 4993 N N . LEU A 1 669 ? -3.302 -10.098 29.002 1.00 94.00 669 LEU A N 1
ATOM 4994 C CA . LEU A 1 669 ? -2.845 -9.982 27.612 1.00 94.00 669 LEU A CA 1
ATOM 4995 C C . LEU A 1 669 ? -1.551 -9.160 27.485 1.00 94.00 669 LEU A C 1
ATOM 4997 O O . LEU A 1 669 ? -0.699 -9.456 26.644 1.00 94.00 669 LEU A O 1
ATOM 5001 N N . ALA A 1 670 ? -1.380 -8.121 28.308 1.00 92.69 670 ALA A N 1
ATOM 5002 C CA . ALA A 1 670 ? -0.139 -7.353 28.348 1.00 92.69 670 ALA A CA 1
ATOM 5003 C C . ALA A 1 670 ? 1.039 -8.206 28.852 1.00 92.69 670 ALA A C 1
ATOM 5005 O O . ALA A 1 670 ? 2.130 -8.125 28.284 1.00 92.69 670 ALA A O 1
ATOM 5006 N N . GLY A 1 671 ? 0.812 -9.056 29.860 1.00 91.94 671 GLY A N 1
ATOM 5007 C CA . GLY A 1 671 ? 1.794 -10.026 30.351 1.00 91.94 671 GLY A CA 1
ATOM 5008 C C . GLY A 1 671 ? 2.169 -11.071 29.297 1.00 91.94 671 GLY A C 1
ATOM 5009 O O . GLY A 1 671 ? 3.354 -11.288 29.048 1.00 91.94 671 GLY A O 1
ATOM 5010 N N . GLU A 1 672 ? 1.185 -11.657 28.608 1.00 90.31 672 GLU A N 1
ATOM 5011 C CA . GLU A 1 672 ? 1.426 -12.596 27.500 1.00 90.31 672 GLU A CA 1
ATOM 5012 C C . GLU A 1 672 ? 2.224 -11.938 26.360 1.00 90.31 672 GLU A C 1
ATOM 5014 O O . GLU A 1 672 ? 3.151 -12.543 25.811 1.00 90.31 672 GLU A O 1
ATOM 5019 N N . THR A 1 673 ? 1.900 -10.685 26.024 1.00 88.94 673 THR A N 1
ATOM 5020 C CA . THR A 1 673 ? 2.598 -9.918 24.980 1.00 88.94 673 THR A CA 1
ATOM 5021 C C . THR A 1 673 ? 4.053 -9.632 25.361 1.00 88.94 673 THR A C 1
ATOM 5023 O O . THR A 1 673 ? 4.926 -9.708 24.498 1.00 88.94 673 THR A O 1
ATOM 5026 N N . ALA A 1 674 ? 4.327 -9.329 26.634 1.00 85.19 674 ALA A N 1
ATOM 5027 C CA . ALA A 1 674 ? 5.673 -9.053 27.133 1.00 85.19 674 ALA A CA 1
ATOM 5028 C C . ALA A 1 674 ? 6.535 -10.322 27.270 1.00 85.19 674 ALA A C 1
ATOM 5030 O O . ALA A 1 674 ? 7.698 -10.316 26.868 1.00 85.19 674 ALA A O 1
ATOM 5031 N N . GLY A 1 675 ? 5.973 -11.417 27.795 1.00 75.19 675 GLY A N 1
ATOM 5032 C CA . GLY A 1 675 ? 6.697 -12.680 27.992 1.00 75.19 675 GLY A CA 1
ATOM 5033 C C . GLY A 1 675 ? 7.049 -13.397 26.684 1.00 75.19 675 GLY A C 1
ATOM 5034 O O . GLY A 1 675 ? 8.075 -14.069 26.584 1.00 75.19 675 GLY A O 1
ATOM 5035 N N . ASN A 1 676 ? 6.235 -13.220 25.642 1.00 71.75 676 ASN A N 1
ATOM 5036 C CA . ASN A 1 676 ? 6.519 -13.731 24.307 1.00 71.75 676 ASN A CA 1
ATOM 5037 C C . ASN A 1 676 ? 7.481 -12.807 23.536 1.00 71.75 676 ASN A C 1
ATOM 5039 O O . ASN A 1 676 ? 7.013 -12.037 22.694 1.00 71.75 676 ASN A O 1
ATOM 5043 N N . ALA A 1 677 ? 8.795 -12.950 23.756 1.00 60.44 677 ALA A N 1
ATOM 5044 C CA . ALA A 1 677 ? 9.900 -12.178 23.154 1.00 60.44 677 ALA A CA 1
ATOM 5045 C C . ALA A 1 677 ? 9.810 -11.990 21.617 1.00 60.44 677 ALA A C 1
ATOM 5047 O O . ALA A 1 677 ? 10.439 -12.698 20.830 1.00 60.44 677 ALA A O 1
ATOM 5048 N N . GLY A 1 678 ? 9.001 -11.030 21.177 1.00 66.50 678 GLY A N 1
ATOM 5049 C CA . GLY A 1 678 ? 8.607 -10.863 19.786 1.00 66.50 678 GLY A CA 1
ATOM 5050 C C . GLY A 1 678 ? 8.023 -9.482 19.505 1.00 66.50 678 GLY A C 1
ATOM 5051 O O . GLY A 1 678 ? 7.976 -8.606 20.361 1.00 66.50 678 GLY A O 1
ATOM 5052 N N . HIS A 1 679 ? 7.605 -9.302 18.257 1.00 79.69 679 HIS A N 1
ATOM 5053 C CA . HIS A 1 679 ? 7.327 -8.004 17.639 1.00 79.69 679 HIS A CA 1
ATOM 5054 C C . HIS A 1 679 ? 6.229 -7.176 18.343 1.00 79.69 679 HIS A C 1
ATOM 5056 O O . HIS A 1 679 ? 5.115 -7.677 18.515 1.00 79.69 679 HIS A O 1
ATOM 5062 N N . ASN A 1 680 ? 6.526 -5.917 18.710 1.00 86.12 680 ASN A N 1
ATOM 5063 C CA . ASN A 1 680 ? 5.617 -5.004 19.432 1.00 86.12 680 ASN A CA 1
ATOM 5064 C C . ASN A 1 680 ? 5.822 -3.514 19.060 1.00 86.12 680 ASN A C 1
ATOM 5066 O O . ASN A 1 680 ? 6.116 -2.679 19.916 1.00 86.12 680 ASN A O 1
ATOM 5070 N N . ASP A 1 681 ? 5.634 -3.169 17.781 1.00 84.38 681 ASP A N 1
ATOM 5071 C CA . ASP A 1 681 ? 5.656 -1.779 17.278 1.00 84.38 681 ASP A CA 1
ATOM 5072 C C . ASP A 1 681 ? 4.647 -0.869 17.994 1.00 84.38 681 ASP A C 1
ATOM 5074 O O . ASP A 1 681 ? 4.861 0.335 18.121 1.00 84.38 681 ASP A O 1
ATOM 5078 N N . ARG A 1 682 ? 3.521 -1.432 18.451 1.00 86.25 682 ARG A N 1
ATOM 5079 C CA . ARG A 1 682 ? 2.441 -0.674 19.104 1.00 86.25 682 ARG A CA 1
ATOM 5080 C C . ARG A 1 682 ? 2.742 -0.298 20.556 1.00 86.25 682 ARG A C 1
ATOM 5082 O O . ARG A 1 682 ? 1.907 0.358 21.176 1.00 86.25 682 ARG A O 1
ATOM 5089 N N . ASN A 1 683 ? 3.886 -0.720 21.112 1.00 87.81 683 ASN A N 1
ATOM 5090 C CA . ASN A 1 683 ? 4.240 -0.532 22.526 1.00 87.81 683 ASN A CA 1
ATOM 5091 C C . ASN A 1 683 ? 3.101 -0.983 23.466 1.00 87.81 683 ASN A C 1
ATOM 5093 O O . ASN A 1 683 ? 2.778 -0.325 24.459 1.00 87.81 683 ASN A O 1
ATOM 5097 N N . PHE A 1 684 ? 2.438 -2.090 23.114 1.00 92.75 684 PHE A N 1
ATOM 5098 C CA . PHE A 1 684 ? 1.306 -2.608 23.867 1.00 92.75 684 PHE A CA 1
ATOM 5099 C C . PHE A 1 684 ? 1.793 -3.166 25.205 1.00 92.75 684 PHE A C 1
ATOM 5101 O O . PHE A 1 684 ? 2.587 -4.108 25.240 1.00 92.75 684 PHE A O 1
ATOM 5108 N N . ARG A 1 685 ? 1.339 -2.540 26.293 1.00 92.75 685 ARG A N 1
ATOM 5109 C CA . ARG A 1 685 ? 1.723 -2.809 27.683 1.00 92.75 685 ARG A CA 1
ATOM 5110 C C . ARG A 1 685 ? 0.649 -2.266 28.622 1.00 92.75 685 ARG A C 1
ATOM 5112 O O . ARG A 1 685 ? 0.006 -1.276 28.282 1.00 92.75 685 ARG A O 1
ATOM 5119 N N . PHE A 1 686 ? 0.509 -2.851 29.808 1.00 93.94 686 PHE A N 1
ATOM 5120 C CA . PHE A 1 686 ? -0.402 -2.338 30.832 1.00 93.94 686 PHE A CA 1
ATOM 5121 C C . PHE A 1 686 ? 0.055 -0.947 31.312 1.00 93.94 686 PHE A C 1
ATOM 5123 O O . PHE A 1 686 ? 1.234 -0.743 31.612 1.00 93.94 686 PHE A O 1
ATOM 5130 N N . THR A 1 687 ? -0.855 0.027 31.334 1.00 93.81 687 THR A N 1
ATOM 5131 C CA . THR A 1 687 ? -0.547 1.448 31.574 1.00 93.81 687 THR A CA 1
ATOM 5132 C C . THR A 1 687 ? -0.717 1.845 33.042 1.00 93.81 687 THR A C 1
ATOM 5134 O O . THR A 1 687 ? -1.436 1.203 33.804 1.00 93.81 687 THR A O 1
ATOM 5137 N N . ALA A 1 688 ? -0.079 2.949 33.451 1.00 91.94 688 ALA A N 1
ATOM 5138 C CA . ALA A 1 688 ? -0.286 3.521 34.784 1.00 91.94 688 ALA A CA 1
ATOM 5139 C C . ALA A 1 688 ? -1.739 3.995 34.994 1.00 91.94 688 ALA A C 1
ATOM 5141 O O . ALA A 1 688 ? -2.302 3.753 36.055 1.00 91.94 688 ALA A O 1
ATOM 5142 N N . GLY A 1 689 ? -2.374 4.574 33.965 1.00 91.88 689 GLY A N 1
ATOM 5143 C CA . GLY A 1 689 ? -3.793 4.953 34.012 1.00 91.88 689 GLY A CA 1
ATOM 5144 C C . GLY A 1 689 ? -4.727 3.757 34.229 1.00 91.88 689 GLY A C 1
ATOM 5145 O O . GLY A 1 689 ? -5.614 3.825 35.070 1.00 91.88 689 GLY A O 1
ATOM 5146 N N . ALA A 1 690 ? -4.474 2.620 33.569 1.00 93.69 690 ALA A N 1
ATOM 5147 C CA . ALA A 1 690 ? -5.248 1.397 33.795 1.00 93.69 690 ALA A CA 1
ATOM 5148 C C . ALA A 1 690 ? -5.045 0.802 35.201 1.00 93.69 690 ALA A C 1
ATOM 5150 O O . ALA A 1 690 ? -5.953 0.172 35.736 1.00 93.69 690 ALA A O 1
ATOM 5151 N N . ARG A 1 691 ? -3.879 1.023 35.828 1.00 94.25 691 ARG A N 1
ATOM 5152 C CA . ARG A 1 691 ? -3.664 0.676 37.242 1.00 94.25 691 ARG A CA 1
ATOM 5153 C C . ARG A 1 691 ? -4.500 1.561 38.171 1.00 94.25 691 ARG A C 1
ATOM 5155 O O . ARG A 1 691 ? -5.141 1.024 39.063 1.00 94.25 691 ARG A O 1
ATOM 5162 N N . ALA A 1 692 ? -4.513 2.874 37.938 1.00 94.19 692 ALA A N 1
ATOM 5163 C CA . ALA A 1 692 ? -5.300 3.818 38.735 1.00 94.19 692 ALA A CA 1
ATOM 5164 C C . ALA A 1 692 ? -6.813 3.556 38.618 1.00 94.19 692 ALA A C 1
ATOM 5166 O O . ALA A 1 692 ? -7.518 3.588 39.623 1.00 94.19 692 ALA A O 1
ATOM 5167 N N . LEU A 1 693 ? -7.300 3.202 37.420 1.00 94.81 693 LEU A N 1
ATOM 5168 C CA . LEU A 1 693 ? -8.690 2.778 37.230 1.00 94.81 693 LEU A CA 1
ATOM 5169 C C . LEU A 1 693 ? -9.050 1.564 38.095 1.00 94.81 693 LEU A C 1
ATOM 5171 O O . LEU A 1 693 ? -10.135 1.551 38.652 1.00 94.81 693 LEU A O 1
ATOM 5175 N N . TYR A 1 694 ? -8.148 0.591 38.286 1.00 93.00 694 TYR A N 1
ATOM 5176 C CA . TYR A 1 694 ? -8.421 -0.577 39.142 1.00 93.00 694 TYR A CA 1
ATOM 5177 C C . TYR A 1 694 ? -8.774 -0.155 40.579 1.00 93.00 694 TYR A C 1
ATOM 5179 O O . TYR A 1 694 ? -9.698 -0.696 41.180 1.00 93.00 694 TYR A O 1
ATOM 5187 N N . GLU A 1 695 ? -8.071 0.845 41.116 1.00 93.19 695 GLU A N 1
ATOM 5188 C CA . GLU A 1 695 ? -8.313 1.388 42.459 1.00 93.19 695 GLU A CA 1
ATOM 5189 C C . GLU A 1 695 ? -9.649 2.150 42.538 1.00 93.19 695 GLU A C 1
ATOM 5191 O O . GLU A 1 695 ? -10.369 2.027 43.530 1.00 93.19 695 GLU A O 1
ATOM 5196 N N . GLN A 1 696 ? -10.017 2.879 41.479 1.00 95.44 696 GLN A N 1
ATOM 5197 C CA . GLN A 1 696 ? -11.297 3.593 41.373 1.00 95.44 696 GLN A CA 1
ATOM 5198 C C . GLN A 1 696 ? -12.484 2.629 41.224 1.00 95.44 696 GLN A C 1
ATOM 5200 O O . GLN A 1 696 ? -13.487 2.762 41.924 1.00 95.44 696 GLN A O 1
ATOM 5205 N N . THR A 1 697 ? -12.357 1.606 40.377 1.00 94.62 697 THR A N 1
ATOM 5206 C CA . THR A 1 697 ? -13.380 0.569 40.197 1.00 94.62 697 THR A CA 1
ATOM 5207 C C . THR A 1 697 ? -13.593 -0.238 41.480 1.00 94.62 697 THR A C 1
ATOM 5209 O O . THR A 1 697 ? -14.731 -0.507 41.854 1.00 94.62 697 THR A O 1
ATOM 5212 N N . GLU A 1 698 ? -12.523 -0.550 42.216 1.00 92.94 698 GLU A N 1
ATOM 5213 C CA . GLU A 1 698 ? -12.603 -1.147 43.555 1.00 92.94 698 GLU A CA 1
ATOM 5214 C C . GLU A 1 698 ? -13.328 -0.257 44.577 1.00 92.94 698 GLU A C 1
ATOM 5216 O O . GLU A 1 698 ? -14.093 -0.766 45.400 1.00 92.94 698 GLU A O 1
ATOM 5221 N N . ALA A 1 699 ? -13.108 1.062 44.538 1.00 93.38 699 ALA A N 1
ATOM 5222 C CA . ALA A 1 699 ? -13.805 2.005 45.409 1.00 93.38 699 ALA A CA 1
ATOM 5223 C C . ALA A 1 699 ? -15.314 2.035 45.109 1.00 93.38 699 ALA A C 1
ATOM 5225 O O . ALA A 1 699 ? -16.114 1.848 46.029 1.00 93.38 699 ALA A O 1
ATOM 5226 N N . LEU A 1 700 ? -15.693 2.152 43.828 1.00 94.00 700 LEU A N 1
ATOM 5227 C CA . LEU A 1 700 ? -17.091 2.089 43.389 1.00 94.00 700 LEU A CA 1
ATOM 5228 C C . LEU A 1 700 ? -17.755 0.770 43.816 1.00 94.00 700 LEU A C 1
ATOM 5230 O O . LEU A 1 700 ? -18.865 0.782 44.345 1.00 94.00 700 LEU A O 1
ATOM 5234 N N . LYS A 1 701 ? -17.061 -0.367 43.658 1.00 93.75 701 LYS A N 1
ATOM 5235 C CA . LYS A 1 701 ? -17.567 -1.697 44.045 1.00 93.75 701 LYS A CA 1
ATOM 5236 C C . LYS A 1 701 ? -17.927 -1.760 45.536 1.00 93.75 701 LYS A C 1
ATOM 5238 O O . LYS A 1 701 ? -18.977 -2.290 45.903 1.00 93.75 701 LYS A O 1
ATOM 5243 N N . ARG A 1 702 ? -17.081 -1.200 46.412 1.00 92.44 702 ARG A N 1
ATOM 5244 C CA . ARG A 1 702 ? -17.308 -1.154 47.875 1.00 92.44 702 ARG A CA 1
ATOM 5245 C C . ARG A 1 702 ? -18.452 -0.226 48.266 1.00 92.44 702 ARG A C 1
ATOM 5247 O O . ARG A 1 702 ? -19.210 -0.553 49.174 1.00 92.44 702 ARG A O 1
ATOM 5254 N N . GLU A 1 703 ? -18.588 0.910 47.589 1.00 91.75 703 GLU A N 1
ATOM 5255 C CA . GLU A 1 703 ? -19.691 1.832 47.851 1.00 91.75 703 GLU A CA 1
ATOM 5256 C C . GLU A 1 703 ? -21.038 1.258 47.388 1.00 91.75 703 GLU A C 1
ATOM 5258 O O . GLU A 1 703 ? -21.987 1.228 48.172 1.00 91.75 703 GLU A O 1
ATOM 5263 N N . ALA A 1 704 ? -21.100 0.704 46.175 1.00 90.12 704 ALA A N 1
ATOM 5264 C CA . ALA A 1 704 ? -22.301 0.082 45.615 1.00 90.12 704 ALA A CA 1
ATOM 5265 C C . ALA A 1 704 ? -22.748 -1.187 46.375 1.00 90.12 704 ALA A C 1
ATOM 5267 O O . ALA A 1 704 ? -23.939 -1.469 46.469 1.00 90.12 704 ALA A O 1
ATOM 5268 N N . SER A 1 705 ? -21.815 -1.936 46.975 1.00 88.06 705 SER A N 1
ATOM 5269 C CA . SER A 1 705 ? -22.119 -3.087 47.850 1.00 88.06 705 SER A CA 1
ATOM 5270 C C . SER A 1 705 ? -22.534 -2.707 49.280 1.00 88.06 705 SER A C 1
ATOM 5272 O O . SER A 1 705 ? -22.760 -3.591 50.105 1.00 88.06 705 SER A O 1
ATOM 5274 N N . GLY A 1 706 ? -22.630 -1.413 49.604 1.00 77.06 706 GLY A N 1
ATOM 5275 C CA . GLY A 1 706 ? -23.016 -0.942 50.938 1.00 77.06 706 GLY A CA 1
ATOM 5276 C C . GLY A 1 706 ? -21.931 -1.096 52.012 1.00 77.06 706 GLY A C 1
ATOM 5277 O O . GLY A 1 706 ? -22.185 -0.811 53.182 1.00 77.06 706 GLY A O 1
ATOM 5278 N N . LEU A 1 707 ? -20.706 -1.493 51.647 1.00 61.47 707 LEU A N 1
ATOM 5279 C CA . LEU A 1 707 ? -19.574 -1.674 52.563 1.00 61.47 707 LEU A CA 1
ATOM 5280 C C . LEU A 1 707 ? -18.899 -0.333 52.910 1.00 61.47 707 LEU A C 1
ATOM 5282 O O . LEU A 1 707 ? -17.691 -0.146 52.728 1.00 61.47 707 LEU A O 1
ATOM 5286 N N . LYS A 1 708 ? -19.671 0.618 53.452 1.00 50.56 708 LYS A N 1
ATOM 5287 C CA . LYS A 1 708 ? -19.134 1.888 53.963 1.00 50.56 708 LYS A CA 1
ATOM 5288 C C . LYS A 1 708 ? -18.409 1.692 55.296 1.00 50.56 708 LYS A C 1
ATOM 5290 O O . LYS A 1 708 ? -18.969 1.880 56.368 1.00 50.56 708 LYS A O 1
ATOM 5295 N N . GLY A 1 709 ? -17.113 1.404 55.189 1.00 50.12 709 GLY A N 1
ATOM 5296 C CA . GLY A 1 709 ? -16.126 1.737 56.216 1.00 50.12 709 GLY A CA 1
ATOM 5297 C C . GLY A 1 709 ? -15.854 0.676 57.281 1.00 50.12 709 GLY A C 1
ATOM 5298 O O . GLY A 1 709 ? -16.154 0.890 58.449 1.00 50.12 709 GLY A O 1
ATOM 5299 N N . ASN A 1 710 ? -15.142 -0.394 56.917 1.00 41.19 710 ASN A N 1
ATOM 5300 C CA . ASN A 1 710 ? -14.160 -1.003 57.824 1.00 41.19 710 ASN A CA 1
ATOM 5301 C C . ASN A 1 710 ? -13.142 -1.831 57.024 1.00 41.19 710 ASN A C 1
ATOM 5303 O O . ASN A 1 710 ? -13.496 -2.864 56.465 1.00 41.19 710 ASN A O 1
ATOM 5307 N N . GLY A 1 711 ? -11.892 -1.362 56.911 1.00 41.81 711 GLY A N 1
ATOM 5308 C CA . GLY A 1 711 ? -10.895 -2.050 56.075 1.00 41.81 711 GLY A CA 1
ATOM 5309 C C . GLY A 1 711 ? -9.728 -1.209 55.553 1.00 41.81 711 GLY A C 1
ATOM 5310 O O . GLY A 1 711 ? -9.411 -1.268 54.367 1.00 41.81 711 GLY A O 1
ATOM 5311 N N . ARG A 1 712 ? -9.029 -0.459 56.417 1.00 48.22 712 ARG A N 1
ATOM 5312 C CA . ARG A 1 712 ? -7.608 -0.158 56.153 1.00 48.22 712 ARG A CA 1
ATOM 5313 C C . ARG A 1 712 ? -6.794 -1.404 56.519 1.00 48.22 712 ARG A C 1
ATOM 5315 O O . ARG A 1 712 ? -6.290 -1.492 57.631 1.00 48.22 712 ARG A O 1
ATOM 5322 N N . GLY A 1 713 ? -6.697 -2.366 55.603 1.00 48.62 713 GLY A N 1
ATOM 5323 C CA . GLY A 1 713 ? -5.909 -3.581 55.817 1.00 48.62 713 GLY A CA 1
ATOM 5324 C C . GLY A 1 713 ? -6.084 -4.633 54.721 1.00 48.62 713 GLY A C 1
ATOM 5325 O O . GLY A 1 713 ? -7.200 -4.996 54.380 1.00 48.62 713 GLY A O 1
ATOM 5326 N N . GLU A 1 714 ? -4.954 -5.114 54.198 1.00 41.72 714 GLU A N 1
ATOM 5327 C CA . GLU A 1 714 ? -4.786 -6.471 53.644 1.00 41.72 714 GLU A CA 1
ATOM 5328 C C . GLU A 1 714 ? -5.675 -6.899 52.457 1.00 41.72 714 GLU A C 1
ATOM 5330 O O . GLU A 1 714 ? -6.214 -7.998 52.406 1.00 41.72 714 GLU A O 1
ATOM 5335 N N . GLY A 1 715 ? -5.713 -6.055 51.420 1.00 39.94 715 GLY A N 1
ATOM 5336 C CA . GLY A 1 715 ? -6.197 -6.404 50.072 1.00 39.94 715 GLY A CA 1
ATOM 5337 C C . GLY A 1 715 ? -5.136 -6.258 48.973 1.00 39.94 715 GLY A C 1
ATOM 5338 O O . GLY A 1 715 ? -5.473 -6.072 47.805 1.00 39.94 715 GLY A O 1
ATOM 5339 N N . ALA A 1 716 ? -3.846 -6.262 49.327 1.00 36.88 716 ALA A N 1
ATOM 5340 C CA . ALA A 1 716 ? -2.754 -6.021 48.385 1.00 36.88 716 ALA A CA 1
ATOM 5341 C C . ALA A 1 716 ? -2.537 -7.227 47.452 1.00 36.88 716 ALA A C 1
ATOM 5343 O O . ALA A 1 716 ? -1.663 -8.064 47.691 1.00 36.88 716 ALA A O 1
ATOM 5344 N N . TYR A 1 717 ? -3.303 -7.296 46.358 1.00 40.25 717 TYR A N 1
ATOM 5345 C CA . TYR A 1 717 ? -3.030 -8.217 45.254 1.00 40.25 717 TYR A CA 1
ATOM 5346 C C . TYR A 1 717 ? -1.611 -7.974 44.736 1.00 40.25 717 TYR A C 1
ATOM 5348 O O . TYR A 1 717 ? -1.317 -6.980 44.067 1.00 40.25 717 TYR A O 1
ATOM 5356 N N . ALA A 1 718 ? -0.706 -8.883 45.099 1.00 35.75 718 ALA A N 1
ATOM 5357 C CA . ALA A 1 718 ? 0.717 -8.731 44.871 1.00 35.75 718 ALA A CA 1
ATOM 5358 C C . ALA A 1 718 ? 1.028 -8.752 43.369 1.00 35.75 718 ALA A C 1
ATOM 5360 O O . ALA A 1 718 ? 1.208 -9.816 42.771 1.00 35.75 718 ALA A O 1
ATOM 5361 N N . PHE A 1 719 ? 1.151 -7.561 42.775 1.00 39.19 719 PHE A N 1
ATOM 5362 C CA . PHE A 1 719 ? 1.654 -7.346 41.420 1.00 39.19 719 PHE A CA 1
ATOM 5363 C C . PHE A 1 719 ? 3.153 -7.694 41.377 1.00 39.19 719 PHE A C 1
ATOM 5365 O O . PHE A 1 719 ? 4.027 -6.824 41.319 1.00 39.19 719 PHE A O 1
ATOM 5372 N N . ARG A 1 720 ? 3.467 -8.991 41.471 1.00 34.06 720 ARG A N 1
ATOM 5373 C CA . ARG A 1 720 ? 4.828 -9.515 41.356 1.00 34.06 720 ARG A CA 1
ATOM 5374 C C . ARG A 1 720 ? 5.331 -9.194 39.953 1.00 34.06 720 ARG A C 1
ATOM 5376 O O . ARG A 1 720 ? 4.842 -9.761 38.982 1.00 34.06 720 ARG A O 1
ATOM 5383 N N . ARG A 1 721 ? 6.318 -8.296 39.865 1.00 37.50 721 ARG A N 1
ATOM 5384 C CA . ARG A 1 721 ? 7.067 -8.053 38.626 1.00 37.50 721 ARG A CA 1
ATOM 5385 C C . ARG A 1 721 ? 7.631 -9.386 38.121 1.00 37.50 721 ARG A C 1
ATOM 5387 O O . ARG A 1 721 ? 8.422 -10.016 38.826 1.00 37.50 721 ARG A O 1
ATOM 5394 N N . ARG A 1 722 ? 7.236 -9.772 36.914 1.00 33.12 722 ARG A N 1
ATOM 5395 C CA . ARG A 1 722 ? 7.935 -10.687 36.013 1.00 33.12 722 ARG A CA 1
ATOM 5396 C C . ARG A 1 722 ? 7.817 -10.108 34.611 1.00 33.12 722 ARG A C 1
ATOM 5398 O O . ARG A 1 722 ? 6.749 -9.514 34.344 1.00 33.12 722 ARG A O 1
#

InterPro domains:
  IPR007016 O-antigen ligase-related domain [PF04932] (220-339)
  IPR051533 O-antigen ligase-like [PTHR37422] (219-400)

Nearest PDB structures (foldseek):
  1w3b-assembly1_B  TM=5.615E-01  e=3.527E-03  Homo sapiens
  8dth-assembly1_A  TM=5.676E-01  e=6.651E-03  Arabidopsis thaliana
  1w3b-assembly1_A  TM=5.710E-01  e=8.779E-03  Homo sapiens
  8r08-assembly1_N  TM=4.446E-01  e=1.159E-02  Homo sapiens
  8h6l-assembly1_4G  TM=4.387E-01  e=3.380E-02  Homo sapiens